Protein AF-0000000072087626 (afdb_homodimer)

Radius of gyration: 49.06 Å; Cα contacts (8 Å, |Δi|>4): 464; chains: 2; bounding box: 95×173×106 Å

Structure (mmCIF, N/CA/C/O backbone):
data_AF-0000000072087626-model_v1
#
loop_
_entity.id
_entity.type
_entity.pdbx_description
1 polymer 'Uncharacterized protein'
#
loop_
_atom_site.group_PDB
_atom_site.id
_atom_site.type_symbol
_atom_site.label_atom_id
_atom_site.label_alt_id
_atom_site.label_comp_id
_atom_site.label_asym_id
_atom_site.label_entity_id
_atom_site.label_seq_id
_atom_site.pdbx_PDB_ins_code
_atom_site.Cartn_x
_atom_site.Cartn_y
_atom_site.Cartn_z
_atom_site.occupancy
_atom_site.B_iso_or_equiv
_atom_site.auth_seq_id
_atom_site.auth_comp_id
_atom_site.auth_asym_id
_atom_site.auth_atom_id
_atom_site.pdbx_PDB_model_num
ATOM 1 N N . MET A 1 1 ? -48.281 -9.539 -10.656 1 22.45 1 MET A N 1
ATOM 2 C CA . MET A 1 1 ? -47.375 -9.086 -9.617 1 22.45 1 MET A CA 1
ATOM 3 C C . MET A 1 1 ? -45.938 -9.359 -10.023 1 22.45 1 MET A C 1
ATOM 5 O O . MET A 1 1 ? -45.281 -10.227 -9.453 1 22.45 1 MET A O 1
ATOM 9 N N . SER A 1 2 ? -45.375 -9.32 -11.203 1 20.84 2 SER A N 1
ATOM 10 C CA . SER A 1 2 ? -44.5 -9.852 -12.242 1 20.84 2 SER A CA 1
ATOM 11 C C . SER A 1 2 ? -43.125 -9.242 -12.164 1 20.84 2 SER A C 1
ATOM 13 O O . SER A 1 2 ? -42.25 -9.508 -13.016 1 20.84 2 SER A O 1
ATOM 15 N N . ARG A 1 3 ? -42.875 -8.086 -11.484 1 21.75 3 ARG A N 1
ATOM 16 C CA . ARG A 1 3 ? -41.969 -7.148 -12.148 1 21.75 3 ARG A CA 1
ATOM 17 C C . ARG A 1 3 ? -40.562 -7.711 -12.219 1 21.75 3 ARG A C 1
ATOM 19 O O . ARG A 1 3 ? -40.25 -8.711 -11.562 1 21.75 3 ARG A O 1
ATOM 26 N N . PHE A 1 4 ? -39.406 -6.734 -11.938 1 23.17 4 PHE A N 1
ATOM 27 C CA . PHE A 1 4 ? -38.156 -6.316 -12.57 1 23.17 4 PHE A CA 1
ATOM 28 C C . PHE A 1 4 ? -37 -7.152 -12.07 1 23.17 4 PHE A C 1
ATOM 30 O O . PHE A 1 4 ? -36.75 -7.246 -10.859 1 23.17 4 PHE A O 1
ATOM 37 N N . GLN A 1 5 ? -36.531 -8.195 -12.789 1 23.72 5 GLN A N 1
ATOM 38 C CA . GLN A 1 5 ? -35.438 -9.148 -12.867 1 23.72 5 GLN A CA 1
ATOM 39 C C . GLN A 1 5 ? -34.062 -8.438 -12.797 1 23.72 5 GLN A C 1
ATOM 41 O O . GLN A 1 5 ? -33.75 -7.645 -13.68 1 23.72 5 GLN A O 1
ATOM 46 N N . GLU A 1 6 ? -33.625 -8.07 -11.602 1 22.78 6 GLU A N 1
ATOM 47 C CA . GLU A 1 6 ? -32.469 -7.25 -11.211 1 22.78 6 GLU A CA 1
ATOM 48 C C . GLU A 1 6 ? -31.188 -7.766 -11.844 1 22.78 6 GLU A C 1
ATOM 50 O O . GLU A 1 6 ? -30.812 -8.93 -11.656 1 22.78 6 GLU A O 1
ATOM 55 N N . LYS A 1 7 ? -30.719 -7.25 -13.008 1 24.23 7 LYS A N 1
ATOM 56 C CA . LYS A 1 7 ? -29.625 -7.422 -13.961 1 24.23 7 LYS A CA 1
ATOM 57 C C . LYS A 1 7 ? -28.281 -7.383 -13.258 1 24.23 7 LYS A C 1
ATOM 59 O O . LYS A 1 7 ? -27.906 -6.371 -12.656 1 24.23 7 LYS A O 1
ATOM 64 N N . TYR A 1 8 ? -27.828 -8.391 -12.617 1 20.39 8 TYR A N 1
ATOM 65 C CA . TYR A 1 8 ? -26.562 -8.578 -11.938 1 20.39 8 TYR A CA 1
ATOM 66 C C . TYR A 1 8 ? -25.391 -8.219 -12.859 1 20.39 8 TYR A C 1
ATOM 68 O O . TYR A 1 8 ? -25.094 -8.961 -13.797 1 20.39 8 TYR A O 1
ATOM 76 N N . LYS A 1 9 ? -25.297 -6.973 -13.359 1 22.92 9 LYS A N 1
ATOM 77 C CA . LYS A 1 9 ? -24.25 -6.551 -14.297 1 22.92 9 LYS A CA 1
ATOM 78 C C . LYS A 1 9 ? -22.859 -6.938 -13.789 1 22.92 9 LYS A C 1
ATOM 80 O O . LYS A 1 9 ? -22.469 -6.562 -12.68 1 22.92 9 LYS A O 1
ATOM 85 N N . ARG A 1 10 ? -22.266 -8.016 -14.305 1 22.2 10 ARG A N 1
ATOM 86 C CA . ARG A 1 10 ? -20.984 -8.688 -14.266 1 22.2 10 ARG A CA 1
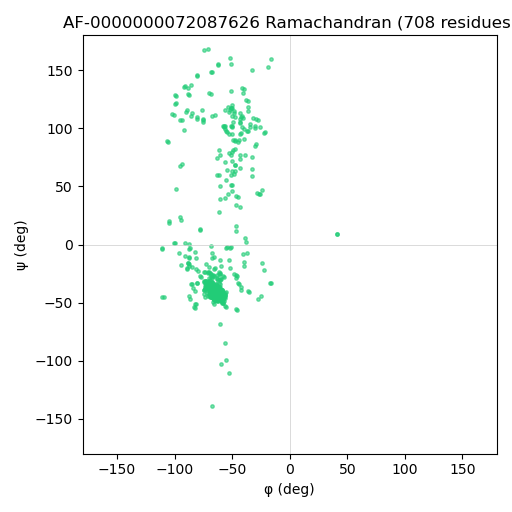ATOM 87 C C . ARG A 1 10 ? -19.844 -7.707 -14.531 1 22.2 10 ARG A C 1
ATOM 89 O O . ARG A 1 10 ? -19.75 -7.141 -15.617 1 22.2 10 ARG A O 1
ATOM 96 N N . TRP A 1 11 ? -19.641 -6.715 -13.688 1 20.94 11 TRP A N 1
ATOM 97 C CA . TRP A 1 11 ? -18.562 -5.754 -13.875 1 20.94 11 TRP A CA 1
ATOM 98 C C . TRP A 1 11 ? -17.25 -6.469 -14.188 1 20.94 11 TRP A C 1
ATOM 100 O O . TRP A 1 11 ? -16.797 -7.328 -13.422 1 20.94 11 TRP A O 1
ATOM 110 N N . SER A 1 12 ? -16.953 -6.719 -15.508 1 22.77 12 SER A N 1
ATOM 111 C CA . SER A 1 12 ? -15.766 -7.121 -16.266 1 22.77 12 SER A CA 1
ATOM 112 C C . SER A 1 12 ? -14.555 -6.27 -15.898 1 22.77 12 SER A C 1
ATOM 114 O O . SER A 1 12 ? -14.516 -5.074 -16.203 1 22.77 12 SER A O 1
ATOM 116 N N . ASP A 1 13 ? -14.133 -6.281 -14.688 1 21.23 13 ASP A N 1
ATOM 117 C CA . ASP A 1 13 ? -13 -5.477 -14.234 1 21.23 13 ASP A CA 1
ATOM 118 C C . ASP A 1 13 ? -11.789 -5.66 -15.148 1 21.23 13 ASP A C 1
ATOM 120 O O . ASP A 1 13 ? -11.273 -6.77 -15.289 1 21.23 13 ASP A O 1
ATOM 124 N N . PRO A 1 14 ? -11.539 -4.82 -16.156 1 22.69 14 PRO A N 1
ATOM 125 C CA . PRO A 1 14 ? -10.648 -4.895 -17.328 1 22.69 14 PRO A CA 1
ATOM 126 C C . PRO A 1 14 ? -9.18 -5.039 -16.938 1 22.69 14 PRO A C 1
ATOM 128 O O . PRO A 1 14 ? -8.453 -5.848 -17.516 1 22.69 14 PRO A O 1
ATOM 131 N N . ASN A 1 15 ? -8.555 -3.979 -16.328 1 23.84 15 ASN A N 1
ATOM 132 C CA . ASN A 1 15 ? -7.305 -3.438 -16.859 1 23.84 15 ASN A CA 1
ATOM 133 C C . ASN A 1 15 ? -6.098 -4.219 -16.344 1 23.84 15 ASN A C 1
ATOM 135 O O . ASN A 1 15 ? -4.957 -3.779 -16.5 1 23.84 15 ASN A O 1
ATOM 139 N N . LEU A 1 16 ? -6.152 -4.941 -15.312 1 21.38 16 LEU A N 1
ATOM 140 C CA . LEU A 1 16 ? -4.848 -5.203 -14.719 1 21.38 16 LEU A CA 1
ATOM 141 C C . LEU A 1 16 ? -3.941 -5.941 -15.695 1 21.38 16 LEU A C 1
ATOM 143 O O . LEU A 1 16 ? -3.996 -7.168 -15.805 1 21.38 16 LEU A O 1
ATOM 147 N N . TYR A 1 17 ? -3.828 -5.43 -16.906 1 20.66 17 TYR A N 1
ATOM 148 C CA . TYR A 1 17 ? -2.953 -6.062 -17.891 1 20.66 17 TYR A CA 1
ATOM 149 C C . TYR A 1 17 ? -1.505 -6.059 -17.422 1 20.66 17 TYR A C 1
ATOM 151 O O . TYR A 1 17 ? -0.873 -5 -17.344 1 20.66 17 TYR A O 1
ATOM 159 N N . ASN A 1 18 ? -1.227 -6.648 -16.328 1 19.36 18 ASN A N 1
ATOM 160 C CA . ASN A 1 18 ? 0.195 -6.707 -16.016 1 19.36 18 ASN A CA 1
ATOM 161 C C . ASN A 1 18 ? 1.035 -7.059 -17.234 1 19.36 18 ASN A C 1
ATOM 163 O O . ASN A 1 18 ? 0.721 -8.008 -17.953 1 19.36 18 ASN A O 1
ATOM 167 N N . SER A 1 19 ? 1.682 -6.062 -17.766 1 21.05 19 SER A N 1
ATOM 168 C CA . SER A 1 19 ? 2.613 -6.105 -18.891 1 21.05 19 SER A CA 1
ATOM 169 C C . SER A 1 19 ? 3.668 -7.191 -18.688 1 21.05 19 SER A C 1
ATOM 171 O O . SER A 1 19 ? 4.418 -7.164 -17.703 1 21.05 19 SER A O 1
ATOM 173 N N . CYS A 1 20 ? 3.381 -8.43 -18.781 1 19.83 20 CYS A N 1
ATOM 174 C CA . CYS A 1 20 ? 4.344 -9.516 -18.938 1 19.83 20 CYS A CA 1
ATOM 175 C C . CYS A 1 20 ? 5.551 -9.062 -19.75 1 19.83 20 CYS A C 1
ATOM 177 O O . CYS A 1 20 ? 5.457 -8.117 -20.531 1 19.83 20 CYS A O 1
ATOM 179 N N . PHE A 1 21 ? 6.785 -9.672 -19.469 1 20.27 21 PHE A N 1
ATOM 180 C CA . PHE A 1 21 ? 8.188 -9.617 -19.859 1 20.27 21 PHE A CA 1
ATOM 181 C C . PHE A 1 21 ? 8.32 -9.602 -21.375 1 20.27 21 PHE A C 1
ATOM 183 O O . PHE A 1 21 ? 8.07 -10.609 -22.031 1 20.27 21 PHE A O 1
ATOM 190 N N . TYR A 1 22 ? 7.934 -8.578 -22 1 19.42 22 TYR A N 1
ATOM 191 C CA . TYR A 1 22 ? 8.023 -8.453 -23.453 1 19.42 22 TYR A CA 1
ATOM 192 C C . TYR A 1 22 ? 9.461 -8.641 -23.938 1 19.42 22 TYR A C 1
ATOM 194 O O . TYR A 1 22 ? 10.391 -8.094 -23.344 1 19.42 22 TYR A O 1
ATOM 202 N N . CYS A 1 23 ? 9.75 -9.883 -24.469 1 20.36 23 CYS A N 1
ATOM 203 C CA . CYS A 1 23 ? 10.945 -10.211 -25.234 1 20.36 23 CYS A CA 1
ATOM 204 C C . CYS A 1 23 ? 11.32 -9.07 -26.172 1 20.36 23 CYS A C 1
ATOM 206 O O . CYS A 1 23 ? 10.477 -8.594 -26.938 1 20.36 23 CYS A O 1
ATOM 208 N N . THR A 1 24 ? 12.07 -8.273 -25.703 1 21.67 24 THR A N 1
ATOM 209 C CA . THR A 1 24 ? 12.648 -7.207 -26.516 1 21.67 24 THR A CA 1
ATOM 210 C C . THR A 1 24 ? 13.039 -7.73 -27.891 1 21.67 24 THR A C 1
ATOM 212 O O . THR A 1 24 ? 13.672 -8.781 -28.016 1 21.67 24 THR A O 1
ATOM 215 N N . PRO A 1 25 ? 12.289 -7.312 -28.875 1 21.75 25 PRO A N 1
ATOM 216 C CA . PRO A 1 25 ? 12.555 -7.688 -30.266 1 21.75 25 PRO A CA 1
ATOM 217 C C . PRO A 1 25 ? 14 -7.441 -30.688 1 21.75 25 PRO A C 1
ATOM 219 O O . PRO A 1 25 ? 14.594 -6.43 -30.297 1 21.75 25 PRO A O 1
ATOM 222 N N . ILE A 1 26 ? 14.812 -8.539 -30.734 1 21.86 26 ILE A N 1
ATOM 223 C CA . ILE A 1 26 ? 16.156 -8.531 -31.297 1 21.86 26 ILE A CA 1
ATOM 224 C C . ILE A 1 26 ? 16.172 -7.742 -32.594 1 21.86 26 ILE A C 1
ATOM 226 O O . ILE A 1 26 ? 15.344 -7.969 -33.469 1 21.86 26 ILE A O 1
ATOM 230 N N . SER A 1 27 ? 16.516 -6.598 -32.5 1 21.2 27 SER A N 1
ATOM 231 C CA . SER A 1 27 ? 16.75 -5.805 -33.688 1 21.2 27 SER A CA 1
ATOM 232 C C . SER A 1 27 ? 17.469 -6.625 -34.75 1 21.2 27 SER A C 1
ATOM 234 O O . SER A 1 27 ? 18.266 -7.508 -34.438 1 21.2 27 SER A O 1
ATOM 236 N N . GLU A 1 28 ? 17 -6.668 -36.031 1 21.77 28 GLU A N 1
ATOM 237 C CA . GLU A 1 28 ? 17.266 -7.316 -37.312 1 21.77 28 GLU A CA 1
ATOM 238 C C . GLU A 1 28 ? 18.719 -7.102 -37.75 1 21.77 28 GLU A C 1
ATOM 240 O O . GLU A 1 28 ? 19.094 -7.465 -38.844 1 21.77 28 GLU A O 1
ATOM 245 N N . GLU A 1 29 ? 19.469 -6.379 -37 1 22.31 29 GLU A N 1
ATOM 246 C CA . GLU A 1 29 ? 20.375 -5.918 -38.031 1 22.31 29 GLU A CA 1
ATOM 247 C C . GLU A 1 29 ? 20.953 -7.094 -38.812 1 22.31 29 GLU A C 1
ATOM 249 O O . GLU A 1 29 ? 20.906 -7.105 -40.062 1 22.31 29 GLU A O 1
ATOM 254 N N . GLU A 1 30 ? 22.266 -7.305 -38.594 1 23.23 30 GLU A N 1
ATOM 255 C CA . GLU A 1 30 ? 23.328 -7.555 -39.562 1 23.23 30 GLU A CA 1
ATOM 256 C C . GLU A 1 30 ? 23.281 -8.992 -40.094 1 23.23 30 GLU A C 1
ATOM 258 O O . GLU A 1 30 ? 23.125 -9.93 -39.312 1 23.23 30 GLU A O 1
ATOM 263 N N . ILE A 1 31 ? 23.031 -9.188 -41.375 1 23.55 31 ILE A N 1
ATOM 264 C CA . ILE A 1 31 ? 23 -10.219 -42.406 1 23.55 31 ILE A CA 1
ATOM 265 C C . ILE A 1 31 ? 24.219 -11.125 -42.281 1 23.55 31 ILE A C 1
ATOM 267 O O . ILE A 1 31 ? 25.219 -10.93 -42.969 1 23.55 31 ILE A O 1
ATOM 271 N N . VAL A 1 32 ? 24.734 -11.359 -41.094 1 22.08 32 VAL A N 1
ATOM 272 C CA . VAL A 1 32 ? 25.984 -12.008 -41.469 1 22.08 32 VAL A CA 1
ATOM 273 C C . VAL A 1 32 ? 25.672 -13.219 -42.344 1 22.08 32 VAL A C 1
ATOM 275 O O . VAL A 1 32 ? 24.781 -14.008 -42.062 1 22.08 32 VAL A O 1
ATOM 278 N N . PRO A 1 33 ? 26.125 -13.211 -43.656 1 23.84 33 PRO A N 1
ATOM 279 C CA . PRO A 1 33 ? 26 -14.203 -44.719 1 23.84 33 PRO A CA 1
ATOM 280 C C . PRO A 1 33 ? 26.344 -15.617 -44.25 1 23.84 33 PRO A C 1
ATOM 282 O O . PRO A 1 33 ? 26.453 -16.531 -45.062 1 23.84 33 PRO A O 1
ATOM 285 N N . SER A 1 34 ? 26.016 -15.898 -42.969 1 19.22 34 SER A N 1
ATOM 286 C CA . SER A 1 34 ? 26.75 -17.141 -42.719 1 19.22 34 SER A CA 1
ATOM 287 C C . SER A 1 34 ? 26.484 -18.172 -43.812 1 19.22 34 SER A C 1
ATOM 289 O O . SER A 1 34 ? 25.344 -18.281 -44.281 1 19.22 34 SER A O 1
ATOM 291 N N . LEU A 1 35 ? 27.5 -18.844 -44.406 1 20.16 35 LEU A N 1
ATOM 292 C CA . LEU A 1 35 ? 27.875 -19.75 -45.469 1 20.16 35 LEU A CA 1
ATOM 293 C C . LEU A 1 35 ? 27.125 -21.078 -45.344 1 20.16 35 LEU A C 1
ATOM 295 O O . LEU A 1 35 ? 27.328 -21.984 -46.156 1 20.16 35 LEU A O 1
ATOM 299 N N . TYR A 1 36 ? 26.547 -21.438 -44.156 1 18.78 36 TYR A N 1
ATOM 300 C CA . TYR A 1 36 ? 26.5 -22.891 -44.188 1 18.78 36 TYR A CA 1
ATOM 301 C C . TYR A 1 36 ? 25.531 -23.391 -45.25 1 18.78 36 TYR A C 1
ATOM 303 O O . TYR A 1 36 ? 24.422 -22.859 -45.344 1 18.78 36 TYR A O 1
ATOM 311 N N . PRO A 1 37 ? 25.969 -24.016 -46.375 1 22.3 37 PRO A N 1
ATOM 312 C CA . PRO A 1 37 ? 25.203 -24.562 -47.469 1 22.3 37 PRO A CA 1
ATOM 313 C C . PRO A 1 37 ? 24.094 -25.5 -47.031 1 22.3 37 PRO A C 1
ATOM 315 O O . PRO A 1 37 ? 24.375 -26.562 -46.469 1 22.3 37 PRO A O 1
ATOM 318 N N . SER A 1 38 ? 23.25 -25.125 -46.125 1 20.72 38 SER A N 1
ATOM 319 C CA . SER A 1 38 ? 22.312 -26.172 -45.75 1 20.72 38 SER A CA 1
ATOM 320 C C . SER A 1 38 ? 21.547 -26.703 -46.969 1 20.72 38 SER A C 1
ATOM 322 O O . SER A 1 38 ? 20.438 -26.266 -47.25 1 20.72 38 SE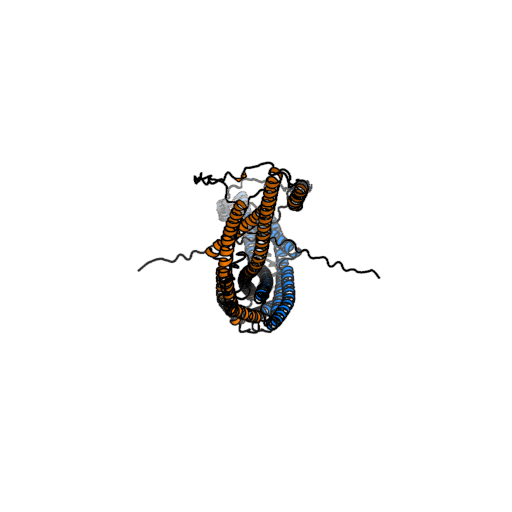R A O 1
ATOM 324 N N . GLU A 1 39 ? 22.203 -26.891 -48.156 1 21.69 39 GLU A N 1
ATOM 325 C CA . GLU A 1 39 ? 21.547 -27.328 -49.375 1 21.69 39 GLU A CA 1
ATOM 326 C C . GLU A 1 39 ? 20.797 -28.641 -49.188 1 21.69 39 GLU A C 1
ATOM 328 O O . GLU A 1 39 ? 20.328 -29.25 -50.156 1 21.69 39 GLU A O 1
ATOM 333 N N . LEU A 1 40 ? 20.766 -29.344 -48.125 1 20.66 40 LEU A N 1
ATOM 334 C CA . LEU A 1 40 ? 20.234 -30.672 -48.375 1 20.66 40 LEU A CA 1
ATOM 335 C C . LEU A 1 40 ? 18.812 -30.594 -48.906 1 20.66 40 LEU A C 1
ATOM 337 O O . LEU A 1 40 ? 17.859 -30.469 -48.125 1 20.66 40 LEU A O 1
ATOM 341 N N . SER A 1 41 ? 18.484 -29.578 -49.812 1 22.88 41 SER A N 1
ATOM 342 C CA . SER A 1 41 ? 17.203 -29.5 -50.5 1 22.88 41 SER A CA 1
ATOM 343 C C . SER A 1 41 ? 16.844 -30.844 -51.156 1 22.88 41 SER A C 1
ATOM 345 O O . SER A 1 41 ? 17.406 -31.203 -52.188 1 22.88 41 SER A O 1
ATOM 347 N N . SER A 1 42 ? 16.875 -31.953 -50.469 1 22.09 42 SER A N 1
ATOM 348 C CA . SER A 1 42 ? 16.531 -33.156 -51.219 1 22.09 42 SER A CA 1
ATOM 349 C C . SER A 1 42 ? 15.266 -32.969 -52.031 1 22.09 42 SER A C 1
ATOM 351 O O . SER A 1 42 ? 14.305 -32.375 -51.562 1 22.09 42 SER A O 1
ATOM 353 N N . GLN A 1 43 ? 15.398 -32.906 -53.375 1 24.66 43 GLN A N 1
ATOM 354 C CA . GLN A 1 43 ? 14.609 -32.906 -54.594 1 24.66 43 GLN A CA 1
ATOM 355 C C . GLN A 1 43 ? 13.445 -33.875 -54.531 1 24.66 43 GLN A C 1
ATOM 357 O O . GLN A 1 43 ? 12.68 -34.031 -55.469 1 24.66 43 GLN A O 1
ATOM 362 N N . LEU A 1 44 ? 13.43 -34.781 -53.594 1 24.5 44 LEU A N 1
ATOM 363 C CA . LEU A 1 44 ? 12.578 -35.938 -53.906 1 24.5 44 LEU A CA 1
ATOM 364 C C . LEU A 1 44 ? 11.125 -35.5 -54.031 1 24.5 44 LEU A C 1
ATOM 366 O O . LEU A 1 44 ? 10.297 -36.25 -54.562 1 24.5 44 LEU A O 1
ATOM 370 N N . PHE A 1 45 ? 10.727 -34.375 -53.344 1 24.67 45 PHE A N 1
ATOM 371 C CA . PHE A 1 45 ? 9.281 -34.375 -53.188 1 24.67 45 PHE A CA 1
ATOM 372 C C . PHE A 1 45 ? 8.594 -33.844 -54.438 1 24.67 45 PHE A C 1
ATOM 374 O O . PHE A 1 45 ? 7.387 -33.594 -54.438 1 24.67 45 PHE A O 1
ATOM 381 N N . SER A 1 46 ? 9.414 -33.344 -55.406 1 24.22 46 SER A N 1
ATOM 382 C CA . SER A 1 46 ? 8.555 -32.625 -56.344 1 24.22 46 SER A CA 1
ATOM 383 C C . SER A 1 46 ? 7.66 -33.562 -57.125 1 24.22 46 SER A C 1
ATOM 385 O O . SER A 1 46 ? 7.27 -33.281 -58.25 1 24.22 46 SER A O 1
ATOM 387 N N . THR A 1 47 ? 7.789 -34.812 -56.875 1 23.89 47 THR A N 1
ATOM 388 C CA . THR A 1 47 ? 7.004 -35.469 -57.906 1 23.89 47 THR A CA 1
ATOM 389 C C . THR A 1 47 ? 5.531 -35.062 -57.812 1 23.89 47 THR A C 1
ATOM 391 O O . THR A 1 47 ? 4.871 -35.375 -56.812 1 23.89 47 THR A O 1
ATOM 394 N N . THR A 1 48 ? 5.207 -33.938 -58.344 1 25.48 48 THR A N 1
ATOM 395 C CA . THR A 1 48 ? 3.852 -33.5 -58.625 1 25.48 48 THR A CA 1
ATOM 396 C C . THR A 1 48 ? 3.029 -34.562 -59.312 1 25.48 48 THR A C 1
ATOM 398 O O . THR A 1 48 ? 2.527 -34.375 -60.406 1 25.48 48 THR A O 1
ATOM 401 N N . GLN A 1 49 ? 3.555 -35.781 -59.344 1 24.44 49 GLN A N 1
ATOM 402 C CA . GLN A 1 49 ? 2.58 -36.531 -60.156 1 24.44 49 GLN A CA 1
ATOM 403 C C . GLN A 1 49 ? 1.176 -36.375 -59.562 1 24.44 49 GLN A C 1
ATOM 405 O O . GLN A 1 49 ? 0.997 -36.406 -58.344 1 24.44 49 GLN A O 1
ATOM 410 N N . LYS A 1 50 ? 0.312 -35.812 -60.344 1 26.17 50 LYS A N 1
ATOM 411 C CA . LYS A 1 50 ? -1.131 -35.625 -60.219 1 26.17 50 LYS A CA 1
ATOM 412 C C . LYS A 1 50 ? -1.771 -36.875 -59.594 1 26.17 50 LYS A C 1
ATOM 414 O O . LYS A 1 50 ? -1.738 -37.938 -60.219 1 26.17 50 LYS A O 1
ATOM 419 N N . CYS A 1 51 ? -1.595 -36.969 -58.281 1 26.22 51 CYS A N 1
ATOM 420 C CA . CYS A 1 51 ? -2.42 -37.969 -57.625 1 26.22 51 CYS A CA 1
ATOM 421 C C . CYS A 1 51 ? -3.873 -37.875 -58.062 1 26.22 51 CYS A C 1
ATOM 423 O O . CYS A 1 51 ? -4.508 -36.844 -57.875 1 26.22 51 CYS A O 1
ATOM 425 N N . VAL A 1 52 ? -4.227 -38.438 -59.156 1 27.98 52 VAL A N 1
ATOM 426 C CA . VAL A 1 52 ? -5.641 -38.688 -59.406 1 27.98 52 VAL A CA 1
ATOM 427 C C . VAL A 1 52 ? -6.332 -39.062 -58.125 1 27.98 52 VAL A C 1
ATOM 429 O O . VAL A 1 52 ? -5.73 -39.719 -57.25 1 27.98 52 VAL A O 1
ATOM 432 N N . SER A 1 53 ? -7.273 -38.219 -57.781 1 27.02 53 SER A N 1
ATOM 433 C CA . SER A 1 53 ? -8.148 -38.438 -56.656 1 27.02 53 SER A CA 1
ATOM 434 C C . SER A 1 53 ? -8.43 -39.906 -56.438 1 27.02 53 SER A C 1
ATOM 436 O O . SER A 1 53 ? -9.102 -40.562 -57.25 1 27.02 53 SER A O 1
ATOM 438 N N . TYR A 1 54 ? -7.395 -40.625 -56.094 1 28.45 54 TYR A N 1
ATOM 439 C CA . TYR A 1 54 ? -7.773 -41.938 -55.594 1 28.45 54 TYR A CA 1
ATOM 440 C C . TYR A 1 54 ? -8.859 -41.812 -54.531 1 28.45 54 TYR A C 1
ATOM 442 O O . TYR A 1 54 ? -8.703 -41.062 -53.531 1 28.45 54 TYR A O 1
ATOM 450 N N . LYS A 1 55 ? -10.102 -41.844 -54.938 1 32.41 55 LYS A N 1
ATOM 451 C CA . LYS A 1 55 ? -11.203 -42.062 -54 1 32.41 55 LYS A CA 1
ATOM 452 C C . LYS A 1 55 ? -10.789 -42.969 -52.844 1 32.41 55 LYS A C 1
ATOM 454 O O . LYS A 1 55 ? -10.172 -44 -53.062 1 32.41 55 LYS A O 1
ATOM 459 N N . LYS A 1 56 ? -10.672 -42.406 -51.719 1 34.72 56 LYS A N 1
ATOM 460 C CA . LYS A 1 56 ? -10.477 -42.938 -50.375 1 34.72 56 LYS A CA 1
ATOM 461 C C . LYS A 1 56 ? -11.289 -44.219 -50.156 1 34.72 56 LYS A C 1
ATOM 463 O O . LYS A 1 56 ? -11.75 -44.469 -49.031 1 34.72 56 LYS A O 1
ATOM 468 N N . THR A 1 57 ? -11.992 -44.781 -51.25 1 31.44 57 THR A N 1
ATOM 469 C CA . THR A 1 57 ? -12.789 -45.844 -50.656 1 31.44 57 THR A CA 1
ATOM 470 C C . THR A 1 57 ? -11.898 -46.844 -49.875 1 31.44 57 THR A C 1
ATOM 472 O O . THR A 1 57 ? -10.891 -47.312 -50.406 1 31.44 57 THR A O 1
ATOM 475 N N . SER A 1 58 ? -11.812 -46.75 -48.656 1 35.03 58 SER A N 1
ATOM 476 C CA . SER A 1 58 ? -11.492 -47.938 -47.844 1 35.03 58 SER A CA 1
ATOM 477 C C . SER A 1 58 ? -11.703 -49.219 -48.625 1 35.03 58 SER A C 1
ATOM 479 O O . SER A 1 58 ? -11.188 -50.281 -48.25 1 35.03 58 SER A O 1
ATOM 481 N N . SER A 1 59 ? -12.766 -49.25 -49.594 1 35.25 59 SER A N 1
ATOM 482 C CA . SER A 1 59 ? -13.266 -50.281 -50.5 1 35.25 59 SER A CA 1
ATOM 483 C C . SER A 1 59 ? -12.297 -50.5 -51.656 1 35.25 59 SER A C 1
ATOM 485 O O . SER A 1 59 ? -12.602 -51.281 -52.562 1 35.25 59 SER A O 1
ATOM 487 N N . ASN A 1 60 ? -11.461 -49.688 -51.906 1 37.62 60 ASN A N 1
ATOM 488 C CA . ASN A 1 60 ? -10.617 -49.938 -53.062 1 37.62 60 ASN A CA 1
ATOM 489 C C . ASN A 1 60 ? -9.711 -51.156 -52.844 1 37.62 60 ASN A C 1
ATOM 491 O O . ASN A 1 60 ? -9.297 -51.781 -53.812 1 37.62 60 ASN A O 1
ATOM 495 N N . TYR A 1 61 ? -9.305 -51.219 -51.625 1 39.97 61 TYR A N 1
ATOM 496 C CA . TYR A 1 61 ? -8.57 -52.438 -51.312 1 39.97 61 TYR A CA 1
ATOM 497 C C . TYR A 1 61 ? -9.438 -53.688 -51.531 1 39.97 61 TYR A C 1
ATOM 499 O O . TYR A 1 61 ? -8.961 -54.688 -52.062 1 39.97 61 TYR A O 1
ATOM 507 N N . CYS A 1 62 ? -10.664 -53.5 -51.094 1 41.94 62 CYS A N 1
ATOM 508 C CA . CYS A 1 62 ? -11.641 -54.531 -51.344 1 41.94 62 CYS A CA 1
ATOM 509 C C . CYS A 1 62 ? -11.961 -54.625 -52.844 1 41.94 62 CYS A C 1
ATOM 511 O O . CYS A 1 62 ? -12.328 -55.688 -53.344 1 41.94 62 CYS A O 1
ATOM 513 N N . LEU A 1 63 ? -11.82 -53.562 -53.531 1 45.75 63 LEU A N 1
ATOM 514 C CA . LEU A 1 63 ? -12.086 -53.656 -54.969 1 45.75 63 LEU A CA 1
ATOM 515 C C . LEU A 1 63 ? -10.984 -54.406 -55.688 1 45.75 63 LEU A C 1
ATOM 517 O O . LEU A 1 63 ? -11.25 -55.156 -56.625 1 45.75 63 LEU A O 1
ATOM 521 N N . CYS A 1 64 ? -9.797 -54.219 -55.188 1 48.03 64 CYS A N 1
ATOM 522 C CA . CYS A 1 64 ? -8.758 -55.031 -55.812 1 48.03 64 CYS A CA 1
ATOM 523 C C . CYS A 1 64 ? -8.992 -56.5 -55.562 1 48.03 64 CYS A C 1
ATOM 525 O O . CYS A 1 64 ? -8.867 -57.312 -56.469 1 48.03 64 CYS A O 1
ATOM 527 N N . ARG A 1 65 ? -9.484 -56.812 -54.344 1 47.62 65 ARG A N 1
ATOM 528 C CA . ARG A 1 65 ? -9.852 -58.188 -54.094 1 47.62 65 ARG A CA 1
ATOM 529 C C . ARG A 1 65 ? -11.055 -58.625 -54.938 1 47.62 65 ARG A C 1
ATOM 531 O O . ARG A 1 65 ? -11.062 -59.688 -55.531 1 47.62 65 ARG A O 1
ATOM 538 N N . LYS A 1 66 ? -12 -57.719 -54.906 1 51.88 66 LYS A N 1
ATOM 539 C CA . LYS A 1 66 ? -13.164 -58.062 -55.719 1 51.88 66 LYS A CA 1
ATOM 540 C C . LYS A 1 66 ? -12.797 -58.094 -57.219 1 51.88 66 LYS A C 1
ATOM 542 O O . LYS A 1 66 ? -13.211 -59 -57.938 1 51.88 66 LYS A O 1
ATOM 547 N N . HIS A 1 67 ? -12.031 -57.125 -57.562 1 51.5 67 HIS A N 1
ATOM 548 C CA . HIS A 1 67 ? -11.609 -57.125 -58.938 1 51.5 67 HIS A CA 1
ATOM 549 C C . HIS A 1 67 ? -10.672 -58.281 -59.25 1 51.5 67 HIS A C 1
ATOM 551 O O . HIS A 1 67 ? -10.789 -58.906 -60.312 1 51.5 67 HIS A O 1
ATOM 557 N N . CYS A 1 68 ? -9.82 -58.562 -58.375 1 50.78 68 CYS A N 1
ATOM 558 C CA . CYS A 1 68 ? -8.969 -59.719 -58.562 1 50.78 68 CYS A CA 1
ATOM 559 C C . CYS A 1 68 ? -9.781 -61.031 -58.5 1 50.78 68 CYS A C 1
ATOM 561 O O . CYS A 1 68 ? -9.586 -61.906 -59.344 1 50.78 68 CYS A O 1
ATOM 563 N N . ASN A 1 69 ? -10.727 -61.094 -57.656 1 53.62 69 ASN A N 1
ATOM 564 C CA . ASN A 1 69 ? -11.586 -62.25 -57.625 1 53.62 69 ASN A CA 1
ATOM 565 C C . ASN A 1 69 ? -12.469 -62.344 -58.875 1 53.62 69 ASN A C 1
ATOM 567 O O . ASN A 1 69 ? -12.664 -63.438 -59.406 1 53.62 69 ASN A O 1
ATOM 571 N N . GLU A 1 70 ? -13 -61.281 -59.312 1 56.47 70 GLU A N 1
ATOM 572 C CA . GLU A 1 70 ? -13.82 -61.312 -60.5 1 56.47 70 GLU A CA 1
ATOM 573 C C . GLU A 1 70 ? -12.992 -61.656 -61.75 1 56.47 70 GLU A C 1
ATOM 575 O O . GLU A 1 70 ? -13.414 -62.438 -62.594 1 56.47 70 GLU A O 1
ATOM 580 N N . LYS A 1 71 ? -11.828 -61.156 -61.844 1 55 71 LYS A N 1
ATOM 581 C CA . LYS A 1 71 ? -10.969 -61.531 -62.969 1 55 71 LYS A CA 1
ATOM 582 C C . LYS A 1 71 ? -10.492 -62.969 -62.844 1 55 71 LYS A C 1
ATOM 584 O O . LYS A 1 71 ? -10.32 -63.625 -63.875 1 55 71 LYS A O 1
ATOM 589 N N . MET A 1 72 ? -10.367 -63.438 -61.719 1 55.38 72 MET A N 1
ATOM 590 C CA . MET A 1 72 ? -10.023 -64.812 -61.469 1 55.38 72 MET A CA 1
ATOM 591 C C . MET A 1 72 ? -11.141 -65.75 -61.969 1 55.38 72 MET A C 1
ATOM 593 O O . MET A 1 72 ? -10.875 -66.812 -62.531 1 55.38 72 MET A O 1
ATOM 597 N N . LYS A 1 73 ? -12.32 -65.375 -61.719 1 56.78 73 LYS A N 1
ATOM 598 C CA . LYS A 1 73 ? -13.438 -66.188 -62.156 1 56.78 73 LYS A CA 1
ATOM 599 C C . LYS A 1 73 ? -13.555 -66.188 -63.688 1 56.78 73 LYS A C 1
ATOM 601 O O . LYS A 1 73 ? -14.031 -67.188 -64.312 1 56.78 73 LYS A O 1
ATOM 606 N N . SER A 1 74 ? -13.086 -65.188 -64.25 1 55.09 74 SER A N 1
ATOM 607 C CA . SER A 1 74 ? -13.32 -65.125 -65.688 1 55.09 74 SER A CA 1
ATOM 608 C C . SER A 1 74 ? -12.234 -65.812 -66.5 1 55.09 74 SER A C 1
ATOM 610 O O . SER A 1 74 ? -12.367 -66.062 -67.688 1 55.09 74 SER A O 1
ATOM 612 N N . TYR A 1 75 ? -11.102 -66.062 -65.812 1 54.12 75 TYR A N 1
ATOM 613 C CA . TYR A 1 75 ? -10.078 -66.688 -66.688 1 54.12 75 TYR A CA 1
ATOM 614 C C . TYR A 1 75 ? -10.203 -68.188 -66.688 1 54.12 75 TYR A C 1
ATOM 616 O O . TYR A 1 75 ? -10.391 -68.812 -65.625 1 54.12 75 TYR A O 1
ATOM 624 N N . ASP A 1 76 ? -10.508 -68.688 -67.75 1 56.41 76 ASP A N 1
ATOM 625 C CA . ASP A 1 76 ? -10.477 -70.125 -68.062 1 56.41 76 ASP A CA 1
ATOM 626 C C . ASP A 1 76 ? -9.094 -70.75 -67.812 1 56.41 76 ASP A C 1
ATOM 628 O O . ASP A 1 76 ? -8.109 -70.375 -68.438 1 56.41 76 ASP A O 1
ATOM 632 N N . LEU A 1 77 ? -8.82 -71.375 -66.75 1 57.62 77 LEU A N 1
ATOM 633 C CA . LEU A 1 77 ? -7.617 -72 -66.188 1 57.62 77 LEU A CA 1
ATOM 634 C C . LEU A 1 77 ? -6.992 -72.938 -67.188 1 57.62 77 LEU A C 1
ATOM 636 O O . LEU A 1 77 ? -5.996 -73.625 -66.938 1 57.62 77 LEU A O 1
ATOM 640 N N . GLN A 1 78 ? -7.551 -73.125 -68.312 1 61.22 78 GLN A N 1
ATOM 641 C CA . GLN A 1 78 ? -6.941 -74.062 -69.25 1 61.22 78 GLN A CA 1
ATOM 642 C C . GLN A 1 78 ? -5.773 -73.438 -70 1 61.22 78 GLN A C 1
ATOM 644 O O . GLN A 1 78 ? -4.934 -74.125 -70.562 1 61.22 78 GLN A O 1
ATOM 649 N N . ASN A 1 79 ? -5.68 -72.062 -70.125 1 63.66 79 ASN A N 1
ATOM 650 C CA . ASN A 1 79 ? -4.617 -71.438 -70.875 1 63.66 79 ASN A CA 1
ATOM 651 C C . ASN A 1 79 ? -3.506 -70.938 -70 1 63.66 79 ASN A C 1
ATOM 653 O O . ASN A 1 79 ? -3.773 -70.375 -68.875 1 63.66 79 ASN A O 1
ATOM 657 N N . VAL A 1 80 ? -2.16 -71.312 -70.062 1 67.94 80 VAL A N 1
ATOM 658 C CA . VAL A 1 80 ? -0.937 -71.062 -69.375 1 67.94 80 VAL A CA 1
ATOM 659 C C . VAL A 1 80 ? -0.872 -69.562 -69.062 1 67.94 80 VAL A C 1
ATOM 661 O O . VAL A 1 80 ? -0.467 -69.125 -67.938 1 67.94 80 VAL A O 1
ATOM 664 N N . LYS A 1 81 ? -1.328 -68.75 -70 1 69.69 81 LYS A N 1
ATOM 665 C CA . LYS A 1 81 ? -1.327 -67.312 -69.812 1 69.69 81 LYS A CA 1
ATOM 666 C C . LYS A 1 81 ? -2.314 -66.875 -68.75 1 69.69 81 LYS A C 1
ATOM 668 O O . LYS A 1 81 ? -2.02 -66 -67.938 1 69.69 81 LYS A O 1
ATOM 673 N N . ALA A 1 82 ? -3.357 -67.562 -68.75 1 64.5 82 ALA A N 1
ATOM 674 C CA . ALA A 1 82 ? -4.383 -67.312 -67.75 1 64.5 82 ALA A CA 1
ATOM 675 C C . ALA A 1 82 ? -3.889 -67.688 -66.312 1 64.5 82 ALA A C 1
ATOM 677 O O . ALA A 1 82 ? -4.148 -66.938 -65.375 1 64.5 82 ALA A O 1
ATOM 678 N N . ILE A 1 83 ? -3.096 -68.625 -66.25 1 69.12 83 ILE A N 1
ATOM 679 C CA . ILE A 1 83 ? -2.521 -69.062 -65 1 69.12 83 ILE A CA 1
ATOM 680 C C . ILE A 1 83 ? -1.506 -68.062 -64.5 1 69.12 83 ILE A C 1
ATOM 682 O O . ILE A 1 83 ? -1.479 -67.75 -63.312 1 69.12 83 ILE A O 1
ATOM 686 N N . PHE A 1 84 ? -0.726 -67.562 -65.375 1 74.25 84 PHE A N 1
ATOM 687 C CA . PHE A 1 84 ? 0.267 -66.562 -65.062 1 74.25 84 PHE A CA 1
ATOM 688 C C . PHE A 1 84 ? -0.405 -65.312 -64.5 1 74.25 84 PHE A C 1
ATOM 690 O O . PHE A 1 84 ? 0.036 -64.688 -63.531 1 74.25 84 PHE A O 1
ATOM 697 N N . TYR A 1 85 ? -1.48 -64.938 -65.125 1 70.62 85 TYR A N 1
ATOM 698 C CA . TYR A 1 85 ? -2.217 -63.719 -64.75 1 70.62 85 TYR A CA 1
ATOM 699 C C . TYR A 1 85 ? -2.869 -63.938 -63.375 1 70.62 85 TYR A C 1
ATOM 701 O O . TYR A 1 85 ? -2.867 -63.031 -62.531 1 70.62 85 TYR A O 1
ATOM 709 N N . TYR A 1 86 ? -3.234 -65.125 -63.188 1 64.44 86 TYR A N 1
ATOM 710 C CA . TYR A 1 86 ? -3.84 -65.5 -61.906 1 64.44 86 TYR A CA 1
ATOM 711 C C . TYR A 1 86 ? -2.82 -65.375 -60.781 1 64.44 86 TYR A C 1
ATOM 713 O O . TYR A 1 86 ? -3.094 -64.812 -59.719 1 64.44 86 TYR A O 1
ATOM 721 N N . ILE A 1 87 ? -1.696 -65.938 -60.938 1 68.44 87 ILE A N 1
ATOM 722 C CA . ILE A 1 87 ? -0.632 -65.875 -59.938 1 68.44 87 ILE A CA 1
ATOM 723 C C . ILE A 1 87 ? -0.19 -64.438 -59.688 1 68.44 87 ILE A C 1
ATOM 725 O O . ILE A 1 87 ? 0.011 -64.062 -58.562 1 68.44 87 ILE A O 1
ATOM 729 N N . TYR A 1 88 ? -0.198 -63.719 -60.75 1 67.81 88 TYR A N 1
ATOM 730 C CA . TYR A 1 88 ? 0.213 -62.312 -60.656 1 67.81 88 TYR A CA 1
ATOM 731 C C . TYR A 1 88 ? -0.77 -61.531 -59.812 1 67.81 88 TYR A C 1
ATOM 733 O O . TYR A 1 88 ? -0.366 -60.781 -58.906 1 67.81 88 TYR A O 1
ATOM 741 N N . TYR A 1 89 ? -2.012 -61.719 -60.094 1 67.62 89 TYR A N 1
ATOM 742 C CA . TYR A 1 89 ? -3.025 -60.969 -59.375 1 67.62 89 TYR A CA 1
ATOM 743 C C . TYR A 1 89 ? -3.15 -61.438 -57.938 1 67.62 89 TYR A C 1
ATOM 745 O O . TYR A 1 89 ? -3.371 -60.625 -57 1 67.62 89 TYR A O 1
ATOM 753 N N . LYS A 1 90 ? -2.924 -62.719 -57.75 1 67.25 90 LYS A N 1
ATOM 754 C CA . LYS A 1 90 ? -2.943 -63.25 -56.375 1 67.25 90 LYS A CA 1
ATOM 755 C C . LYS A 1 90 ? -1.784 -62.688 -55.562 1 67.25 90 LYS A C 1
ATOM 757 O O . LYS A 1 90 ? -1.959 -62.344 -54.375 1 67.25 90 LYS A O 1
ATOM 762 N N . LEU A 1 91 ? -0.636 -62.625 -56.156 1 68.81 91 LEU A N 1
ATOM 763 C CA . LEU A 1 91 ? 0.541 -62.094 -55.469 1 68.81 91 LEU A CA 1
ATOM 764 C C . LEU A 1 91 ? 0.36 -60.594 -55.188 1 68.81 91 LEU A C 1
ATOM 766 O O . LEU A 1 91 ? 0.739 -60.125 -54.125 1 68.81 91 LEU A O 1
ATOM 770 N N . LYS A 1 92 ? -0.288 -59.906 -56.125 1 68.06 92 LYS A N 1
ATOM 771 C CA . LYS A 1 92 ? -0.562 -58.5 -55.938 1 68.06 92 LYS A CA 1
ATOM 772 C C . LYS A 1 92 ? -1.552 -58.281 -54.812 1 68.06 92 LYS A C 1
ATOM 774 O O . LYS A 1 92 ? -1.391 -57.344 -54 1 68.06 92 LYS A O 1
ATOM 779 N N . CYS A 1 93 ? -2.477 -59.156 -54.781 1 69.75 93 CYS A N 1
ATOM 780 C CA . CYS A 1 93 ? -3.482 -59.062 -53.75 1 69.75 93 CYS A CA 1
ATOM 781 C C . CYS A 1 93 ? -2.873 -59.344 -52.375 1 69.75 93 CYS A C 1
ATOM 783 O O . CYS A 1 93 ? -3.193 -58.688 -51.406 1 69.75 93 CYS A O 1
ATOM 785 N N . LEU A 1 94 ? -1.951 -60.312 -52.281 1 70.06 94 LEU A N 1
ATOM 786 C CA . LEU A 1 94 ? -1.287 -60.656 -51.031 1 70.06 94 LEU A CA 1
ATOM 787 C C . LEU A 1 94 ? -0.404 -59.5 -50.531 1 70.06 94 LEU A C 1
ATOM 789 O O . LEU A 1 94 ? -0.379 -59.219 -49.344 1 70.06 94 LEU A O 1
ATOM 793 N N . LYS A 1 95 ? 0.197 -58.844 -51.5 1 71.56 95 LYS A N 1
ATOM 794 C CA . LYS A 1 95 ? 1.054 -57.719 -51.188 1 71.56 95 LYS A CA 1
ATOM 795 C C . LYS A 1 95 ? 0.23 -56.531 -50.688 1 71.56 95 LYS A C 1
ATOM 797 O O . LYS A 1 95 ? 0.642 -55.844 -49.75 1 71.56 95 LYS A O 1
ATOM 802 N N . CYS A 1 96 ? -0.877 -56.438 -51.312 1 73.38 96 CYS A N 1
ATOM 803 C CA . CYS A 1 96 ? -1.785 -55.375 -50.906 1 73.38 96 CYS A CA 1
ATOM 804 C C . CYS A 1 96 ? -2.316 -55.625 -49.5 1 73.38 96 CYS A C 1
ATOM 806 O O . CYS A 1 96 ? -2.404 -54.688 -48.688 1 73.38 96 CYS A O 1
ATOM 808 N N . GLN A 1 97 ? -2.58 -56.812 -49.188 1 76.06 97 GLN A N 1
ATOM 809 C CA . GLN A 1 97 ? -3.078 -57.188 -47.875 1 76.06 97 GLN A CA 1
ATOM 810 C C . GLN A 1 97 ? -1.998 -57 -46.812 1 76.06 97 GLN A C 1
ATOM 812 O O . GLN A 1 97 ? -2.277 -56.5 -45.719 1 76.06 97 GLN A O 1
ATOM 817 N N . GLU A 1 98 ? -0.778 -57.406 -47.219 1 77.56 98 GLU A N 1
ATOM 818 C CA . GLU A 1 98 ? 0.343 -57.25 -46.281 1 77.56 98 GLU A CA 1
ATOM 819 C C . GLU A 1 98 ? 0.598 -55.75 -46 1 77.56 98 GLU A C 1
ATOM 821 O O . GLU A 1 98 ? 0.834 -55.375 -44.844 1 77.56 98 GLU A O 1
ATOM 826 N N . SER A 1 99 ? 0.449 -54.969 -47.062 1 78.81 99 SER A N 1
ATOM 827 C CA . SER A 1 99 ? 0.647 -53.531 -46.938 1 78.81 99 SER A CA 1
ATOM 828 C C . SER A 1 99 ? -0.442 -52.906 -46.062 1 78.81 99 SER A C 1
ATOM 830 O O . SER A 1 99 ? -0.163 -52.031 -45.219 1 78.81 99 SER A O 1
ATOM 832 N N . GLU A 1 100 ? -1.585 -53.438 -46.156 1 81.38 100 GLU A N 1
ATOM 833 C CA . GLU A 1 100 ? -2.705 -52.938 -45.375 1 81.38 100 GLU A CA 1
ATOM 834 C C . GLU A 1 100 ? -2.549 -53.312 -43.906 1 81.38 100 GLU A C 1
ATOM 836 O O . GLU A 1 100 ? -2.848 -52.5 -43 1 81.38 100 GLU A O 1
ATOM 841 N N . LYS A 1 101 ? -2.092 -54.469 -43.688 1 85.06 101 LYS A N 1
ATOM 842 C CA . LYS A 1 101 ? -1.869 -54.906 -42.312 1 85.06 101 LYS A CA 1
ATOM 843 C C . LYS A 1 101 ? -0.79 -54.062 -41.625 1 85.06 101 LYS A C 1
ATOM 845 O O . LYS A 1 101 ? -0.925 -53.719 -40.469 1 85.06 101 LYS A O 1
ATOM 850 N N . ILE A 1 102 ? 0.263 -53.781 -42.406 1 86.56 102 ILE A N 1
ATOM 851 C CA . ILE A 1 102 ? 1.349 -52.969 -41.875 1 86.56 102 ILE A CA 1
ATOM 852 C C . ILE A 1 102 ? 0.827 -51.562 -41.562 1 86.56 102 ILE A C 1
ATOM 854 O O . ILE A 1 102 ? 1.134 -51.031 -40.469 1 86.56 102 ILE A O 1
ATOM 858 N N . ARG A 1 103 ? -0.073 -51.031 -42.344 1 87.06 103 ARG A N 1
ATOM 859 C CA . ARG A 1 103 ? -0.636 -49.719 -42.156 1 87.06 103 ARG A CA 1
ATOM 860 C C . ARG A 1 103 ? -1.545 -49.688 -40.906 1 87.06 103 ARG A C 1
ATOM 862 O O . ARG A 1 103 ? -1.495 -48.75 -40.125 1 87.06 103 ARG A O 1
ATOM 869 N N . GLU A 1 104 ? -2.33 -50.719 -40.812 1 88.12 104 GLU A N 1
ATOM 870 C CA . GLU A 1 104 ? -3.215 -50.812 -39.656 1 88.12 104 GLU A CA 1
ATOM 871 C C . GLU A 1 104 ? -2.416 -50.906 -38.375 1 88.12 104 GLU A C 1
ATOM 873 O O . GLU A 1 104 ? -2.768 -50.25 -37.375 1 88.12 104 GLU A O 1
ATOM 878 N N . ASN A 1 105 ? -1.366 -51.688 -38.438 1 89.94 105 ASN A N 1
ATOM 879 C CA . ASN A 1 105 ? -0.513 -51.812 -37.25 1 89.94 105 ASN A CA 1
ATOM 880 C C . ASN A 1 105 ? 0.155 -50.5 -36.875 1 89.94 105 ASN A C 1
ATOM 882 O O . ASN A 1 105 ? 0.268 -50.156 -35.719 1 89.94 105 ASN A O 1
ATOM 886 N N . LEU A 1 106 ? 0.56 -49.75 -37.906 1 91.94 106 LEU A N 1
ATOM 887 C CA . LEU A 1 106 ? 1.203 -48.469 -37.688 1 91.94 106 LEU A CA 1
ATOM 888 C C . LEU A 1 106 ? 0.203 -47.438 -37.156 1 91.94 106 LEU A C 1
ATOM 890 O O . LEU A 1 106 ? 0.545 -46.625 -36.312 1 91.94 106 LEU A O 1
ATOM 894 N N . GLU A 1 107 ? -1.07 -47.531 -37.562 1 91.81 107 GLU A N 1
ATOM 895 C CA . GLU A 1 107 ? -2.125 -46.656 -37.062 1 91.81 107 GLU A CA 1
ATOM 896 C C . GLU A 1 107 ? -2.418 -46.938 -35.594 1 91.81 107 GLU A C 1
ATOM 898 O O . GLU A 1 107 ? -2.605 -46 -34.781 1 91.81 107 GLU A O 1
ATOM 903 N N . LEU A 1 108 ? -2.395 -48.188 -35.281 1 92.5 108 LEU A N 1
ATOM 904 C CA . LEU A 1 108 ? -2.605 -48.594 -33.875 1 92.5 108 LEU A CA 1
ATOM 905 C C . LEU A 1 108 ? -1.459 -48.094 -33 1 92.5 108 LEU A C 1
ATOM 907 O O . LEU A 1 108 ? -1.689 -47.594 -31.906 1 92.5 108 LEU A O 1
ATOM 911 N N . HIS A 1 109 ? -0.275 -48.281 -33.562 1 92.19 109 HIS A N 1
ATOM 912 C CA . HIS A 1 109 ? 0.902 -47.812 -32.844 1 92.19 109 HIS A CA 1
ATOM 913 C C . HIS A 1 109 ? 0.839 -46.281 -32.625 1 92.19 109 HIS A C 1
ATOM 915 O O . HIS A 1 109 ? 1.12 -45.812 -31.547 1 92.19 109 HIS A O 1
ATOM 921 N N . LEU A 1 110 ? 0.456 -45.594 -33.656 1 94.19 110 LEU A N 1
ATOM 922 C CA . LEU A 1 110 ? 0.349 -44.125 -33.594 1 94.19 110 LEU A CA 1
ATOM 923 C C . LEU A 1 110 ? -0.692 -43.719 -32.562 1 94.19 110 LEU A C 1
ATOM 925 O O . LEU A 1 110 ? -0.437 -42.844 -31.734 1 94.19 110 LEU A O 1
ATOM 929 N N . THR A 1 111 ? -1.862 -44.281 -32.531 1 93.06 111 THR A N 1
ATOM 930 C CA . THR A 1 111 ? -2.918 -43.969 -31.562 1 93.06 111 THR A CA 1
ATOM 931 C C . THR A 1 111 ? -2.471 -44.281 -30.141 1 93.06 111 THR A C 1
ATOM 933 O O . THR A 1 111 ? -2.703 -43.5 -29.219 1 93.06 111 THR A O 1
ATOM 936 N N . GLY A 1 112 ? -1.84 -45.5 -30.016 1 91.81 112 GLY A N 1
ATOM 937 C CA . GLY A 1 112 ? -1.305 -45.875 -28.719 1 91.81 112 GLY A CA 1
ATOM 938 C C . GLY A 1 112 ? -0.31 -44.844 -28.172 1 91.81 112 GLY A C 1
ATOM 939 O O . GLY A 1 112 ? -0.377 -44.5 -27 1 91.81 112 GLY A O 1
ATOM 940 N N . THR A 1 113 ? 0.585 -44.406 -29.016 1 93.12 113 THR A N 1
ATOM 941 C CA . THR A 1 113 ? 1.576 -43.406 -28.641 1 93.12 113 THR A CA 1
ATOM 942 C C . THR A 1 113 ? 0.899 -42.094 -28.25 1 93.12 113 THR A C 1
ATOM 944 O O . THR A 1 113 ? 1.278 -41.469 -27.266 1 93.12 113 THR A O 1
ATOM 947 N N . GLN A 1 114 ? -0.14 -41.688 -28.969 1 93.88 114 GLN A N 1
ATOM 948 C CA . GLN A 1 114 ? -0.85 -40.438 -28.688 1 93.88 114 GLN A CA 1
ATOM 949 C C . GLN A 1 114 ? -1.546 -40.469 -27.344 1 93.88 114 GLN A C 1
ATOM 951 O O . GLN A 1 114 ? -1.536 -39.5 -26.594 1 93.88 114 GLN A O 1
ATOM 956 N N . ILE A 1 115 ? -2.098 -41.562 -27.031 1 93.62 115 ILE A N 1
ATOM 957 C CA . ILE A 1 115 ? -2.795 -41.719 -25.75 1 93.62 115 ILE A CA 1
ATOM 958 C C . ILE A 1 115 ? -1.787 -41.688 -24.609 1 93.62 115 ILE A C 1
ATOM 960 O O . ILE A 1 115 ? -1.987 -40.969 -23.625 1 93.62 115 ILE A O 1
ATOM 964 N N . GLU A 1 116 ? -0.692 -42.406 -24.781 1 92.56 116 GLU A N 1
ATOM 965 C CA . GLU A 1 116 ? 0.351 -42.438 -23.766 1 92.56 116 GLU A CA 1
ATOM 966 C C . GLU A 1 116 ? 0.925 -41.031 -23.531 1 92.56 116 GLU A C 1
ATOM 968 O O . GLU A 1 116 ? 1.082 -40.625 -22.391 1 92.56 116 GLU A O 1
ATOM 973 N N . GLU A 1 117 ? 1.144 -40.406 -24.641 1 94.5 117 GLU A N 1
ATOM 974 C CA . GLU A 1 117 ? 1.743 -39.062 -24.516 1 94.5 117 GLU A CA 1
ATOM 975 C C . GLU A 1 117 ? 0.734 -38.062 -23.984 1 94.5 117 GLU A C 1
ATOM 977 O O . GLU A 1 117 ? 1.103 -37.125 -23.266 1 94.5 117 GLU A O 1
ATOM 982 N N . SER A 1 118 ? -0.567 -38.188 -24.266 1 93.81 118 SER A N 1
ATOM 983 C CA . SER A 1 118 ? -1.597 -37.312 -23.703 1 93.81 118 SER A CA 1
ATOM 984 C C . SER A 1 118 ? -1.674 -37.469 -22.188 1 93.81 118 SER A C 1
ATOM 986 O O . SER A 1 118 ? -1.794 -36.469 -21.469 1 93.81 118 SER A O 1
ATOM 988 N N . LEU A 1 119 ? -1.568 -38.625 -21.672 1 93.5 119 LEU A N 1
ATOM 989 C CA . LEU A 1 119 ? -1.592 -38.875 -20.234 1 93.5 119 LEU A CA 1
ATOM 990 C C . LEU A 1 119 ? -0.365 -38.281 -19.562 1 93.5 119 LEU A C 1
ATOM 992 O O . LEU A 1 119 ? -0.476 -37.656 -18.484 1 93.5 119 LEU A O 1
ATOM 996 N N . ALA A 1 120 ? 0.788 -38.5 -20.188 1 93.38 120 ALA A N 1
ATOM 997 C CA . ALA A 1 120 ? 2.02 -37.938 -19.656 1 93.38 120 ALA A CA 1
ATOM 998 C C . ALA A 1 120 ? 1.952 -36.406 -19.641 1 93.38 120 ALA A C 1
ATOM 1000 O O . ALA A 1 120 ? 2.422 -35.75 -18.703 1 93.38 120 ALA A O 1
ATOM 1001 N N . GLU A 1 121 ? 1.329 -35.875 -20.641 1 93.31 121 GLU A N 1
ATOM 1002 C CA . GLU A 1 121 ? 1.173 -34.438 -20.734 1 93.31 121 GLU A CA 1
ATOM 1003 C C . GLU A 1 121 ? 0.28 -33.906 -19.609 1 93.31 121 GLU A C 1
ATOM 1005 O O . GLU A 1 121 ? 0.531 -32.812 -19.078 1 93.31 121 GLU A O 1
ATOM 1010 N N . ASP A 1 122 ? -0.789 -34.562 -19.297 1 92.88 122 ASP A N 1
ATOM 1011 C CA . ASP A 1 122 ? -1.683 -34.188 -18.219 1 92.88 122 ASP A CA 1
ATOM 1012 C C . ASP A 1 122 ? -0.945 -34.156 -16.875 1 92.88 122 ASP A C 1
ATOM 1014 O O . ASP A 1 122 ? -1.101 -33.188 -16.094 1 92.88 122 ASP A O 1
ATOM 1018 N N . ARG A 1 123 ? -0.139 -35.156 -16.656 1 91.12 123 ARG A N 1
ATOM 1019 C CA . ARG A 1 123 ? 0.644 -35.188 -15.43 1 91.12 123 ARG A CA 1
ATOM 1020 C C . ARG A 1 123 ? 1.633 -34.031 -15.359 1 91.12 123 ARG A C 1
ATOM 1022 O O . ARG A 1 123 ? 1.781 -33.406 -14.32 1 91.12 123 ARG A O 1
ATOM 1029 N N . GLN A 1 124 ? 2.273 -33.875 -16.469 1 93.88 124 GLN A N 1
ATOM 1030 C CA . GLN A 1 124 ? 3.248 -32.781 -16.516 1 93.88 124 GLN A CA 1
ATOM 1031 C C . GLN A 1 124 ? 2.568 -31.422 -16.328 1 93.88 124 GLN A C 1
ATOM 1033 O O . GLN A 1 124 ? 3.109 -30.531 -15.672 1 93.88 124 GLN A O 1
ATOM 1038 N N . ALA A 1 125 ? 1.331 -31.281 -16.938 1 93.38 125 ALA A N 1
ATOM 1039 C CA . ALA A 1 125 ? 0.56 -30.047 -16.797 1 93.38 125 ALA A CA 1
ATOM 1040 C C . ALA A 1 125 ? 0.211 -29.781 -15.344 1 93.38 125 ALA A C 1
ATOM 1042 O O . ALA A 1 125 ? 0.224 -28.625 -14.898 1 93.38 125 ALA A O 1
ATOM 1043 N N . ALA A 1 126 ? -0.088 -30.781 -14.625 1 91.75 126 ALA A N 1
ATOM 1044 C CA . ALA A 1 126 ? -0.393 -30.641 -13.203 1 91.75 126 ALA A CA 1
ATOM 1045 C C . ALA A 1 126 ? 0.824 -30.156 -12.422 1 91.75 126 ALA A C 1
ATOM 1047 O O . ALA A 1 126 ? 0.703 -29.281 -11.555 1 91.75 126 ALA A O 1
ATOM 1048 N N . LEU A 1 127 ? 1.987 -30.734 -12.773 1 92.81 127 LEU A N 1
ATOM 1049 C CA . LEU A 1 127 ? 3.225 -30.297 -12.125 1 92.81 127 LEU A CA 1
ATOM 1050 C C . LEU A 1 127 ? 3.541 -28.844 -12.461 1 92.81 127 LEU A C 1
ATOM 1052 O O . LEU A 1 127 ? 3.951 -28.078 -11.594 1 92.81 127 LEU A O 1
ATOM 1056 N N . LEU A 1 128 ? 3.312 -28.531 -13.648 1 94.19 128 LEU A N 1
ATOM 1057 C CA . LEU A 1 128 ? 3.562 -27.156 -14.07 1 94.19 128 LEU A CA 1
ATOM 1058 C C . LEU A 1 128 ? 2.613 -26.188 -13.367 1 94.19 128 LEU A C 1
ATOM 1060 O O . LEU A 1 128 ? 3.006 -25.078 -13.008 1 94.19 128 LEU A O 1
ATOM 1064 N N . GLN A 1 129 ? 1.409 -26.578 -13.25 1 94.19 129 GLN A N 1
ATOM 1065 C CA . GLN A 1 129 ? 0.446 -25.766 -12.516 1 94.19 129 GLN A CA 1
ATOM 1066 C C . GLN A 1 129 ? 0.879 -25.594 -11.062 1 94.19 129 GLN A C 1
ATOM 1068 O O . GLN A 1 129 ? 0.755 -24.5 -10.508 1 94.19 129 GLN A O 1
ATOM 1073 N N . HIS A 1 130 ? 1.381 -26.656 -10.469 1 93.75 130 HIS A N 1
ATOM 1074 C CA . HIS A 1 130 ? 1.865 -26.578 -9.094 1 93.75 130 HIS A CA 1
ATOM 1075 C C . HIS A 1 130 ? 3.059 -25.641 -8.984 1 93.75 130 HIS A C 1
ATOM 1077 O O . HIS A 1 130 ? 3.168 -24.891 -8.008 1 93.75 130 HIS A O 1
ATOM 1083 N N . LEU A 1 131 ? 3.896 -25.734 -9.953 1 95 131 LEU A N 1
ATOM 1084 C CA . LEU A 1 131 ? 5.031 -24.812 -9.992 1 95 131 LEU A CA 1
ATOM 1085 C C . LEU A 1 131 ? 4.555 -23.375 -10.062 1 95 131 LEU A C 1
ATOM 1087 O O . LEU A 1 131 ? 5.023 -22.531 -9.297 1 95 131 LEU A O 1
ATOM 1091 N N . ASN A 1 132 ? 3.617 -23.109 -10.922 1 96.06 132 ASN A N 1
ATOM 1092 C CA . ASN A 1 132 ? 3.082 -21.766 -11.078 1 96.06 132 ASN A CA 1
ATOM 1093 C C . ASN A 1 132 ? 2.412 -21.281 -9.789 1 96.06 132 ASN A C 1
ATOM 1095 O O . ASN A 1 132 ? 2.553 -20.109 -9.414 1 96.06 132 ASN A O 1
ATOM 1099 N N . LEU A 1 133 ? 1.719 -22.141 -9.18 1 96.19 133 LEU A N 1
ATOM 1100 C CA . LEU A 1 133 ? 1.065 -21.797 -7.922 1 96.19 133 LEU A CA 1
ATOM 1101 C C . LEU A 1 133 ? 2.096 -21.453 -6.852 1 96.19 133 LEU A C 1
ATOM 1103 O O . LEU A 1 133 ? 1.905 -20.5 -6.09 1 96.19 133 LEU A O 1
ATOM 1107 N N . SER A 1 134 ? 3.135 -22.234 -6.801 1 96 134 SER A N 1
ATOM 1108 C CA . SER A 1 134 ? 4.164 -21.984 -5.801 1 96 134 SER A CA 1
ATOM 1109 C C . SER A 1 134 ? 4.832 -20.625 -6.031 1 96 134 SER A C 1
ATOM 1111 O O . SER A 1 134 ? 5.098 -19.891 -5.078 1 96 134 SER A O 1
ATOM 1113 N N . ILE A 1 135 ? 5.055 -20.297 -7.23 1 96.88 135 ILE A N 1
ATOM 1114 C CA . ILE A 1 135 ? 5.656 -19.016 -7.574 1 96.88 135 ILE A CA 1
ATOM 1115 C C . ILE A 1 135 ? 4.699 -17.875 -7.215 1 96.88 135 ILE A C 1
ATOM 1117 O O . ILE A 1 135 ? 5.105 -16.891 -6.609 1 96.88 135 ILE A O 1
ATOM 1121 N N . THR A 1 136 ? 3.449 -18.047 -7.547 1 97.44 136 THR A N 1
ATOM 1122 C CA . THR A 1 136 ? 2.432 -17.047 -7.242 1 97.44 136 THR A CA 1
ATOM 1123 C C . THR A 1 136 ? 2.297 -16.859 -5.734 1 97.44 136 THR A C 1
ATOM 1125 O O . THR A 1 136 ? 2.094 -15.742 -5.266 1 97.44 136 THR A O 1
ATOM 1128 N N . ALA A 1 137 ? 2.398 -17.953 -5.023 1 97.44 137 ALA A N 1
ATOM 1129 C CA . ALA A 1 137 ? 2.324 -17.875 -3.566 1 97.44 137 ALA A CA 1
ATOM 1130 C C . ALA A 1 137 ? 3.477 -17.047 -3.002 1 97.44 137 ALA A C 1
ATOM 1132 O O . ALA A 1 137 ? 3.283 -16.234 -2.09 1 97.44 137 ALA A O 1
ATOM 1133 N N . LEU A 1 138 ? 4.625 -17.297 -3.592 1 97.94 138 LEU A N 1
ATOM 1134 C CA . LEU A 1 138 ? 5.793 -16.547 -3.154 1 97.94 138 LEU A CA 1
ATOM 1135 C C . LEU A 1 138 ? 5.641 -15.062 -3.488 1 97.94 138 LEU A C 1
ATOM 1137 O O . LEU A 1 138 ? 6 -14.203 -2.682 1 97.94 138 LEU A O 1
ATOM 1141 N N . GLU A 1 139 ? 5.141 -14.75 -4.641 1 98.19 139 GLU A N 1
ATOM 1142 C CA . GLU A 1 139 ? 4.867 -13.367 -5.02 1 98.19 139 GLU A CA 1
ATOM 1143 C C . GLU A 1 139 ? 3.863 -12.719 -4.066 1 98.19 139 GLU A C 1
ATOM 1145 O O . GLU A 1 139 ? 4.059 -11.586 -3.629 1 98.19 139 GLU A O 1
ATOM 1150 N N . ALA A 1 140 ? 2.82 -13.422 -3.83 1 97.81 140 ALA A N 1
ATOM 1151 C CA . ALA A 1 140 ? 1.8 -12.938 -2.904 1 97.81 140 ALA A CA 1
ATOM 1152 C C . ALA A 1 140 ? 2.391 -12.688 -1.521 1 97.81 140 ALA A C 1
ATOM 1154 O O . ALA A 1 140 ? 2.062 -11.688 -0.871 1 97.81 140 ALA A O 1
ATOM 1155 N N . LEU A 1 141 ? 3.24 -13.586 -1.097 1 98 141 LEU A N 1
ATOM 1156 C CA . LEU A 1 141 ? 3.869 -13.445 0.213 1 98 141 LEU A CA 1
ATOM 1157 C C . LEU A 1 141 ? 4.766 -12.211 0.258 1 98 141 LEU A C 1
ATOM 1159 O O . LEU A 1 141 ? 4.77 -11.477 1.25 1 98 141 LEU A O 1
ATOM 1163 N N . ALA A 1 142 ? 5.512 -12.031 -0.754 1 98.06 142 ALA A N 1
ATOM 1164 C CA . ALA A 1 142 ? 6.34 -10.828 -0.848 1 98.06 142 ALA A CA 1
ATOM 1165 C C . ALA A 1 142 ? 5.484 -9.57 -0.784 1 98.06 142 ALA A C 1
ATOM 1167 O O . ALA A 1 142 ? 5.84 -8.609 -0.1 1 98.06 142 ALA A O 1
ATOM 1168 N N . GLN A 1 143 ? 4.406 -9.562 -1.477 1 97.62 143 GLN A N 1
ATOM 1169 C CA . GLN A 1 143 ? 3.482 -8.43 -1.47 1 97.62 143 GLN A CA 1
ATOM 1170 C C . GLN A 1 143 ? 2.906 -8.203 -0.076 1 97.62 143 GLN A C 1
ATOM 1172 O O . GLN A 1 143 ? 2.73 -7.059 0.348 1 97.62 143 GLN A O 1
ATOM 1177 N N . TYR A 1 144 ? 2.619 -9.266 0.601 1 97.62 144 TYR A N 1
ATOM 1178 C CA . TYR A 1 144 ? 2.152 -9.148 1.979 1 97.62 144 TYR A CA 1
ATOM 1179 C C . TYR A 1 144 ? 3.207 -8.484 2.857 1 97.62 144 TYR A C 1
ATOM 1181 O O . TYR A 1 144 ? 2.896 -7.578 3.631 1 97.62 144 TYR A O 1
ATOM 1189 N N . GLY A 1 145 ? 4.398 -8.977 2.658 1 96.75 145 GLY A N 1
ATOM 1190 C CA . GLY A 1 145 ? 5.484 -8.344 3.387 1 96.75 145 GLY A CA 1
ATOM 1191 C C . GLY A 1 145 ? 5.59 -6.852 3.115 1 96.75 145 GLY A C 1
ATOM 1192 O O . GLY A 1 145 ? 5.762 -6.059 4.043 1 96.75 145 GLY A O 1
ATOM 1193 N N . GLN A 1 146 ? 5.484 -6.434 1.914 1 97.12 146 GLN A N 1
ATOM 1194 C CA . GLN A 1 146 ? 5.535 -5.031 1.521 1 97.12 146 GLN A CA 1
ATOM 1195 C C . GLN A 1 146 ? 4.391 -4.242 2.145 1 97.12 146 GLN A C 1
ATOM 1197 O O . GLN A 1 146 ? 4.578 -3.105 2.584 1 97.12 146 GLN A O 1
ATOM 1202 N N . SER A 1 147 ? 3.217 -4.809 2.076 1 96 147 SER A N 1
ATOM 1203 C CA . SER A 1 147 ? 2.055 -4.145 2.654 1 96 147 SER A CA 1
ATOM 1204 C C . SER A 1 147 ? 2.244 -3.895 4.148 1 96 147 SER A C 1
ATOM 1206 O O . SER A 1 147 ? 1.844 -2.85 4.664 1 96 147 SER A O 1
ATOM 1208 N N . LEU A 1 148 ? 2.846 -4.859 4.828 1 95.31 148 LEU A N 1
ATOM 1209 C CA . LEU A 1 148 ? 3.123 -4.699 6.25 1 95.31 148 LEU A CA 1
ATOM 1210 C C . LEU A 1 148 ? 4.129 -3.578 6.488 1 95.31 148 LEU A C 1
ATOM 1212 O O . LEU A 1 148 ? 4.004 -2.822 7.453 1 95.31 148 LEU A O 1
ATOM 1216 N N . GLN A 1 149 ? 5.125 -3.449 5.602 1 95.38 149 GLN A N 1
ATOM 1217 C CA . GLN A 1 149 ? 6.086 -2.357 5.695 1 95.38 149 GLN A CA 1
ATOM 1218 C C . GLN A 1 149 ? 5.391 -1.002 5.621 1 95.38 149 GLN A C 1
ATOM 1220 O O . GLN A 1 149 ? 5.641 -0.123 6.449 1 95.38 149 GLN A O 1
ATOM 1225 N N . VAL A 1 150 ? 4.543 -0.87 4.664 1 95.31 150 VAL A N 1
ATOM 1226 C CA . VAL A 1 150 ? 3.832 0.386 4.445 1 95.31 150 VAL A CA 1
ATOM 1227 C C . VAL A 1 150 ? 2.947 0.696 5.648 1 95.31 150 VAL A C 1
ATOM 1229 O O . VAL A 1 150 ? 2.875 1.844 6.098 1 95.31 150 VAL A O 1
ATOM 1232 N N . SER A 1 151 ? 2.287 -0.311 6.168 1 94.12 151 SER A N 1
ATOM 1233 C CA . SER A 1 151 ? 1.408 -0.121 7.316 1 94.12 151 SER A CA 1
ATOM 1234 C C . SER A 1 151 ? 2.189 0.346 8.539 1 94.12 151 SER A C 1
ATOM 1236 O O . SER A 1 151 ? 1.727 1.21 9.289 1 94.12 151 SER A O 1
ATOM 1238 N N . GLN A 1 152 ? 3.357 -0.248 8.734 1 92.69 152 GLN A N 1
ATOM 1239 C CA . GLN A 1 152 ? 4.203 0.156 9.852 1 92.69 152 GLN A CA 1
ATOM 1240 C C . GLN A 1 152 ? 4.629 1.616 9.727 1 92.69 152 GLN A C 1
ATOM 1242 O O . GLN A 1 152 ? 4.562 2.377 10.688 1 92.69 152 GLN A O 1
ATOM 1247 N N . LEU A 1 153 ? 5.035 1.999 8.586 1 93.75 153 LEU A N 1
ATOM 1248 C CA . LEU A 1 153 ? 5.465 3.371 8.336 1 93.75 153 LEU A CA 1
ATOM 1249 C C . LEU A 1 153 ? 4.297 4.34 8.492 1 93.75 153 LEU A C 1
ATOM 1251 O O . LEU A 1 153 ? 4.453 5.414 9.078 1 93.75 153 LEU A O 1
ATOM 1255 N N . ALA A 1 154 ? 3.182 3.951 7.977 1 94.75 154 ALA A N 1
ATOM 1256 C CA . ALA A 1 154 ? 1.992 4.793 8.055 1 94.75 154 ALA A CA 1
ATOM 1257 C C . ALA A 1 154 ? 1.552 4.992 9.5 1 94.75 154 ALA A C 1
ATOM 1259 O O . ALA A 1 154 ? 1.182 6.102 9.898 1 94.75 154 ALA A O 1
ATOM 1260 N N . ALA A 1 155 ? 1.561 3.877 10.273 1 93.38 155 ALA A N 1
ATOM 1261 C CA . ALA A 1 155 ? 1.189 3.977 11.68 1 93.38 155 ALA A CA 1
ATOM 1262 C C . ALA A 1 155 ? 2.09 4.965 12.414 1 93.38 155 ALA A C 1
ATOM 1264 O O . ALA A 1 155 ? 1.604 5.82 13.156 1 93.38 155 ALA A O 1
ATOM 1265 N N . CYS A 1 156 ? 3.357 4.887 12.203 1 91.81 156 CYS A N 1
ATOM 1266 C CA . CYS A 1 156 ? 4.312 5.77 12.867 1 91.81 156 CYS A CA 1
ATOM 1267 C C . CYS A 1 156 ? 4.113 7.215 12.438 1 91.81 156 CYS A C 1
ATOM 1269 O O . CYS A 1 156 ? 4.215 8.133 13.258 1 91.81 156 CYS A O 1
ATOM 1271 N N . ARG A 1 157 ? 3.854 7.402 11.188 1 94.56 157 ARG A N 1
ATOM 1272 C CA . ARG A 1 157 ? 3.607 8.75 10.68 1 94.56 157 ARG A CA 1
ATOM 1273 C C . ARG A 1 157 ? 2.414 9.391 11.383 1 94.56 157 ARG A C 1
ATOM 1275 O O . ARG A 1 157 ? 2.488 10.539 11.82 1 94.56 157 ARG A O 1
ATOM 1282 N N . VAL A 1 158 ? 1.326 8.641 11.508 1 95.62 158 VAL A N 1
ATOM 1283 C CA . VAL A 1 158 ? 0.125 9.141 12.164 1 95.62 158 VAL A CA 1
ATOM 1284 C C . VAL A 1 158 ? 0.446 9.516 13.609 1 95.62 158 VAL A C 1
ATOM 1286 O O . VAL A 1 158 ? 0.08 10.602 14.07 1 95.62 158 VAL A O 1
ATOM 1289 N N . LEU A 1 159 ? 1.143 8.625 14.289 1 93.81 159 LEU A N 1
ATOM 1290 C CA . LEU A 1 159 ? 1.443 8.828 15.695 1 93.81 159 LEU A CA 1
ATOM 1291 C C . LEU A 1 159 ? 2.354 10.039 15.891 1 93.81 159 LEU A C 1
ATOM 1293 O O . LEU A 1 159 ? 2.129 10.852 16.797 1 93.81 159 LEU A O 1
ATOM 1297 N N . ASN A 1 160 ? 3.34 10.211 15.016 1 92.75 160 ASN A N 1
ATOM 1298 C CA . ASN A 1 160 ? 4.273 11.328 15.125 1 92.75 160 ASN A CA 1
ATOM 1299 C C . ASN A 1 160 ? 3.576 12.664 14.891 1 92.75 160 ASN A C 1
ATOM 1301 O O . ASN A 1 160 ? 3.746 13.602 15.664 1 92.75 160 ASN A O 1
ATOM 1305 N N . ILE A 1 161 ? 2.791 12.688 13.867 1 94.31 161 ILE A N 1
ATOM 1306 C CA . ILE A 1 161 ? 2.096 13.93 13.539 1 94.31 161 ILE A CA 1
ATOM 1307 C C . ILE A 1 161 ? 1.08 14.258 14.633 1 94.31 161 ILE A C 1
ATOM 1309 O O . ILE A 1 161 ? 0.961 15.406 15.055 1 94.31 161 ILE A O 1
ATOM 1313 N N . SER A 1 162 ? 0.352 13.289 15.117 1 93 162 SER A N 1
ATOM 1314 C CA . SER A 1 162 ? -0.659 13.492 16.156 1 93 162 SER A CA 1
ATOM 1315 C C . SER A 1 162 ? -0.021 13.891 17.484 1 93 162 SER A C 1
ATOM 1317 O O . SER A 1 162 ? -0.602 14.648 18.25 1 93 162 SER A O 1
ATOM 1319 N N . HIS A 1 163 ? 1.159 13.289 17.688 1 90.88 163 HIS A N 1
ATOM 1320 C CA . HIS A 1 163 ? 1.896 13.672 18.891 1 90.88 163 HIS A CA 1
ATOM 1321 C C . HIS A 1 163 ? 2.252 15.156 18.859 1 90.88 163 HIS A C 1
ATOM 1323 O O . HIS A 1 163 ? 2.15 15.844 19.891 1 90.88 163 HIS A O 1
ATOM 1329 N N . LEU A 1 164 ? 2.658 15.656 17.719 1 89.25 164 LEU A N 1
ATOM 1330 C CA . LEU A 1 164 ? 2.971 17.078 17.578 1 89.25 164 LEU A CA 1
ATOM 1331 C C . LEU A 1 164 ? 1.756 17.938 17.891 1 89.25 164 LEU A C 1
ATOM 1333 O O . LEU A 1 164 ? 1.894 19.031 18.438 1 89.25 164 LEU A O 1
ATOM 1337 N N . LEU A 1 165 ? 0.615 17.406 17.641 1 90.38 165 LEU A N 1
ATOM 1338 C CA . LEU A 1 165 ? -0.628 18.141 17.859 1 90.38 165 LEU A CA 1
ATOM 1339 C C . LEU A 1 165 ? -0.937 18.234 19.344 1 90.38 165 LEU A C 1
ATOM 1341 O O . LEU A 1 165 ? -1.683 19.125 19.781 1 90.38 165 LEU A O 1
ATOM 1345 N N . THR A 1 166 ? -0.441 17.359 20.109 1 86.31 166 THR A N 1
ATOM 1346 C CA . THR A 1 166 ? -0.727 17.344 21.531 1 86.31 166 THR A CA 1
ATOM 1347 C C . THR A 1 166 ? 0.26 18.219 22.297 1 86.31 166 THR A C 1
ATOM 1349 O O . THR A 1 166 ? 0.056 18.516 23.469 1 86.31 166 THR A O 1
ATOM 1352 N N . LEU A 1 167 ? 1.354 18.578 21.688 1 79.06 167 LEU A N 1
ATOM 1353 C CA . LEU A 1 167 ? 2.346 19.406 22.359 1 79.06 167 LEU A CA 1
ATOM 1354 C C . LEU A 1 167 ? 1.817 20.828 22.562 1 79.06 167 LEU A C 1
ATOM 1356 O O . LEU A 1 167 ? 1.072 21.344 21.719 1 79.06 167 LEU A O 1
ATOM 1360 N N . PRO A 1 168 ? 2.062 21.141 24 1 64.5 168 PRO A N 1
ATOM 1361 C CA . PRO A 1 168 ? 1.53 22.469 24.312 1 64.5 168 PRO A CA 1
ATOM 1362 C C . PRO A 1 168 ? 2.016 23.547 23.344 1 64.5 168 PRO A C 1
ATOM 1364 O O . PRO A 1 168 ? 3.154 23.484 22.875 1 64.5 168 PRO A O 1
ATOM 1367 N N . GLN A 1 169 ? 1.191 24.094 22.703 1 56.53 169 GLN A N 1
ATOM 1368 C CA . GLN A 1 169 ? 1.658 25.312 22.031 1 56.53 169 GLN A CA 1
ATOM 1369 C C . GLN A 1 169 ? 2.334 26.25 23 1 56.53 169 GLN A C 1
ATOM 1371 O O . GLN A 1 169 ? 2.18 26.125 24.219 1 56.53 169 GLN A O 1
ATOM 1376 N N . SER A 1 170 ? 3.164 27.266 22.953 1 49.34 170 SER A N 1
ATOM 1377 C CA . SER A 1 170 ? 3.98 28.094 23.828 1 49.34 170 SER A CA 1
ATOM 1378 C C . SER A 1 170 ? 3.4 28.156 25.234 1 49.34 170 SER A C 1
ATOM 1380 O O . SER A 1 170 ? 4.113 28.453 26.203 1 49.34 170 SER A O 1
ATOM 1382 N N . TYR A 1 171 ? 2.139 28.375 25.547 1 39.75 171 TYR A N 1
ATOM 1383 C CA . TYR A 1 171 ? 1.868 29.031 26.812 1 39.75 171 TYR A CA 1
ATOM 1384 C C . TYR A 1 171 ? 1.781 28.031 27.953 1 39.75 171 TYR A C 1
ATOM 1386 O O . TYR A 1 171 ? 1.778 28.406 29.125 1 39.75 171 TYR A O 1
ATOM 1394 N N . SER A 1 172 ? 1.078 26.891 27.922 1 45.5 172 SER A N 1
ATOM 1395 C CA . SER A 1 172 ? 0.735 26.312 29.219 1 45.5 172 SER A CA 1
ATOM 1396 C C . SER A 1 172 ? 1.764 25.281 29.656 1 45.5 172 SER A C 1
ATOM 1398 O O . SER A 1 172 ? 2.082 24.359 28.891 1 45.5 172 SER A O 1
ATOM 1400 N N . VAL A 1 173 ? 2.67 25.469 30.641 1 43.91 173 VAL A N 1
ATOM 1401 C CA . VAL A 1 173 ? 3.783 24.891 31.391 1 43.91 173 VAL A CA 1
ATOM 1402 C C . VAL A 1 173 ? 3.445 23.453 31.797 1 43.91 173 VAL A C 1
ATOM 1404 O O . VAL A 1 173 ? 4.312 22.578 31.781 1 43.91 173 VAL A O 1
ATOM 1407 N N . ASN A 1 174 ? 2.404 23.203 32.469 1 47.75 174 ASN A N 1
ATOM 1408 C CA . ASN A 1 174 ? 2.215 22.047 33.344 1 47.75 174 ASN A CA 1
ATOM 1409 C C . ASN A 1 174 ? 2.203 20.75 32.562 1 47.75 174 ASN A C 1
ATOM 1411 O O . ASN A 1 174 ? 2.26 19.656 33.125 1 47.75 174 ASN A O 1
ATOM 1415 N N . SER A 1 175 ? 1.954 20.672 31.281 1 53.62 175 SER A N 1
ATOM 1416 C CA . SER A 1 175 ? 1.551 19.469 30.562 1 53.62 175 SER A CA 1
ATOM 1417 C C . SER A 1 175 ? 2.756 18.75 29.953 1 53.62 175 SER A C 1
ATOM 1419 O O . SER A 1 175 ? 2.6 17.828 29.172 1 53.62 175 SER A O 1
ATOM 1421 N N . LYS A 1 176 ? 3.912 19.141 30.625 1 57.12 176 LYS A N 1
ATOM 1422 C CA . LYS A 1 176 ? 5.207 18.703 30.109 1 57.12 176 LYS A CA 1
ATOM 1423 C C . LYS A 1 176 ? 5.441 17.219 30.406 1 57.12 176 LYS A C 1
ATOM 1425 O O . LYS A 1 176 ? 5.98 16.484 29.562 1 57.12 176 LYS A O 1
ATOM 1430 N N . SER A 1 177 ? 5.086 16.797 31.656 1 60.41 177 SER A N 1
ATOM 1431 C CA . SER A 1 177 ? 5.461 15.43 32.031 1 60.41 177 SER A CA 1
ATOM 1432 C C . SER A 1 177 ? 4.77 14.406 31.141 1 60.41 177 SER A C 1
ATOM 1434 O O . SER A 1 177 ? 5.398 13.445 30.688 1 60.41 177 SER A O 1
ATOM 1436 N N . ASP A 1 178 ? 3.463 14.57 30.969 1 64.5 178 ASP A N 1
ATOM 1437 C CA . ASP A 1 178 ? 2.705 13.633 30.156 1 64.5 178 ASP A CA 1
ATOM 1438 C C . ASP A 1 178 ? 3.215 13.617 28.719 1 64.5 178 ASP A C 1
ATOM 1440 O O . ASP A 1 178 ? 3.268 12.562 28.078 1 64.5 178 ASP A O 1
ATOM 1444 N N . SER A 1 179 ? 3.799 14.711 28.391 1 70.5 179 SER A N 1
ATOM 1445 C CA . SER A 1 179 ? 4.332 14.812 27.047 1 70.5 179 SER A CA 1
ATOM 1446 C C . SER A 1 179 ? 5.641 14.047 26.906 1 70.5 179 SER A C 1
ATOM 1448 O O . SER A 1 179 ? 5.887 13.406 25.875 1 70.5 179 SER A O 1
ATOM 1450 N N . LEU A 1 180 ? 6.355 13.938 28.062 1 74.69 180 LEU A N 1
ATOM 1451 C CA . LEU A 1 180 ? 7.633 13.234 28.031 1 74.69 180 LEU A CA 1
ATOM 1452 C C . LEU A 1 180 ? 7.414 11.727 27.938 1 74.69 180 LEU A C 1
ATOM 1454 O O . LEU A 1 180 ? 8.133 11.031 27.219 1 74.69 180 LEU A O 1
ATOM 1458 N N . HIS A 1 181 ? 6.391 11.211 28.656 1 80.94 181 HIS A N 1
ATOM 1459 C CA . HIS A 1 181 ? 6.082 9.781 28.641 1 80.94 181 HIS A CA 1
ATOM 1460 C C . HIS A 1 181 ? 5.629 9.336 27.25 1 80.94 181 HIS A C 1
ATOM 1462 O O . HIS A 1 181 ? 6.055 8.289 26.766 1 80.94 181 HIS A O 1
ATOM 1468 N N . LEU A 1 182 ? 4.863 10.188 26.688 1 84.06 182 LEU A N 1
ATOM 1469 C CA . LEU A 1 182 ? 4.375 9.852 25.359 1 84.06 182 LEU A CA 1
ATOM 1470 C C . LEU A 1 182 ? 5.512 9.867 24.344 1 84.06 182 LEU A C 1
ATOM 1472 O O . LEU A 1 182 ? 5.582 9.008 23.469 1 84.06 182 LEU A O 1
ATOM 1476 N N . THR A 1 183 ? 6.438 10.766 24.531 1 84.44 183 THR A N 1
ATOM 1477 C CA . THR A 1 183 ? 7.586 10.867 23.641 1 84.44 183 THR A CA 1
ATOM 1478 C C . THR A 1 183 ? 8.484 9.633 23.766 1 84.44 183 THR A C 1
ATOM 1480 O O . THR A 1 183 ? 8.984 9.117 22.766 1 84.44 183 THR A O 1
ATOM 1483 N N . MET A 1 184 ? 8.586 9.141 24.984 1 85.94 184 MET A N 1
ATOM 1484 C CA . MET A 1 184 ? 9.406 7.957 25.219 1 85.94 184 MET A CA 1
ATOM 1485 C C . MET A 1 184 ? 8.781 6.727 24.578 1 85.94 184 MET A C 1
ATOM 1487 O O . MET A 1 184 ? 9.484 5.918 23.969 1 85.94 184 MET A O 1
ATOM 1491 N N . HIS A 1 185 ? 7.48 6.586 24.688 1 86.44 185 HIS A N 1
ATOM 1492 C CA . HIS A 1 185 ? 6.781 5.461 24.078 1 86.44 185 HIS A CA 1
ATOM 1493 C C . HIS A 1 185 ? 6.871 5.516 22.562 1 86.44 185 HIS A C 1
ATOM 1495 O O . HIS A 1 185 ? 6.984 4.48 21.891 1 86.44 185 HIS A O 1
ATOM 1501 N N . LEU A 1 186 ? 6.855 6.715 22.062 1 88.56 186 LEU A N 1
ATOM 1502 C CA . LEU A 1 186 ? 6.969 6.875 20.609 1 88.56 186 LEU A CA 1
ATOM 1503 C C . LEU A 1 186 ? 8.359 6.492 20.125 1 88.56 186 LEU A C 1
ATOM 1505 O O . LEU A 1 186 ? 8.508 5.887 19.062 1 88.56 186 LEU A O 1
ATOM 1509 N N . GLN A 1 187 ? 9.336 6.816 20.953 1 87.38 187 GLN A N 1
ATOM 1510 C CA . GLN A 1 187 ? 10.711 6.449 20.609 1 87.38 187 GLN A CA 1
ATOM 1511 C C . GLN A 1 187 ? 10.891 4.934 20.641 1 87.38 187 GLN A C 1
ATOM 1513 O O . GLN A 1 187 ? 11.578 4.367 19.781 1 87.38 187 GLN A O 1
ATOM 1518 N N . GLN A 1 188 ? 10.266 4.273 21.594 1 85.44 188 GLN A N 1
ATOM 1519 C CA . GLN A 1 188 ? 10.32 2.818 21.672 1 85.44 188 GLN A CA 1
ATOM 1520 C C . GLN A 1 188 ? 9.641 2.174 20.469 1 85.44 188 GLN A C 1
ATOM 1522 O O . GLN A 1 188 ? 10.125 1.18 19.938 1 85.44 188 GLN A O 1
ATOM 1527 N N . LEU A 1 189 ? 8.531 2.744 20.125 1 84.75 189 LEU A N 1
ATOM 1528 C CA . LEU A 1 189 ? 7.809 2.236 18.969 1 84.75 189 LEU A CA 1
ATOM 1529 C C . LEU A 1 189 ? 8.648 2.377 17.703 1 84.75 189 LEU A C 1
ATOM 1531 O O . LEU A 1 189 ? 8.633 1.495 16.844 1 84.75 189 LEU A O 1
ATOM 1535 N N . GLU A 1 190 ? 9.414 3.484 17.625 1 86.94 190 GLU A N 1
ATOM 1536 C CA . GLU A 1 190 ? 10.266 3.713 16.469 1 86.94 190 GLU A CA 1
ATOM 1537 C C . GLU A 1 190 ? 11.383 2.674 16.391 1 86.94 190 GLU A C 1
ATOM 1539 O O . GLU A 1 190 ? 11.719 2.195 15.305 1 86.94 190 GLU A O 1
ATOM 1544 N N . ALA A 1 191 ? 11.898 2.309 17.484 1 86.19 191 ALA A N 1
ATOM 1545 C CA . ALA A 1 191 ? 12.938 1.286 17.531 1 86.19 191 ALA A CA 1
ATOM 1546 C C . ALA A 1 191 ? 12.383 -0.078 17.125 1 86.19 191 ALA A C 1
ATOM 1548 O O . ALA A 1 191 ? 13.023 -0.821 16.375 1 86.19 191 ALA A O 1
ATOM 1549 N N . GLN A 1 192 ? 11.25 -0.428 17.641 1 85.56 192 GLN A N 1
ATOM 1550 C CA . GLN A 1 192 ? 10.594 -1.684 17.281 1 85.56 192 GLN A CA 1
ATOM 1551 C C . GLN A 1 192 ? 10.25 -1.72 15.797 1 85.56 192 GLN A C 1
ATOM 1553 O O . GLN A 1 192 ? 10.375 -2.762 15.148 1 85.56 192 GLN A O 1
ATOM 1558 N N . LYS A 1 193 ? 9.797 -0.62 15.344 1 86.25 193 LYS A N 1
ATOM 1559 C CA . LYS A 1 193 ? 9.492 -0.494 13.922 1 86.25 193 LYS A CA 1
ATOM 1560 C C . LYS A 1 193 ? 10.711 -0.825 13.062 1 86.25 193 LYS A C 1
ATOM 1562 O O . LYS A 1 193 ? 10.594 -1.519 12.055 1 86.25 193 LYS A O 1
ATOM 1567 N N . GLU A 1 194 ? 11.891 -0.331 13.445 1 90.25 194 GLU A N 1
ATOM 1568 C CA . GLU A 1 194 ? 13.102 -0.574 12.664 1 90.25 194 GLU A CA 1
ATOM 1569 C C . GLU A 1 194 ? 13.422 -2.062 12.602 1 90.25 194 GLU A C 1
ATOM 1571 O O . GLU A 1 194 ? 13.766 -2.584 11.539 1 90.25 194 GLU A O 1
ATOM 1576 N N . ASN A 1 195 ? 13.297 -2.734 13.68 1 90.88 195 ASN A N 1
ATOM 1577 C CA . ASN A 1 195 ? 13.531 -4.172 13.711 1 90.88 195 ASN A CA 1
ATOM 1578 C C . ASN A 1 195 ? 12.523 -4.926 12.844 1 90.88 195 ASN A C 1
ATOM 1580 O O . ASN A 1 195 ? 12.898 -5.84 12.109 1 90.88 195 ASN A O 1
ATOM 1584 N N . LYS A 1 196 ? 11.281 -4.559 12.992 1 91.75 196 LYS A N 1
ATOM 1585 C CA . LYS A 1 196 ? 10.234 -5.184 12.188 1 91.75 196 LYS A CA 1
ATOM 1586 C C . LYS A 1 196 ? 10.469 -4.953 10.703 1 91.75 196 LYS A C 1
ATOM 1588 O O . LYS A 1 196 ? 10.258 -5.852 9.883 1 91.75 196 LYS A O 1
ATOM 1593 N N . LEU A 1 197 ? 10.922 -3.791 10.375 1 94.62 197 LEU A N 1
ATOM 1594 C CA . LEU A 1 197 ? 11.188 -3.465 8.977 1 94.62 197 LEU A CA 1
ATOM 1595 C C . LEU A 1 197 ? 12.336 -4.305 8.422 1 94.62 197 LEU A C 1
ATOM 1597 O O . LEU A 1 197 ? 12.312 -4.699 7.258 1 94.62 197 LEU A O 1
ATOM 1601 N N . ILE A 1 198 ? 13.289 -4.59 9.227 1 95.88 198 ILE A N 1
ATOM 1602 C CA . ILE A 1 198 ? 14.414 -5.422 8.82 1 95.88 198 ILE A CA 1
ATOM 1603 C C . ILE A 1 198 ? 13.93 -6.836 8.516 1 95.88 198 ILE A C 1
ATOM 1605 O O . ILE A 1 198 ? 14.328 -7.434 7.512 1 95.88 198 ILE A O 1
ATOM 1609 N N . ILE A 1 199 ? 13.109 -7.383 9.367 1 95.44 199 ILE A N 1
ATOM 1610 C CA . ILE A 1 199 ? 12.562 -8.719 9.18 1 95.44 199 ILE A CA 1
ATOM 1611 C C . ILE A 1 199 ? 11.766 -8.773 7.875 1 95.44 199 ILE A C 1
ATOM 1613 O O . ILE A 1 199 ? 11.891 -9.727 7.102 1 95.44 199 ILE A O 1
ATOM 1617 N N . LEU A 1 200 ? 10.953 -7.754 7.672 1 96.81 200 LEU A N 1
ATOM 1618 C CA . LEU A 1 200 ? 10.117 -7.715 6.477 1 96.81 200 LEU A CA 1
ATOM 1619 C C . LEU A 1 200 ? 10.969 -7.566 5.223 1 96.81 200 LEU A C 1
ATOM 1621 O O . LEU A 1 200 ? 10.664 -8.164 4.188 1 96.81 200 LEU A O 1
ATOM 1625 N N . GLN A 1 201 ? 12.023 -6.793 5.344 1 97 201 GLN A N 1
ATOM 1626 C CA . GLN A 1 201 ? 12.938 -6.668 4.215 1 97 201 GLN A CA 1
ATOM 1627 C C . GLN A 1 201 ? 13.594 -8.008 3.891 1 97 201 GLN A C 1
ATOM 1629 O O . GLN A 1 201 ? 13.727 -8.367 2.721 1 97 201 GLN A O 1
ATOM 1634 N N . ASP A 1 202 ? 13.969 -8.688 4.875 1 97.56 202 ASP A N 1
ATOM 1635 C CA . ASP A 1 202 ? 14.539 -10.016 4.703 1 97.56 202 ASP A CA 1
ATOM 1636 C C . ASP A 1 202 ? 13.531 -10.961 4.047 1 97.56 202 ASP A C 1
ATOM 1638 O O . ASP A 1 202 ? 13.898 -11.742 3.162 1 97.56 202 ASP A O 1
ATOM 1642 N N . LEU A 1 203 ? 12.312 -10.922 4.473 1 97.88 203 LEU A N 1
ATOM 1643 C CA . LEU A 1 203 ? 11.25 -11.734 3.9 1 97.88 203 LEU A CA 1
ATOM 1644 C C . LEU A 1 203 ? 11.086 -11.453 2.408 1 97.88 203 LEU A C 1
ATOM 1646 O O . LEU A 1 203 ? 11.047 -12.383 1.6 1 97.88 203 LEU A O 1
ATOM 1650 N N . ILE A 1 204 ? 10.984 -10.227 2.041 1 97.62 204 ILE A N 1
ATOM 1651 C CA . ILE A 1 204 ? 10.75 -9.812 0.66 1 97.62 204 ILE A CA 1
ATOM 1652 C C . ILE A 1 204 ? 11.914 -10.266 -0.216 1 97.62 204 ILE A C 1
ATOM 1654 O O . ILE A 1 204 ? 11.711 -10.797 -1.308 1 97.62 204 ILE A O 1
ATOM 1658 N N . GLU A 1 205 ? 13.141 -10.07 0.256 1 97.44 205 GLU A N 1
ATOM 1659 C CA . GLU A 1 205 ? 14.328 -10.492 -0.479 1 97.44 205 GLU A CA 1
ATOM 1660 C C . GLU A 1 205 ? 14.375 -12.008 -0.638 1 97.44 205 GLU A C 1
ATOM 1662 O O . GLU A 1 205 ? 14.703 -12.516 -1.712 1 97.44 205 GLU A O 1
ATOM 1667 N N . HIS A 1 206 ? 14.062 -12.68 0.426 1 97.38 206 HIS A N 1
ATOM 1668 C CA . HIS A 1 206 ? 14 -14.141 0.398 1 97.38 206 HIS A CA 1
ATOM 1669 C C . HIS A 1 206 ? 13.039 -14.633 -0.673 1 97.38 206 HIS A C 1
ATOM 1671 O O . HIS A 1 206 ? 13.391 -15.477 -1.497 1 97.38 206 HIS A O 1
ATOM 1677 N N . CYS A 1 207 ? 11.812 -14.141 -0.653 1 97.75 207 CYS A N 1
ATOM 1678 C CA . CYS A 1 207 ? 10.805 -14.555 -1.626 1 97.75 207 CYS A CA 1
ATOM 1679 C C . CYS A 1 207 ? 11.25 -14.227 -3.045 1 97.75 207 CYS A C 1
ATOM 1681 O O . CYS A 1 207 ? 11.102 -15.047 -3.955 1 97.75 207 CYS A O 1
ATOM 1683 N N . SER A 1 208 ? 11.867 -13.047 -3.246 1 96.38 208 SER A N 1
ATOM 1684 C CA . SER A 1 208 ? 12.258 -12.57 -4.566 1 96.38 208 SER A CA 1
ATOM 1685 C C . SER A 1 208 ? 13.289 -13.5 -5.203 1 96.38 208 SER A C 1
ATOM 1687 O O . SER A 1 208 ? 13.312 -13.672 -6.426 1 96.38 208 SER A O 1
ATOM 1689 N N . LYS A 1 209 ? 14.078 -14.141 -4.418 1 95.62 209 LYS A N 1
ATOM 1690 C CA . LYS A 1 209 ? 15.109 -15.047 -4.906 1 95.62 209 LYS A CA 1
ATOM 1691 C C . LYS A 1 209 ? 14.492 -16.266 -5.578 1 95.62 209 LYS A C 1
ATOM 1693 O O . LYS A 1 209 ? 15.078 -16.844 -6.504 1 95.62 209 LYS A O 1
ATOM 1698 N N . PHE A 1 210 ? 13.297 -16.641 -5.199 1 96.44 210 PHE A N 1
ATOM 1699 C CA . PHE A 1 210 ? 12.742 -17.922 -5.633 1 96.44 210 PHE A CA 1
ATOM 1700 C C . PHE A 1 210 ? 11.586 -17.719 -6.602 1 96.44 210 PHE A C 1
ATOM 1702 O O . PHE A 1 210 ? 10.984 -18.672 -7.082 1 96.44 210 PHE A O 1
ATOM 1709 N N . ILE A 1 211 ? 11.195 -16.484 -6.859 1 96.56 211 ILE A N 1
ATOM 1710 C CA . ILE A 1 211 ? 10.141 -16.156 -7.82 1 96.56 211 ILE A CA 1
ATOM 1711 C C . ILE A 1 211 ? 10.664 -16.375 -9.242 1 96.56 211 ILE A C 1
ATOM 1713 O O . ILE A 1 211 ? 9.953 -16.891 -10.102 1 96.56 211 ILE A O 1
ATOM 1717 N N . THR A 1 212 ? 11.906 -16.125 -9.422 1 93.5 212 THR A N 1
ATOM 1718 C CA . THR A 1 212 ? 12.5 -16.281 -10.742 1 93.5 212 THR A CA 1
ATOM 1719 C C . THR A 1 212 ? 13.055 -17.688 -10.914 1 93.5 212 THR A C 1
ATOM 1721 O O . THR A 1 212 ? 13.688 -18.234 -10 1 93.5 212 THR A O 1
ATOM 1724 N N . LEU A 1 213 ? 12.797 -18.266 -12.055 1 94.44 213 LEU A N 1
ATOM 1725 C CA . LEU A 1 213 ? 13.312 -19.594 -12.352 1 94.44 213 LEU A CA 1
ATOM 1726 C C . LEU A 1 213 ? 14.766 -19.516 -12.812 1 94.44 213 LEU A C 1
ATOM 1728 O O . LEU A 1 213 ? 15.164 -18.562 -13.477 1 94.44 213 LEU A O 1
ATOM 1732 N N . PRO A 1 214 ? 15.578 -20.516 -12.469 1 92.31 214 PRO A N 1
ATOM 1733 C CA . PRO A 1 214 ? 16.969 -20.547 -12.93 1 92.31 214 PRO A CA 1
ATOM 1734 C C . PRO A 1 214 ? 17.078 -20.625 -14.453 1 92.31 214 PRO A C 1
ATOM 1736 O O . PRO A 1 214 ? 16.188 -21.172 -15.109 1 92.31 214 PRO A O 1
ATOM 1739 N N . LYS A 1 215 ? 18.188 -20.156 -14.961 1 93 215 LYS A N 1
ATOM 1740 C CA . LYS A 1 215 ? 18.406 -20.109 -16.406 1 93 215 LYS A CA 1
ATOM 1741 C C . LYS A 1 215 ? 18.391 -21.516 -17 1 93 215 LYS A C 1
ATOM 1743 O O . LYS A 1 215 ? 17.797 -21.734 -18.062 1 93 215 LYS A O 1
ATOM 1748 N N . HIS A 1 216 ? 19.047 -22.453 -16.328 1 94.19 216 HIS A N 1
ATOM 1749 C CA . HIS A 1 216 ? 19.109 -23.828 -16.828 1 94.19 216 HIS A CA 1
ATOM 1750 C C . HIS A 1 216 ? 17.719 -24.438 -16.969 1 94.19 216 HIS A C 1
ATOM 1752 O O . HIS A 1 216 ? 17.438 -25.156 -17.922 1 94.19 216 HIS A O 1
ATOM 1758 N N . PHE A 1 217 ? 16.859 -24.156 -16.047 1 95.38 217 PHE A N 1
ATOM 1759 C CA . PHE A 1 217 ? 15.5 -24.688 -16.078 1 95.38 217 PHE A CA 1
ATOM 1760 C C . PHE A 1 217 ? 14.703 -24.078 -17.234 1 95.38 217 PHE A C 1
ATOM 1762 O O . PHE A 1 217 ? 13.938 -24.766 -17.906 1 95.38 217 PHE A O 1
ATOM 1769 N N . ASN A 1 218 ? 14.914 -22.859 -17.5 1 94.19 218 ASN A N 1
ATOM 1770 C CA . ASN A 1 218 ? 14.273 -22.188 -18.641 1 94.19 218 ASN A CA 1
ATOM 1771 C C . ASN A 1 218 ? 14.703 -22.812 -19.969 1 94.19 218 ASN A C 1
ATOM 1773 O O . ASN A 1 218 ? 13.883 -22.969 -20.875 1 94.19 218 ASN A O 1
ATOM 1777 N N . GLU A 1 219 ? 15.93 -23.109 -19.984 1 94.94 219 GLU A N 1
ATOM 1778 C CA . GLU A 1 219 ? 16.438 -23.766 -21.188 1 94.94 219 GLU A CA 1
ATOM 1779 C C . GLU A 1 219 ? 15.789 -25.141 -21.391 1 94.94 219 GLU A C 1
ATOM 1781 O O . GLU A 1 219 ? 15.43 -25.5 -22.5 1 94.94 219 GLU A O 1
ATOM 1786 N N . LEU A 1 220 ? 15.688 -25.828 -20.281 1 95.75 220 LEU A N 1
ATOM 1787 C CA . LEU A 1 220 ? 15.047 -27.141 -20.328 1 95.75 220 LEU A CA 1
ATOM 1788 C C . LEU A 1 220 ? 13.602 -27.031 -20.812 1 95.75 220 LEU A C 1
ATOM 1790 O O . LEU A 1 220 ? 13.164 -27.797 -21.672 1 95.75 220 LEU A O 1
ATOM 1794 N N . MET A 1 221 ? 12.883 -26.094 -20.297 1 95.62 221 MET A N 1
ATOM 1795 C CA . MET A 1 221 ? 11.492 -25.859 -20.656 1 95.62 221 MET A CA 1
ATOM 1796 C C . MET A 1 221 ? 11.375 -25.484 -22.141 1 95.62 221 MET A C 1
ATOM 1798 O O . MET A 1 221 ? 10.508 -26 -22.844 1 95.62 221 MET A O 1
ATOM 1802 N N . ASN A 1 222 ? 12.273 -24.641 -22.562 1 95.5 222 ASN A N 1
ATOM 1803 C CA . ASN A 1 222 ? 12.273 -24.219 -23.953 1 95.5 222 ASN A CA 1
ATOM 1804 C C . ASN A 1 222 ? 12.57 -25.375 -24.906 1 95.5 222 ASN A C 1
ATOM 1806 O O . ASN A 1 222 ? 11.914 -25.531 -25.938 1 95.5 222 ASN A O 1
ATOM 1810 N N . ASN A 1 223 ? 13.578 -26.172 -24.547 1 96.25 223 ASN A N 1
ATOM 1811 C CA . ASN A 1 223 ? 13.906 -27.359 -25.328 1 96.25 223 ASN A CA 1
ATOM 1812 C C . ASN A 1 223 ? 12.719 -28.312 -25.438 1 96.25 223 ASN A C 1
ATOM 1814 O O . ASN A 1 223 ? 12.414 -28.812 -26.516 1 96.25 223 ASN A O 1
ATOM 1818 N N . HIS A 1 224 ? 12.102 -28.516 -24.328 1 97.31 224 HIS A N 1
ATOM 1819 C CA . HIS A 1 224 ? 10.922 -29.375 -24.297 1 97.31 224 HIS A CA 1
ATOM 1820 C C . HIS A 1 224 ? 9.82 -28.828 -25.203 1 97.31 224 HIS A C 1
ATOM 1822 O O . HIS A 1 224 ? 9.172 -29.578 -25.938 1 97.31 224 HIS A O 1
ATOM 1828 N N . TYR A 1 225 ? 9.617 -27.594 -25.188 1 96.38 225 TYR A N 1
ATOM 1829 C CA . TYR A 1 225 ? 8.602 -26.938 -26.016 1 96.38 225 TYR A CA 1
ATOM 1830 C C . TYR A 1 225 ? 8.875 -27.156 -27.5 1 96.38 225 TYR A C 1
ATOM 1832 O O . TYR A 1 225 ? 7.961 -27.5 -28.25 1 96.38 225 TYR A O 1
ATOM 1840 N N . ILE A 1 226 ? 10.133 -26.984 -27.859 1 97.19 226 ILE A N 1
ATOM 1841 C CA . ILE A 1 226 ? 10.539 -27.141 -29.25 1 97.19 226 ILE A CA 1
ATOM 1842 C C . ILE A 1 226 ? 10.312 -28.594 -29.688 1 97.19 226 ILE A C 1
ATOM 1844 O O . ILE A 1 226 ? 9.742 -28.844 -30.75 1 97.19 226 ILE A O 1
ATOM 1848 N N . LYS A 1 227 ? 10.75 -29.516 -28.844 1 97.75 227 LYS A N 1
ATOM 1849 C CA . LYS A 1 227 ? 10.602 -30.922 -29.172 1 97.75 227 LYS A CA 1
ATOM 1850 C C . LYS A 1 227 ? 9.125 -31.328 -29.219 1 97.75 227 LYS A C 1
ATOM 1852 O O . LYS A 1 227 ? 8.734 -32.188 -30.016 1 97.75 227 LYS A O 1
ATOM 1857 N N . LYS A 1 228 ? 8.32 -30.766 -28.375 1 96.88 228 LYS A N 1
ATOM 1858 C CA . LYS A 1 228 ? 6.879 -31 -28.375 1 96.88 228 LYS A CA 1
ATOM 1859 C C . LYS A 1 228 ? 6.25 -30.547 -29.688 1 96.88 228 LYS A C 1
ATOM 1861 O O . LYS A 1 228 ? 5.434 -31.266 -30.281 1 96.88 228 LYS A O 1
ATOM 1866 N N . LYS A 1 229 ? 6.645 -29.422 -30.156 1 97 229 LYS A N 1
ATOM 1867 C CA . LYS A 1 229 ? 6.145 -28.906 -31.422 1 97 229 LYS A CA 1
ATOM 1868 C C . LYS A 1 229 ? 6.527 -29.828 -32.594 1 97 229 LYS A C 1
ATOM 1870 O O . LYS A 1 229 ? 5.703 -30.125 -33.438 1 97 229 LYS A O 1
ATOM 1875 N N . ASP A 1 230 ? 7.793 -30.281 -32.562 1 97.06 230 ASP A N 1
ATOM 1876 C CA . ASP A 1 230 ? 8.258 -31.219 -33.594 1 97.06 230 ASP A CA 1
ATOM 1877 C C . ASP A 1 230 ? 7.445 -32.5 -33.562 1 97.06 230 ASP A C 1
ATOM 1879 O O . ASP A 1 230 ? 7.066 -33.031 -34.625 1 97.06 230 ASP A O 1
ATOM 1883 N N . PHE A 1 231 ? 7.199 -32.969 -32.375 1 97.56 231 PHE A N 1
ATOM 1884 C CA . PHE A 1 231 ? 6.441 -34.188 -32.188 1 97.56 231 PHE A CA 1
ATOM 1885 C C . PHE A 1 231 ? 5.039 -34.062 -32.781 1 97.56 231 PHE A C 1
ATOM 1887 O O . PHE A 1 231 ? 4.578 -34.938 -33.531 1 97.56 231 PHE A O 1
ATOM 1894 N N . TYR A 1 232 ? 4.344 -32.969 -32.531 1 96.25 232 TYR A N 1
ATOM 1895 C CA . TYR A 1 232 ? 2.982 -32.781 -33.031 1 96.25 232 TYR A CA 1
ATOM 1896 C C . TYR A 1 232 ? 2.957 -32.625 -34.531 1 96.25 232 TYR A C 1
ATOM 1898 O O . TYR A 1 232 ? 2.082 -33.188 -35.219 1 96.25 232 TYR A O 1
ATOM 1906 N N . ARG A 1 233 ? 3.943 -31.969 -35.031 1 96.31 233 ARG A N 1
ATOM 1907 C CA . ARG A 1 233 ? 4.055 -31.844 -36.5 1 96.31 233 ARG A CA 1
ATOM 1908 C C . ARG A 1 233 ? 4.301 -33.219 -37.125 1 96.31 233 ARG A C 1
ATOM 1910 O O . ARG A 1 233 ? 3.662 -33.562 -38.125 1 96.31 233 ARG A O 1
ATOM 1917 N N . ALA A 1 234 ? 5.25 -34 -36.531 1 96.88 234 ALA A N 1
ATOM 1918 C CA . ALA A 1 234 ? 5.574 -35.344 -37.062 1 96.88 234 ALA A CA 1
ATOM 1919 C C . ALA A 1 234 ? 4.359 -36.25 -37 1 96.88 234 ALA A C 1
ATOM 1921 O O . ALA A 1 234 ? 4.133 -37.062 -37.906 1 96.88 234 ALA A O 1
ATOM 1922 N N . THR A 1 235 ? 3.602 -36.125 -35.938 1 95.69 235 THR A N 1
ATOM 1923 C CA . THR A 1 235 ? 2.414 -36.938 -35.75 1 95.69 235 THR A CA 1
ATOM 1924 C C . THR A 1 235 ? 1.373 -36.625 -36.812 1 95.69 235 THR A C 1
ATOM 1926 O O . THR A 1 235 ? 0.81 -37.531 -37.438 1 95.69 235 THR A O 1
ATOM 1929 N N . LYS A 1 236 ? 1.151 -35.406 -37.031 1 94.5 236 LYS A N 1
ATOM 1930 C CA . LYS A 1 236 ? 0.2 -35 -38.062 1 94.5 236 LYS A CA 1
ATOM 1931 C C . LYS A 1 236 ? 0.641 -35.469 -39.438 1 94.5 236 LYS A C 1
ATOM 1933 O O . LYS A 1 236 ? -0.161 -36.031 -40.188 1 94.5 236 LYS A O 1
ATOM 1938 N N . ASN A 1 237 ? 1.946 -35.312 -39.781 1 93.62 237 ASN A N 1
ATOM 1939 C CA . ASN A 1 237 ? 2.488 -35.75 -41.062 1 93.62 237 ASN A CA 1
ATOM 1940 C C . ASN A 1 237 ? 2.418 -37.25 -41.25 1 93.62 237 ASN A C 1
ATOM 1942 O O . ASN A 1 237 ? 2.031 -37.719 -42.312 1 93.62 237 ASN A O 1
ATOM 1946 N N . PHE A 1 238 ? 2.795 -37.938 -40.188 1 95.25 238 PHE A N 1
ATOM 1947 C CA . PHE A 1 238 ? 2.803 -39.406 -40.25 1 95.25 238 PHE A CA 1
ATOM 1948 C C . PHE A 1 238 ? 1.394 -39.938 -40.469 1 95.25 238 PHE A C 1
ATOM 1950 O O . PHE A 1 238 ? 1.192 -40.875 -41.25 1 95.25 238 PHE A O 1
ATOM 1957 N N . LYS A 1 239 ? 0.407 -39.312 -39.844 1 92.06 239 LYS A N 1
ATOM 1958 C CA . LYS A 1 239 ? -0.991 -39.656 -40.031 1 92.06 239 LYS A CA 1
ATOM 1959 C C . LYS A 1 239 ? -1.418 -39.438 -41.469 1 92.06 239 LYS A C 1
ATOM 1961 O O . LYS A 1 239 ? -2.09 -40.312 -42.062 1 92.06 239 LYS A O 1
ATOM 1966 N N . ASN A 1 240 ? -0.95 -38.406 -42.031 1 90.94 240 ASN A N 1
ATOM 1967 C CA . ASN A 1 240 ? -1.258 -38.094 -43.438 1 90.94 240 ASN A CA 1
ATOM 1968 C C . ASN A 1 240 ? -0.624 -39.094 -44.375 1 90.94 240 ASN A C 1
ATOM 1970 O O . ASN A 1 240 ? -1.252 -39.531 -45.344 1 90.94 240 ASN A O 1
ATOM 1974 N N . PHE A 1 241 ? 0.596 -39.531 -44.031 1 90.44 241 PHE A N 1
ATOM 1975 C CA . PHE A 1 241 ? 1.307 -40.469 -44.875 1 90.44 241 PHE A CA 1
ATOM 1976 C C . PHE A 1 241 ? 0.647 -41.844 -44.844 1 90.44 241 PHE A C 1
ATOM 1978 O O . PHE A 1 241 ? 0.63 -42.594 -45.812 1 90.44 241 PHE A O 1
ATOM 1985 N N . LEU A 1 242 ? 0.062 -42.156 -43.719 1 89.12 242 LEU A N 1
ATOM 1986 C CA . LEU A 1 242 ? -0.58 -43.469 -43.562 1 89.12 242 LEU A CA 1
ATOM 1987 C C . LEU A 1 242 ? -1.854 -43.562 -44.406 1 89.12 242 LEU A C 1
ATOM 1989 O O . LEU A 1 242 ? -2.27 -44.656 -44.812 1 89.12 242 LEU A O 1
ATOM 1993 N N . THR A 1 243 ? -2.391 -42.375 -44.688 1 82.06 243 THR A N 1
ATOM 1994 C CA . THR A 1 243 ? -3.602 -42.344 -45.5 1 82.06 243 THR A CA 1
ATOM 1995 C C . THR A 1 243 ? -3.252 -42.312 -47 1 82.06 243 THR A C 1
ATOM 1997 O O . THR A 1 243 ? -4.121 -42.5 -47.844 1 82.06 243 THR A O 1
ATOM 2000 N N . ASN A 1 244 ? -1.938 -42.062 -47.219 1 76 244 ASN A N 1
ATOM 2001 C CA . ASN A 1 244 ? -1.469 -42.062 -48.625 1 76 244 ASN A CA 1
ATOM 2002 C C . ASN A 1 244 ? -1.136 -43.469 -49.094 1 76 244 ASN A C 1
ATOM 2004 O O . ASN A 1 244 ? -0.095 -44 -48.75 1 76 244 ASN A O 1
ATOM 2008 N N . PHE A 1 245 ? -1.861 -44.125 -50.062 1 72.88 245 PHE A N 1
ATOM 2009 C CA . PHE A 1 245 ? -1.768 -45.531 -50.438 1 72.88 245 PHE A CA 1
ATOM 2010 C C . PHE A 1 245 ? -0.742 -45.719 -51.562 1 72.88 245 PHE A C 1
ATOM 2012 O O . PHE A 1 245 ? -0.448 -46.844 -51.969 1 72.88 245 PHE A O 1
ATOM 2019 N N . THR A 1 246 ? -0.098 -44.594 -51.969 1 76.5 246 THR A N 1
ATOM 2020 C CA . THR A 1 246 ? 0.89 -44.719 -53.031 1 76.5 246 THR A CA 1
ATOM 2021 C C . THR A 1 246 ? 2.264 -45.062 -52.469 1 76.5 246 THR A C 1
ATOM 2023 O O . THR A 1 246 ? 3.174 -45.406 -53.219 1 76.5 246 THR A O 1
ATOM 2026 N N . LEU A 1 247 ? 2.416 -45.125 -51.219 1 83.88 247 LEU A N 1
ATOM 2027 C CA . LEU A 1 247 ? 3.719 -45.344 -50.594 1 83.88 247 LEU A CA 1
ATOM 2028 C C . LEU A 1 247 ? 4.023 -46.844 -50.5 1 83.88 247 LEU A C 1
ATOM 2030 O O . LEU A 1 247 ? 3.137 -47.656 -50.188 1 83.88 247 LEU A O 1
ATOM 2034 N N . SER A 1 248 ? 5.242 -47.156 -50.812 1 82.44 248 SER A N 1
ATOM 2035 C CA . SER A 1 248 ? 5.688 -48.531 -50.688 1 82.44 248 SER A CA 1
ATOM 2036 C C . SER A 1 248 ? 5.902 -48.906 -49.219 1 82.44 248 SER A C 1
ATOM 2038 O O . SER A 1 248 ? 5.945 -48.031 -48.344 1 82.44 248 SER A O 1
ATOM 2040 N N . THR A 1 249 ? 6.059 -50.188 -48.906 1 82.38 249 THR A N 1
ATOM 2041 C CA . THR A 1 249 ? 6.301 -50.688 -47.562 1 82.38 249 THR A CA 1
ATOM 2042 C C . THR A 1 249 ? 7.645 -50.188 -47.031 1 82.38 249 THR A C 1
ATOM 2044 O O . THR A 1 249 ? 7.773 -49.844 -45.844 1 82.38 249 THR A O 1
ATOM 2047 N N . SER A 1 250 ? 8.594 -50.188 -48 1 86.62 250 SER A N 1
ATOM 2048 C CA . SER A 1 250 ? 9.922 -49.719 -47.594 1 86.62 250 SER A CA 1
ATOM 2049 C C . SER A 1 250 ? 9.906 -48.25 -47.25 1 86.62 250 SER A C 1
ATOM 2051 O O . SER A 1 250 ? 10.57 -47.844 -46.281 1 86.62 250 SER A O 1
ATOM 2053 N N . GLU A 1 251 ? 9.086 -47.438 -47.969 1 88.06 251 GLU A N 1
ATOM 2054 C CA . GLU A 1 251 ? 8.953 -46 -47.688 1 88.06 251 GLU A CA 1
ATOM 2055 C C . GLU A 1 251 ? 8.234 -45.781 -46.375 1 88.06 251 GLU A C 1
ATOM 2057 O O . GLU A 1 251 ? 8.625 -44.906 -45.594 1 88.06 251 GLU A O 1
ATOM 2062 N N . LEU A 1 252 ? 7.25 -46.531 -46.094 1 87.88 252 LEU A N 1
ATOM 2063 C CA . LEU A 1 252 ? 6.492 -46.438 -44.844 1 87.88 252 LEU A CA 1
ATOM 2064 C C . LEU A 1 252 ? 7.379 -46.781 -43.656 1 87.88 252 LEU A C 1
ATOM 2066 O O . LEU A 1 252 ? 7.27 -46.125 -42.594 1 87.88 252 LEU A O 1
ATOM 2070 N N . GLU A 1 253 ? 8.297 -47.75 -43.812 1 88.88 253 GLU A N 1
ATOM 2071 C CA . GLU A 1 253 ? 9.219 -48.156 -42.75 1 88.88 253 GLU A CA 1
ATOM 2072 C C . GLU A 1 253 ? 10.203 -47.031 -42.438 1 88.88 253 GLU A C 1
ATOM 2074 O O . GLU A 1 253 ? 10.516 -46.75 -41.281 1 88.88 253 GLU A O 1
ATOM 2079 N N . LYS A 1 254 ? 10.641 -46.375 -43.469 1 91.75 254 LYS A N 1
ATOM 2080 C CA . LYS A 1 254 ? 11.562 -45.25 -43.312 1 91.75 254 LYS A CA 1
ATOM 2081 C C . LYS A 1 254 ? 10.883 -44.094 -42.562 1 91.75 254 LYS A C 1
ATOM 2083 O O . LYS A 1 254 ? 11.477 -43.5 -41.688 1 91.75 254 LYS A O 1
ATOM 2088 N N . LEU A 1 255 ? 9.648 -43.781 -42.938 1 92.44 255 LEU A N 1
ATOM 2089 C CA . LEU A 1 255 ? 8.883 -42.75 -42.281 1 92.44 255 LEU A CA 1
ATOM 2090 C C . LEU A 1 255 ? 8.617 -43.062 -40.844 1 92.44 255 LEU A C 1
ATOM 2092 O O . LEU A 1 255 ? 8.664 -42.188 -39.969 1 92.44 255 LEU A O 1
ATOM 2096 N N . HIS A 1 256 ? 8.375 -44.312 -40.594 1 94.25 256 HIS A N 1
ATOM 2097 C CA . HIS A 1 256 ? 8.148 -44.781 -39.219 1 94.25 256 HIS A CA 1
ATOM 2098 C C . HIS A 1 256 ? 9.398 -44.594 -38.344 1 94.25 256 HIS A C 1
ATOM 2100 O O . HIS A 1 256 ? 9.305 -44.156 -37.219 1 94.25 256 HIS A O 1
ATOM 2106 N N . GLN A 1 257 ? 10.531 -44.938 -38.969 1 94.81 257 GLN A N 1
ATOM 2107 C CA . GLN A 1 257 ? 11.789 -44.781 -38.25 1 94.81 257 GLN A CA 1
ATOM 2108 C C . GLN A 1 257 ? 12.031 -43.312 -37.906 1 94.81 257 GLN A C 1
ATOM 2110 O O . GLN A 1 257 ? 12.461 -42.969 -36.812 1 94.81 257 GLN A O 1
ATOM 2115 N N . GLN A 1 258 ? 11.711 -42.406 -38.844 1 95.31 258 GLN A N 1
ATOM 2116 C CA . GLN A 1 258 ? 11.859 -41 -38.594 1 95.31 258 GLN A CA 1
ATOM 2117 C C . GLN A 1 258 ? 10.922 -40.5 -37.5 1 95.31 258 GLN A C 1
ATOM 2119 O O . GLN A 1 258 ? 11.328 -39.719 -36.625 1 95.31 258 GLN A O 1
ATOM 2124 N N . TYR A 1 259 ? 9.719 -40.938 -37.562 1 96.31 259 TYR A N 1
ATOM 2125 C CA . TYR A 1 259 ? 8.75 -40.594 -36.531 1 96.31 259 TYR A CA 1
ATOM 2126 C C . TYR A 1 259 ? 9.227 -41.062 -35.156 1 96.31 259 TYR A C 1
ATOM 2128 O O . TYR A 1 259 ? 9.156 -40.312 -34.156 1 96.31 259 TYR A O 1
ATOM 2136 N N . ASP A 1 260 ? 9.75 -42.312 -35.094 1 95.56 260 ASP A N 1
ATOM 2137 C CA . ASP A 1 260 ? 10.227 -42.875 -33.812 1 95.56 260 ASP A CA 1
ATOM 2138 C C . ASP A 1 260 ? 11.383 -42.062 -33.25 1 95.56 260 ASP A C 1
ATOM 2140 O O . ASP A 1 260 ? 11.492 -41.875 -32.031 1 95.56 260 ASP A O 1
ATOM 2144 N N . ASP A 1 261 ? 12.188 -41.594 -34.125 1 96.56 261 ASP A N 1
ATOM 2145 C CA . ASP A 1 261 ? 13.305 -40.75 -33.688 1 96.56 261 ASP A CA 1
ATOM 2146 C C . ASP A 1 261 ? 12.805 -39.469 -33.031 1 96.56 261 ASP A C 1
ATOM 2148 O O . ASP A 1 261 ? 13.305 -39.062 -31.984 1 96.56 261 ASP A O 1
ATOM 2152 N N . ILE A 1 262 ? 11.875 -38.781 -33.625 1 97.62 262 ILE A N 1
ATOM 2153 C CA . ILE A 1 262 ? 11.305 -37.531 -33.094 1 97.62 262 ILE A CA 1
ATOM 2154 C C . ILE A 1 262 ? 10.594 -37.812 -31.766 1 97.62 262 ILE A C 1
ATOM 2156 O O . ILE A 1 262 ? 10.727 -37.062 -30.812 1 97.62 262 ILE A O 1
ATOM 2160 N N . LEU A 1 263 ? 9.836 -38.875 -31.766 1 97.12 263 LEU A N 1
ATOM 2161 C CA . LEU A 1 263 ? 9.133 -39.281 -30.547 1 97.12 263 LEU A CA 1
ATOM 2162 C C . LEU A 1 263 ? 10.109 -39.531 -29.406 1 97.12 263 LEU A C 1
ATOM 2164 O O . LEU A 1 263 ? 9.891 -39.031 -28.297 1 97.12 263 LEU A O 1
ATOM 2168 N N . ASN A 1 264 ? 11.188 -40.312 -29.703 1 96.75 264 ASN A N 1
ATOM 2169 C CA . ASN A 1 264 ? 12.188 -40.594 -28.688 1 96.75 264 ASN A CA 1
ATOM 2170 C C . ASN A 1 264 ? 12.805 -39.312 -28.141 1 96.75 264 ASN A C 1
ATOM 2172 O O . ASN A 1 264 ? 13 -39.188 -26.922 1 96.75 264 ASN A O 1
ATOM 2176 N N . ASN A 1 265 ? 13.117 -38.344 -29.016 1 96.88 265 ASN A N 1
ATOM 2177 C CA . ASN A 1 265 ? 13.664 -37.062 -28.578 1 96.88 265 ASN A CA 1
ATOM 2178 C C . ASN A 1 265 ? 12.688 -36.312 -27.688 1 96.88 265 ASN A C 1
ATOM 2180 O O . ASN A 1 265 ? 13.086 -35.719 -26.672 1 96.88 265 ASN A O 1
ATOM 2184 N N . TYR A 1 266 ? 11.422 -36.219 -28.047 1 97.81 266 TYR A N 1
ATOM 2185 C CA . TYR A 1 266 ? 10.375 -35.594 -27.266 1 97.81 266 TYR A CA 1
ATOM 2186 C C . TYR A 1 266 ? 10.227 -36.25 -25.906 1 97.81 266 TYR A C 1
ATOM 2188 O O . TYR A 1 266 ? 10.211 -35.562 -24.875 1 97.81 266 TYR A O 1
ATOM 2196 N N . GLN A 1 267 ? 10.188 -37.625 -25.891 1 96.75 267 GLN A N 1
ATOM 2197 C CA . GLN A 1 267 ? 10 -38.375 -24.656 1 96.75 267 GLN A CA 1
ATOM 2198 C C . GLN A 1 267 ? 11.188 -38.188 -23.703 1 96.75 267 GLN A C 1
ATOM 2200 O O . GLN A 1 267 ? 11.016 -38.094 -22.484 1 96.75 267 GLN A O 1
ATOM 2205 N N . GLN A 1 268 ? 12.375 -38.125 -24.312 1 96.62 268 GLN A N 1
ATOM 2206 C CA . GLN A 1 268 ? 13.562 -37.875 -23.5 1 96.62 268 GLN A CA 1
ATOM 2207 C C . GLN A 1 268 ? 13.484 -36.5 -22.844 1 96.62 268 GLN A C 1
ATOM 2209 O O . GLN A 1 268 ? 13.773 -36.344 -21.656 1 96.62 268 GLN A O 1
ATOM 2214 N N . SER A 1 269 ? 13.109 -35.469 -23.625 1 96.25 269 SER A N 1
ATOM 2215 C CA . SER A 1 269 ? 12.984 -34.125 -23.062 1 96.25 269 SER A CA 1
ATOM 2216 C C . SER A 1 269 ? 11.922 -34.062 -21.969 1 96.25 269 SER A C 1
ATOM 2218 O O . SER A 1 269 ? 12.102 -33.406 -20.953 1 96.25 269 SER A O 1
ATOM 2220 N N . ARG A 1 270 ? 10.789 -34.719 -22.203 1 95.88 270 ARG A N 1
ATOM 2221 C CA . ARG A 1 270 ? 9.719 -34.781 -21.203 1 95.88 270 ARG A CA 1
ATOM 2222 C C . ARG A 1 270 ? 10.203 -35.438 -19.922 1 95.88 270 ARG A C 1
ATOM 2224 O O . ARG A 1 270 ? 9.938 -34.938 -18.828 1 95.88 270 ARG A O 1
ATOM 2231 N N . SER A 1 271 ? 10.922 -36.594 -20.078 1 95 271 SER A N 1
ATOM 2232 C CA . SER A 1 271 ? 11.406 -37.344 -18.922 1 95 271 SER A CA 1
ATOM 2233 C C . SER A 1 271 ? 12.352 -36.5 -18.078 1 95 271 SER A C 1
ATOM 2235 O O . SER A 1 271 ? 12.297 -36.531 -16.844 1 95 271 SER A O 1
ATOM 2237 N N . ILE A 1 272 ? 13.203 -35.719 -18.734 1 95.69 272 ILE A N 1
ATOM 2238 C CA . ILE A 1 272 ? 14.141 -34.844 -18.016 1 95.69 272 ILE A CA 1
ATOM 2239 C C . ILE A 1 272 ? 13.367 -33.781 -17.234 1 95.69 272 ILE A C 1
ATOM 2241 O O . ILE A 1 272 ? 13.664 -33.531 -16.078 1 95.69 272 ILE A O 1
ATOM 2245 N N . LEU A 1 273 ? 12.391 -33.188 -17.922 1 95.38 273 LEU A N 1
ATOM 2246 C CA . LEU A 1 273 ? 11.586 -32.156 -17.266 1 95.38 273 LEU A CA 1
ATOM 2247 C C . LEU A 1 273 ? 10.797 -32.75 -16.094 1 95.38 273 LEU A C 1
ATOM 2249 O O . LEU A 1 273 ? 10.703 -32.125 -15.039 1 95.38 273 LEU A O 1
ATOM 2253 N N . ASP A 1 274 ? 10.258 -33.938 -16.25 1 93.56 274 ASP A N 1
ATOM 2254 C CA . ASP A 1 274 ? 9.477 -34.594 -15.227 1 93.56 274 ASP A CA 1
ATOM 2255 C C . ASP A 1 274 ? 10.32 -34.875 -13.984 1 93.56 274 ASP A C 1
ATOM 2257 O O . ASP A 1 274 ? 9.805 -34.938 -12.867 1 93.56 274 ASP A O 1
ATOM 2261 N N . LEU A 1 275 ? 11.617 -35.062 -14.203 1 93.5 275 LEU A N 1
ATOM 2262 C CA . LEU A 1 275 ? 12.523 -35.344 -13.094 1 93.5 275 LEU A CA 1
ATOM 2263 C C . LEU A 1 275 ? 12.898 -34.031 -12.375 1 93.5 275 LEU A C 1
ATOM 2265 O O . LEU A 1 275 ? 13.062 -34.031 -11.156 1 93.5 275 LEU A O 1
ATOM 2269 N N . GLU A 1 276 ? 12.977 -32.969 -13.086 1 95.5 276 GLU A N 1
ATOM 2270 C CA . GLU A 1 276 ? 13.453 -31.688 -12.547 1 95.5 276 GLU A CA 1
ATOM 2271 C C . GLU A 1 276 ? 12.32 -30.922 -11.883 1 95.5 276 GLU A C 1
ATOM 2273 O O . GLU A 1 276 ? 12.531 -30.203 -10.898 1 95.5 276 GLU A O 1
ATOM 2278 N N . LEU A 1 277 ? 11.102 -31.016 -12.383 1 94.88 277 LEU A N 1
ATOM 2279 C CA . LEU A 1 277 ? 9.953 -30.219 -11.953 1 94.88 277 LEU A CA 1
ATOM 2280 C C . LEU A 1 277 ? 9.68 -30.422 -10.469 1 94.88 277 LEU A C 1
ATOM 2282 O O . LEU A 1 277 ? 9.586 -29.453 -9.719 1 94.88 277 LEU A O 1
ATOM 2286 N N . PRO A 1 278 ? 9.594 -31.672 -9.961 1 92.88 278 PRO A N 1
ATOM 2287 C CA . PRO A 1 278 ? 9.328 -31.844 -8.531 1 92.88 278 PRO A CA 1
ATOM 2288 C C . PRO A 1 278 ? 10.406 -31.234 -7.648 1 92.88 278 PRO A C 1
ATOM 2290 O O . PRO A 1 278 ? 10.102 -30.703 -6.574 1 92.88 278 PRO A O 1
ATOM 2293 N N . LYS A 1 279 ? 11.672 -31.25 -8.094 1 92.38 279 LYS A N 1
ATOM 2294 C CA . LYS A 1 279 ? 12.758 -30.641 -7.328 1 92.38 279 LYS A CA 1
ATOM 2295 C C . LYS A 1 279 ? 12.594 -29.141 -7.215 1 92.38 279 LYS A C 1
ATOM 2297 O O . LYS A 1 279 ? 12.734 -28.562 -6.129 1 92.38 279 LYS A O 1
ATOM 2302 N N . VAL A 1 280 ? 12.312 -28.531 -8.367 1 95 280 VAL A N 1
ATOM 2303 C CA . VAL A 1 280 ? 12.156 -27.078 -8.422 1 95 280 VAL A CA 1
ATOM 2304 C C . VAL A 1 280 ? 10.945 -26.672 -7.59 1 95 280 VAL A C 1
ATOM 2306 O O . VAL A 1 280 ? 10.984 -25.656 -6.895 1 95 280 VAL A O 1
ATOM 2309 N N . ILE A 1 281 ? 9.867 -27.438 -7.668 1 93.75 281 ILE A N 1
ATOM 2310 C CA . ILE A 1 281 ? 8.656 -27.156 -6.898 1 93.75 281 ILE A CA 1
ATOM 2311 C C . ILE A 1 281 ? 8.961 -27.266 -5.406 1 93.75 281 ILE A C 1
ATOM 2313 O O . ILE A 1 281 ? 8.594 -26.375 -4.633 1 93.75 281 ILE A O 1
ATOM 2317 N N . ASN A 1 282 ? 9.695 -28.297 -5.039 1 93.25 282 ASN A N 1
ATOM 2318 C CA . ASN A 1 282 ? 10.016 -28.516 -3.633 1 93.25 282 ASN A CA 1
ATOM 2319 C C . ASN A 1 282 ? 10.867 -27.391 -3.066 1 93.25 282 ASN A C 1
ATOM 2321 O O . ASN A 1 282 ? 10.672 -26.969 -1.923 1 93.25 282 ASN A O 1
ATOM 2325 N N . ILE A 1 283 ? 11.797 -26.938 -3.822 1 94.69 283 ILE A N 1
ATOM 2326 C CA . ILE A 1 283 ? 12.633 -25.812 -3.393 1 94.69 283 ILE A CA 1
ATOM 2327 C C . ILE A 1 283 ? 11.758 -24.609 -3.088 1 94.69 283 ILE A C 1
ATOM 2329 O O . ILE A 1 283 ? 11.984 -23.906 -2.096 1 94.69 283 ILE A O 1
ATOM 2333 N N . ARG A 1 284 ? 10.789 -24.344 -3.906 1 94.94 284 ARG A N 1
ATOM 2334 C CA . ARG A 1 284 ? 9.914 -23.188 -3.723 1 94.94 284 ARG A CA 1
ATOM 2335 C C . ARG A 1 284 ? 8.961 -23.406 -2.549 1 94.94 284 ARG A C 1
ATOM 2337 O O . ARG A 1 284 ? 8.633 -22.469 -1.824 1 94.94 284 ARG A O 1
ATOM 2344 N N . LEU A 1 285 ? 8.5 -24.609 -2.375 1 94.38 285 LEU A N 1
ATOM 2345 C CA . LEU A 1 285 ? 7.66 -24.906 -1.22 1 94.38 285 LEU A CA 1
ATOM 2346 C C . LEU A 1 285 ? 8.43 -24.703 0.08 1 94.38 285 LEU A C 1
ATOM 2348 O O . LEU A 1 285 ? 7.887 -24.141 1.042 1 94.38 285 LEU A O 1
ATOM 2352 N N . MET A 1 286 ? 9.688 -25.062 0.071 1 94.25 286 MET A N 1
ATOM 2353 C CA . MET A 1 286 ? 10.531 -24.844 1.237 1 94.25 286 MET A CA 1
ATOM 2354 C C . MET A 1 286 ? 10.75 -23.344 1.474 1 94.25 286 MET A C 1
ATOM 2356 O O . MET A 1 286 ? 10.75 -22.891 2.617 1 94.25 286 MET A O 1
ATOM 2360 N N . ALA A 1 287 ? 10.969 -22.703 0.372 1 96.19 287 ALA A N 1
ATOM 2361 C CA . ALA A 1 287 ? 11.117 -21.266 0.473 1 96.19 287 ALA A CA 1
ATOM 2362 C C . ALA A 1 287 ? 9.867 -20.609 1.06 1 96.19 287 ALA A C 1
ATOM 2364 O O . ALA A 1 287 ? 9.961 -19.672 1.851 1 96.19 287 ALA A O 1
ATOM 2365 N N . LEU A 1 288 ? 8.727 -21.062 0.624 1 96.69 288 LEU A N 1
ATOM 2366 C CA . LEU A 1 288 ? 7.457 -20.562 1.147 1 96.69 288 LEU A CA 1
ATOM 2367 C C . LEU A 1 288 ? 7.352 -20.828 2.646 1 96.69 288 LEU A C 1
ATOM 2369 O O . LEU A 1 288 ? 6.961 -19.938 3.406 1 96.69 288 LEU A O 1
ATOM 2373 N N . TYR A 1 289 ? 7.73 -22.016 3.062 1 94.62 289 TYR A N 1
ATOM 2374 C CA . TYR A 1 289 ? 7.754 -22.359 4.48 1 94.62 289 TYR A CA 1
ATOM 2375 C C . TYR A 1 289 ? 8.664 -21.406 5.258 1 94.62 289 TYR A C 1
ATOM 2377 O O . TYR A 1 289 ? 8.273 -20.891 6.305 1 94.62 289 TYR A O 1
ATOM 2385 N N . ASP A 1 290 ? 9.828 -21.188 4.738 1 95.81 290 ASP A N 1
ATOM 2386 C CA . ASP A 1 290 ? 10.773 -20.281 5.379 1 95.81 290 ASP A CA 1
ATOM 2387 C C . ASP A 1 290 ? 10.188 -18.875 5.477 1 95.81 290 ASP A C 1
ATOM 2389 O O . ASP A 1 290 ? 10.43 -18.156 6.449 1 95.81 290 ASP A O 1
ATOM 2393 N N . GLY A 1 291 ? 9.516 -18.469 4.336 1 96.62 291 GLY A N 1
ATOM 2394 C CA . GLY A 1 291 ? 8.828 -17.188 4.363 1 96.62 291 GLY A CA 1
ATOM 2395 C C . GLY A 1 291 ? 7.816 -17.078 5.484 1 96.62 291 GLY A C 1
ATOM 2396 O O . GLY A 1 291 ? 7.738 -16.047 6.16 1 96.62 291 GLY A O 1
ATOM 2397 N N . PHE A 1 292 ? 7.051 -18.094 5.758 1 94.88 292 PHE A N 1
ATOM 2398 C CA . PHE A 1 292 ? 6.059 -18.125 6.828 1 94.88 292 PHE A CA 1
ATOM 2399 C C . PHE A 1 292 ? 6.73 -18 8.195 1 94.88 292 PHE A C 1
ATOM 2401 O O . PHE A 1 292 ? 6.199 -17.359 9.094 1 94.88 292 PHE A O 1
ATOM 2408 N N . GLU A 1 293 ? 7.875 -18.625 8.305 1 93.38 293 GLU A N 1
ATOM 2409 C CA . GLU A 1 293 ? 8.625 -18.516 9.555 1 93.38 293 GLU A CA 1
ATOM 2410 C C . GLU A 1 293 ? 9.039 -17.078 9.836 1 93.38 293 GLU A C 1
ATOM 2412 O O . GLU A 1 293 ? 9.047 -16.641 10.984 1 93.38 293 GLU A O 1
ATOM 2417 N N . ARG A 1 294 ? 9.406 -16.375 8.828 1 94 294 ARG A N 1
ATOM 2418 C CA . ARG A 1 294 ? 9.766 -14.969 8.984 1 94 294 ARG A CA 1
ATOM 2419 C C . ARG A 1 294 ? 8.555 -14.133 9.375 1 94 294 ARG A C 1
ATOM 2421 O O . ARG A 1 294 ? 8.672 -13.188 10.156 1 94 294 ARG A O 1
ATOM 2428 N N . ILE A 1 295 ? 7.363 -14.484 8.797 1 93.19 295 ILE A N 1
ATOM 2429 C CA . ILE A 1 295 ? 6.133 -13.805 9.188 1 93.19 295 ILE A CA 1
ATOM 2430 C C . ILE A 1 295 ? 5.852 -14.047 10.664 1 93.19 295 ILE A C 1
ATOM 2432 O O . ILE A 1 295 ? 5.449 -13.133 11.391 1 93.19 295 ILE A O 1
ATOM 2436 N N . LYS A 1 296 ? 6.078 -15.266 11.094 1 90.12 296 LYS A N 1
ATOM 2437 C CA . LYS A 1 296 ? 5.906 -15.594 12.5 1 90.12 296 LYS A CA 1
ATOM 2438 C C . LYS A 1 296 ? 6.824 -14.75 13.383 1 90.12 296 LYS A C 1
ATOM 2440 O O . LYS A 1 296 ? 6.402 -14.234 14.422 1 90.12 296 LYS A O 1
ATOM 2445 N N . LYS A 1 297 ? 8.055 -14.648 12.945 1 90.44 297 LYS A N 1
ATOM 2446 C CA . LYS A 1 297 ? 9.016 -13.828 13.68 1 90.44 297 LYS A CA 1
ATOM 2447 C C . LYS A 1 297 ? 8.555 -12.375 13.758 1 90.44 297 LYS A C 1
ATOM 2449 O O . LYS A 1 297 ? 8.734 -11.711 14.773 1 90.44 297 LYS A O 1
ATOM 2454 N N . TYR A 1 298 ? 7.984 -11.867 12.711 1 91.88 298 TYR A N 1
ATOM 2455 C CA . TYR A 1 298 ? 7.457 -10.508 12.641 1 91.88 298 TYR A CA 1
ATOM 2456 C C . TYR A 1 298 ? 6.383 -10.281 13.695 1 91.88 298 TYR A C 1
ATOM 2458 O O . TYR A 1 298 ? 6.355 -9.242 14.352 1 91.88 298 TYR A O 1
ATOM 2466 N N . TYR A 1 299 ? 5.465 -11.312 13.82 1 86.06 299 TYR A N 1
ATOM 2467 C CA . TYR A 1 299 ? 4.371 -11.164 14.773 1 86.06 299 TYR A CA 1
ATOM 2468 C C . TYR A 1 299 ? 4.82 -11.516 16.188 1 86.06 299 TYR A C 1
ATOM 2470 O O . TYR A 1 299 ? 4.172 -11.133 17.172 1 86.06 299 TYR A O 1
ATOM 2478 N N . ASN A 1 300 ? 5.52 -12.82 16.391 1 70.5 300 ASN A N 1
ATOM 2479 C CA . ASN A 1 300 ? 5.984 -13.273 17.688 1 70.5 300 ASN A CA 1
ATOM 2480 C C . ASN A 1 300 ? 6.707 -12.164 18.438 1 70.5 300 ASN A C 1
ATOM 2482 O O . ASN A 1 300 ? 6.816 -12.211 19.672 1 70.5 300 ASN A O 1
ATOM 2486 N N . ASN A 1 301 ? 7.285 -11.242 17.703 1 54.03 301 ASN A N 1
ATOM 2487 C CA . ASN A 1 301 ? 7.793 -10.219 18.609 1 54.03 301 ASN A CA 1
ATOM 2488 C C . ASN A 1 301 ? 6.66 -9.453 19.297 1 54.03 301 ASN A C 1
ATOM 2490 O O . ASN A 1 301 ? 6.906 -8.625 20.172 1 54.03 301 ASN A O 1
ATOM 2494 N N . THR A 1 302 ? 5.496 -9.688 18.781 1 47.19 302 THR A N 1
ATOM 2495 C CA . THR A 1 302 ? 4.414 -9.125 19.594 1 47.19 302 THR A CA 1
ATOM 2496 C C . THR A 1 302 ? 3.764 -10.211 20.438 1 47.19 302 THR A C 1
ATOM 2498 O O . THR A 1 302 ? 3.631 -11.352 20.016 1 47.19 302 THR A O 1
ATOM 2501 N N . ASP A 1 303 ? 3.854 -10.266 21.656 1 44.16 303 ASP A N 1
ATOM 2502 C CA . ASP A 1 303 ? 3.336 -11.164 22.688 1 44.16 303 ASP A CA 1
ATOM 2503 C C . ASP A 1 303 ? 2.098 -11.906 22.188 1 44.16 303 ASP A C 1
ATOM 2505 O O . ASP A 1 303 ? 1.54 -12.742 22.906 1 44.16 303 ASP A O 1
ATOM 2509 N N . ASP A 1 304 ? 1.359 -11.43 21.188 1 45 304 ASP A N 1
ATOM 2510 C CA . ASP A 1 304 ? -0.022 -11.844 20.984 1 45 304 ASP A CA 1
ATOM 2511 C C . ASP A 1 304 ? -0.094 -13.023 20 1 45 304 ASP A C 1
ATOM 2513 O O . ASP A 1 304 ? -0.126 -12.82 18.781 1 45 304 ASP A O 1
ATOM 2517 N N . ASN A 1 305 ? 0.397 -14.242 20.406 1 47.72 305 ASN A N 1
ATOM 2518 C CA . ASN A 1 305 ? 0.288 -15.609 19.906 1 47.72 305 ASN A CA 1
ATOM 2519 C C . ASN A 1 305 ? -1.1 -15.891 19.344 1 47.72 305 ASN A C 1
ATOM 2521 O O . ASN A 1 305 ? -1.391 -17.016 18.922 1 47.72 305 ASN A O 1
ATOM 2525 N N . ASP A 1 306 ? -2.055 -15.078 19.453 1 56.31 306 ASP A N 1
ATOM 2526 C CA . ASP A 1 306 ? -3.418 -15.5 19.141 1 56.31 306 ASP A CA 1
ATOM 2527 C C . ASP A 1 306 ? -3.883 -14.953 17.797 1 56.31 306 ASP A C 1
ATOM 2529 O O . ASP A 1 306 ? -5.078 -14.961 17.5 1 56.31 306 ASP A O 1
ATOM 2533 N N . ASP A 1 307 ? -2.875 -14.547 16.922 1 71.5 307 ASP A N 1
ATOM 2534 C CA . ASP A 1 307 ? -3.336 -14.016 15.641 1 71.5 307 ASP A CA 1
ATOM 2535 C C . ASP A 1 307 ? -3.688 -15.141 14.664 1 71.5 307 ASP A C 1
ATOM 2537 O O . ASP A 1 307 ? -2.85 -15.992 14.367 1 71.5 307 ASP A O 1
ATOM 2541 N N . LYS A 1 308 ? -4.957 -15.281 14.445 1 78.56 308 LYS A N 1
ATOM 2542 C CA . LYS A 1 308 ? -5.512 -16.312 13.57 1 78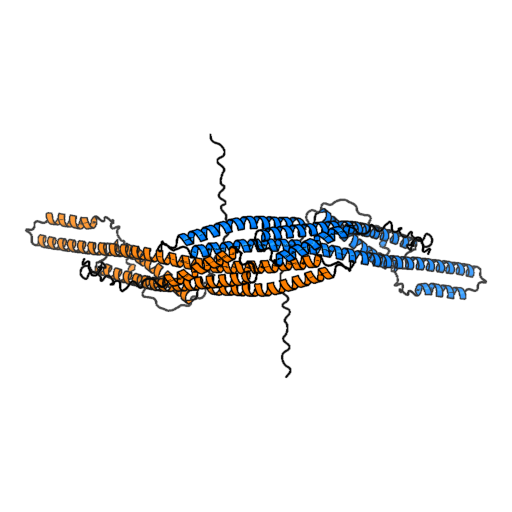.56 308 LYS A CA 1
ATOM 2543 C C . LYS A 1 308 ? -4.703 -16.422 12.273 1 78.56 308 LYS A C 1
ATOM 2545 O O . LYS A 1 308 ? -4.484 -17.531 11.773 1 78.56 308 LYS A O 1
ATOM 2550 N N . ILE A 1 309 ? -4.219 -15.32 11.836 1 82.94 309 ILE A N 1
ATOM 2551 C CA . ILE A 1 309 ? -3.459 -15.312 10.586 1 82.94 309 ILE A CA 1
ATOM 2552 C C . ILE A 1 309 ? -2.135 -16.047 10.781 1 82.94 309 ILE A C 1
ATOM 2554 O O . ILE A 1 309 ? -1.724 -16.844 9.93 1 82.94 309 ILE A O 1
ATOM 2558 N N . VAL A 1 310 ? -1.556 -15.82 11.914 1 85.69 310 VAL A N 1
ATOM 2559 C CA . VAL A 1 310 ? -0.27 -16.453 12.203 1 85.69 310 VAL A CA 1
ATOM 2560 C C . VAL A 1 310 ? -0.46 -17.953 12.383 1 85.69 310 VAL A C 1
ATOM 2562 O O . VAL A 1 310 ? 0.347 -18.75 11.906 1 85.69 310 VAL A O 1
ATOM 2565 N N . ILE A 1 311 ? -1.549 -18.328 13.008 1 86.19 311 ILE A N 1
ATOM 2566 C CA . ILE A 1 311 ? -1.865 -19.734 13.227 1 86.19 311 ILE A CA 1
ATOM 2567 C C . ILE A 1 311 ? -2.062 -20.438 11.883 1 86.19 311 ILE A C 1
ATOM 2569 O O . ILE A 1 311 ? -1.603 -21.562 11.688 1 86.19 311 ILE A O 1
ATOM 2573 N N . LEU A 1 312 ? -2.725 -19.797 11.031 1 88.88 312 LEU A N 1
ATOM 2574 C CA . LEU A 1 312 ? -2.977 -20.375 9.711 1 88.88 312 LEU A CA 1
ATOM 2575 C C . LEU A 1 312 ? -1.681 -20.5 8.922 1 88.88 312 LEU A C 1
ATOM 2577 O O . LEU A 1 312 ? -1.451 -21.516 8.258 1 88.88 312 LEU A O 1
ATOM 2581 N N . PHE A 1 313 ? -0.812 -19.516 9 1 90 313 PHE A N 1
ATOM 2582 C CA . PHE A 1 313 ? 0.483 -19.609 8.336 1 90 313 PHE A CA 1
ATOM 2583 C C . PHE A 1 313 ? 1.287 -20.781 8.859 1 90 313 PHE A C 1
ATOM 2585 O O . PHE A 1 313 ? 1.918 -21.516 8.086 1 90 313 PHE A O 1
ATOM 2592 N N . LYS A 1 314 ? 1.197 -20.922 10.133 1 87.88 314 LYS A N 1
ATOM 2593 C CA . LYS A 1 314 ? 1.911 -22.031 10.75 1 87.88 314 LYS A CA 1
ATOM 2594 C C . LYS A 1 314 ? 1.353 -23.375 10.289 1 87.88 314 LYS A C 1
ATOM 2596 O O . LYS A 1 314 ? 2.109 -24.266 9.906 1 87.88 314 LYS A O 1
ATOM 2601 N N . SER A 1 315 ? 0.047 -23.469 10.312 1 87.75 315 SER A N 1
ATOM 2602 C CA . SER A 1 315 ? -0.612 -24.719 9.938 1 87.75 315 SER A CA 1
ATOM 2603 C C . SER A 1 315 ? -0.343 -25.078 8.477 1 87.75 315 SER A C 1
ATOM 2605 O O . SER A 1 315 ? 0.003 -26.203 8.164 1 87.75 315 SER A O 1
ATOM 2607 N N . ILE A 1 316 ? -0.488 -24.109 7.621 1 89.81 316 ILE A N 1
ATOM 2608 C CA . ILE A 1 316 ? -0.255 -24.328 6.199 1 89.81 316 ILE A CA 1
ATOM 2609 C C . ILE A 1 316 ? 1.223 -24.641 5.957 1 89.81 316 ILE A C 1
ATOM 2611 O O . ILE A 1 316 ? 1.561 -25.516 5.168 1 89.81 316 ILE A O 1
ATOM 2615 N N . GLY A 1 317 ? 2.1 -23.922 6.652 1 89.38 317 GLY A N 1
ATOM 2616 C CA . GLY A 1 317 ? 3.529 -24.156 6.531 1 89.38 317 GLY A CA 1
ATOM 2617 C C . GLY A 1 317 ? 3.934 -25.562 6.902 1 89.38 317 GLY A C 1
ATOM 2618 O O . GLY A 1 317 ? 4.738 -26.188 6.211 1 89.38 317 GLY A O 1
ATOM 2619 N N . GLU A 1 318 ? 3.373 -26.094 7.902 1 85.69 318 GLU A N 1
ATOM 2620 C CA . GLU A 1 318 ? 3.672 -27.453 8.352 1 85.69 318 GLU A CA 1
ATOM 2621 C C . GLU A 1 318 ? 3.205 -28.484 7.336 1 85.69 318 GLU A C 1
ATOM 2623 O O . GLU A 1 318 ? 3.875 -29.5 7.125 1 85.69 318 GLU A O 1
ATOM 2628 N N . LYS A 1 319 ? 2.15 -28.219 6.672 1 84.25 319 LYS A N 1
ATOM 2629 C CA . LYS A 1 319 ? 1.634 -29.125 5.656 1 84.25 319 LYS A CA 1
ATOM 2630 C C . LYS A 1 319 ? 2.494 -29.094 4.395 1 84.25 319 LYS A C 1
ATOM 2632 O O . LYS A 1 319 ? 2.684 -30.109 3.736 1 84.25 319 LYS A O 1
ATOM 2637 N N . LEU A 1 320 ? 2.939 -27.922 4.07 1 84.56 320 LEU A N 1
ATOM 2638 C CA . LEU A 1 320 ? 3.809 -27.797 2.904 1 84.56 320 LEU A CA 1
ATOM 2639 C C . LEU A 1 320 ? 5.109 -28.562 3.104 1 84.56 320 LEU A C 1
ATOM 2641 O O . LEU A 1 320 ? 5.625 -29.172 2.166 1 84.56 320 LEU A O 1
ATOM 2645 N N . HIS A 1 321 ? 5.66 -28.625 4.25 1 75.25 321 HIS A N 1
ATOM 2646 C CA . HIS A 1 321 ? 6.918 -29.281 4.586 1 75.25 321 HIS A CA 1
ATOM 2647 C C . HIS A 1 321 ? 6.766 -30.797 4.562 1 75.25 321 HIS A C 1
ATOM 2649 O O . HIS A 1 321 ? 7.664 -31.516 4.102 1 75.25 321 HIS A O 1
ATOM 2655 N N . LYS A 1 322 ? 5.66 -31.312 4.949 1 65.88 322 LYS A N 1
ATOM 2656 C CA . LYS A 1 322 ? 5.41 -32.75 4.98 1 65.88 322 LYS A CA 1
ATOM 2657 C C . LYS A 1 322 ? 5.285 -33.312 3.572 1 65.88 322 LYS A C 1
ATOM 2659 O O . LYS A 1 322 ? 5.73 -34.438 3.307 1 65.88 322 LYS A O 1
ATOM 2664 N N . ASN A 1 323 ? 4.602 -32.688 2.717 1 58.09 323 ASN A N 1
ATOM 2665 C CA . ASN A 1 323 ? 4.473 -33.156 1.34 1 58.09 323 ASN A CA 1
ATOM 2666 C C . ASN A 1 323 ? 5.836 -33.312 0.675 1 58.09 323 ASN A C 1
ATOM 2668 O O . ASN A 1 323 ? 6.008 -34.188 -0.19 1 58.09 323 ASN A O 1
ATOM 2672 N N . ASP A 1 324 ? 6.879 -32.656 0.974 1 55.03 324 ASP A N 1
ATOM 2673 C CA . ASP A 1 324 ? 8.234 -32.812 0.468 1 55.03 324 ASP A CA 1
ATOM 2674 C C . ASP A 1 324 ? 8.812 -34.156 0.866 1 55.03 324 ASP A C 1
ATOM 2676 O O . ASP A 1 324 ? 9.461 -34.812 0.058 1 55.03 324 ASP A O 1
ATOM 2680 N N . THR A 1 325 ? 8.516 -34.562 2.094 1 48.56 325 THR A N 1
ATOM 2681 C CA . THR A 1 325 ? 9.102 -35.812 2.564 1 48.56 325 THR A CA 1
ATOM 2682 C C . THR A 1 325 ? 8.422 -37 1.902 1 48.56 325 THR A C 1
ATOM 2684 O O . THR A 1 325 ? 9.055 -38.031 1.661 1 48.56 325 THR A O 1
ATOM 2687 N N . ASN A 1 326 ? 7.129 -36.938 1.601 1 46.34 326 ASN A N 1
ATOM 2688 C CA . ASN A 1 326 ? 6.422 -38.062 1.033 1 46.34 326 ASN A CA 1
ATOM 2689 C C . ASN A 1 326 ? 6.625 -38.156 -0.476 1 46.34 326 ASN A C 1
ATOM 2691 O O . ASN A 1 326 ? 6.535 -39.25 -1.054 1 46.34 326 ASN A O 1
ATOM 2695 N N . THR A 1 327 ? 6.637 -37.094 -1.172 1 44.66 327 THR A N 1
ATOM 2696 C CA . THR A 1 327 ? 6.809 -37.188 -2.617 1 44.66 327 THR A CA 1
ATOM 2697 C C . THR A 1 327 ? 8.141 -37.844 -2.959 1 44.66 327 THR A C 1
ATOM 2699 O O . THR A 1 327 ? 8.305 -38.406 -4.047 1 44.66 327 THR A O 1
ATOM 2702 N N . VAL A 1 328 ? 9.086 -37.75 -2.074 1 40.19 328 VAL A N 1
ATOM 2703 C CA . VAL A 1 328 ? 10.312 -38.469 -2.393 1 40.19 328 VAL A CA 1
ATOM 2704 C C . VAL A 1 328 ? 10.07 -39.969 -2.305 1 40.19 328 VAL A C 1
ATOM 2706 O O . VAL A 1 328 ? 10.875 -40.781 -2.803 1 40.19 328 VAL A O 1
ATOM 2709 N N . THR A 1 329 ? 9.078 -40.406 -1.548 1 36.53 329 THR A N 1
ATOM 2710 C CA . THR A 1 329 ? 8.898 -41.844 -1.614 1 36.53 329 THR A CA 1
ATOM 2711 C C . THR A 1 329 ? 8.18 -42.219 -2.902 1 36.53 329 THR A C 1
ATOM 2713 O O . THR A 1 329 ? 7.008 -42.625 -2.875 1 36.53 329 THR A O 1
ATOM 2716 N N . VAL A 1 330 ? 8.031 -41.406 -3.887 1 35.91 330 VAL A N 1
ATOM 2717 C CA . VAL A 1 330 ? 7.723 -42.094 -5.125 1 35.91 330 VAL A CA 1
ATOM 2718 C C . VAL A 1 330 ? 8.375 -43.5 -5.102 1 35.91 330 VAL A C 1
ATOM 2720 O O . VAL A 1 330 ? 9.586 -43.594 -4.891 1 35.91 330 VAL A O 1
ATOM 2723 N N . SER A 1 331 ? 7.609 -44.5 -4.805 1 32.38 331 SER A N 1
ATOM 2724 C CA . SER A 1 331 ? 8.016 -45.875 -5.027 1 32.38 331 SER A CA 1
ATOM 2725 C C . SER A 1 331 ? 8.961 -46 -6.219 1 32.38 331 SER A C 1
ATOM 2727 O O . SER A 1 331 ? 8.641 -45.531 -7.316 1 32.38 331 SER A O 1
ATOM 2729 N N . HIS A 1 332 ? 10.219 -45.812 -6.062 1 31.3 332 HIS A N 1
ATOM 2730 C CA . HIS A 1 332 ? 11.016 -46.594 -6.98 1 31.3 332 HIS A CA 1
ATOM 2731 C C . HIS A 1 332 ? 10.258 -47.875 -7.40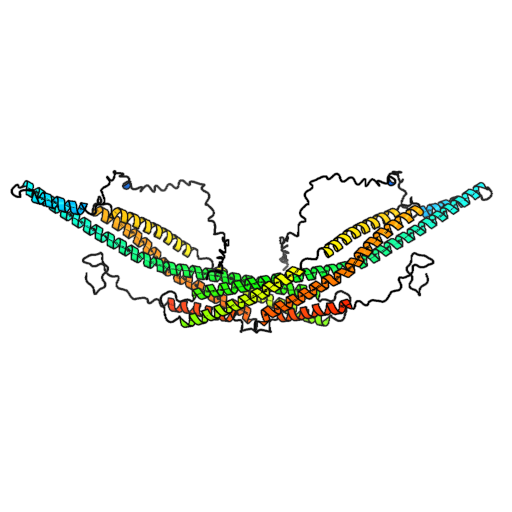6 1 31.3 332 HIS A C 1
ATOM 2733 O O . HIS A 1 332 ? 10.273 -48.875 -6.699 1 31.3 332 HIS A O 1
ATOM 2739 N N . ASP A 1 333 ? 8.984 -47.781 -7.715 1 31.3 333 ASP A N 1
ATOM 2740 C CA . ASP A 1 333 ? 8.578 -49 -8.43 1 31.3 333 ASP A CA 1
ATOM 2741 C C . ASP A 1 333 ? 9.766 -49.625 -9.164 1 31.3 333 ASP A C 1
ATOM 2743 O O . ASP A 1 333 ? 10.539 -48.906 -9.812 1 31.3 333 ASP A O 1
ATOM 2747 N N . GLU A 1 334 ? 10.273 -50.688 -8.703 1 33.38 334 GLU A N 1
ATOM 2748 C CA . GLU A 1 334 ? 11.125 -51.688 -9.32 1 33.38 334 GLU A CA 1
ATOM 2749 C C . GLU A 1 334 ? 11.062 -51.625 -10.844 1 33.38 334 GLU A C 1
ATOM 2751 O O . GLU A 1 334 ? 10.109 -51.062 -11.406 1 33.38 334 GLU A O 1
ATOM 2756 N N . ASP A 1 335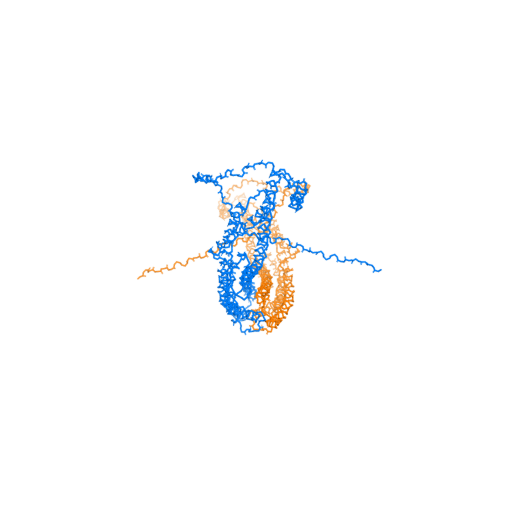 ? 12.078 -52.031 -11.562 1 33.59 335 ASP A N 1
ATOM 2757 C CA . ASP A 1 335 ? 12.258 -52.469 -12.945 1 33.59 335 ASP A CA 1
ATOM 2758 C C . ASP A 1 335 ? 10.945 -53 -13.531 1 33.59 335 ASP A C 1
ATOM 2760 O O . ASP A 1 335 ? 10.57 -54.156 -13.305 1 33.59 335 ASP A O 1
ATOM 2764 N N . LEU A 1 336 ? 9.898 -52.312 -13.359 1 35.84 336 LEU A N 1
ATOM 2765 C CA . LEU A 1 336 ? 8.898 -52.938 -14.195 1 35.84 336 LEU A CA 1
ATOM 2766 C C . LEU A 1 336 ? 9.523 -53.5 -15.469 1 35.84 336 LEU A C 1
ATOM 2768 O O . LEU A 1 336 ? 10.266 -52.812 -16.156 1 35.84 336 LEU A O 1
ATOM 2772 N N . PRO A 1 337 ? 9.688 -54.812 -15.5 1 36.47 337 PRO A N 1
ATOM 2773 C CA . PRO A 1 337 ? 10.25 -55.344 -16.734 1 36.47 337 PRO A CA 1
ATOM 2774 C C . PRO A 1 337 ? 9.758 -54.625 -17.984 1 36.47 337 PRO A C 1
ATOM 2776 O O . PRO A 1 337 ? 8.578 -54.281 -18.078 1 36.47 337 PRO A O 1
ATOM 2779 N N . LYS A 1 338 ? 10.5 -53.688 -18.516 1 43.47 338 LYS A N 1
ATOM 2780 C CA . LYS A 1 338 ? 10.203 -53.188 -19.844 1 43.47 338 LYS A CA 1
ATOM 2781 C C . LYS A 1 338 ? 9.383 -54.188 -20.641 1 43.47 338 LYS A C 1
ATOM 2783 O O . LYS A 1 338 ? 9.789 -55.344 -20.781 1 43.47 338 LYS A O 1
ATOM 2788 N N . PRO A 1 339 ? 8.148 -54 -20.641 1 42.56 339 PRO A N 1
ATOM 2789 C CA . PRO A 1 339 ? 7.484 -55 -21.5 1 42.56 339 PRO A CA 1
ATOM 2790 C C . PRO A 1 339 ? 8.258 -55.25 -22.797 1 42.56 339 PRO A C 1
ATOM 2792 O O . PRO A 1 339 ? 8.789 -54.344 -23.406 1 42.56 339 PRO A O 1
ATOM 2795 N N . LYS A 1 340 ? 9 -56.344 -22.828 1 47.56 340 LYS A N 1
ATOM 2796 C CA . LYS A 1 340 ? 9.711 -56.812 -24.016 1 47.56 340 LYS A CA 1
ATOM 2797 C C . LYS A 1 340 ? 8.766 -56.875 -25.219 1 47.56 340 LYS A C 1
ATOM 2799 O O . LYS A 1 340 ? 7.582 -57.188 -25.062 1 47.56 340 LYS A O 1
ATOM 2804 N N . LEU A 1 341 ? 8.977 -56.188 -26.172 1 45.25 341 LEU A N 1
ATOM 2805 C CA . LEU A 1 341 ? 8.266 -56.406 -27.438 1 45.25 341 LEU A CA 1
ATOM 2806 C C . LEU A 1 341 ? 8.023 -57.906 -27.688 1 45.25 341 LEU A C 1
ATOM 2808 O O . LEU A 1 341 ? 8.898 -58.719 -27.422 1 45.25 341 LEU A O 1
ATOM 2812 N N . CYS A 1 342 ? 6.781 -58.281 -27.875 1 47 342 CYS A N 1
ATOM 2813 C CA . CYS A 1 342 ? 6.512 -59.656 -28.266 1 47 342 CYS A CA 1
ATOM 2814 C C . CYS A 1 342 ? 7.508 -60.125 -29.328 1 47 342 CYS A C 1
ATOM 2816 O O . CYS A 1 342 ? 7.777 -59.406 -30.281 1 47 342 CYS A O 1
ATOM 2818 N N . GLN A 1 343 ? 8.438 -61.031 -29.016 1 50.75 343 GLN A N 1
ATOM 2819 C CA . GLN A 1 343 ? 9.383 -61.562 -30 1 50.75 343 GLN A CA 1
ATOM 2820 C C . GLN A 1 343 ? 8.68 -61.969 -31.281 1 50.75 343 GLN A C 1
ATOM 2822 O O . GLN A 1 343 ? 9.305 -62.094 -32.344 1 50.75 343 GLN A O 1
ATOM 2827 N N . LYS A 1 344 ? 7.27 -62.344 -31.109 1 51.56 344 LYS A N 1
ATOM 2828 C CA . LYS A 1 344 ? 6.543 -62.781 -32.281 1 51.56 344 LYS A CA 1
ATOM 2829 C C . LYS A 1 344 ? 6.023 -61.594 -33.094 1 51.56 344 LYS A C 1
ATOM 2831 O O . LYS A 1 344 ? 6.246 -61.531 -34.312 1 51.56 344 LYS A O 1
ATOM 2836 N N . CYS A 1 345 ? 5.234 -60.656 -32.406 1 53.38 345 CYS A N 1
ATOM 2837 C CA . CYS A 1 345 ? 4.598 -59.625 -33.219 1 53.38 345 CYS A CA 1
ATOM 2838 C C . CYS A 1 345 ? 5.379 -58.312 -33.156 1 53.38 345 CYS A C 1
ATOM 2840 O O . CYS A 1 345 ? 5.117 -57.375 -33.906 1 53.38 345 CYS A O 1
ATOM 2842 N N . LYS A 1 346 ? 6.543 -58.188 -32.438 1 49.34 346 LYS A N 1
ATOM 2843 C CA . LYS A 1 346 ? 7.527 -57.125 -32.25 1 49.34 346 LYS A CA 1
ATOM 2844 C C . LYS A 1 346 ? 6.852 -55.781 -32.094 1 49.34 346 LYS A C 1
ATOM 2846 O O . LYS A 1 346 ? 7.469 -54.75 -32.312 1 49.34 346 LYS A O 1
ATOM 2851 N N . ILE A 1 347 ? 5.555 -55.656 -31.953 1 51.44 347 ILE A N 1
ATOM 2852 C CA . ILE A 1 347 ? 4.797 -54.406 -31.859 1 51.44 347 ILE A CA 1
ATOM 2853 C C . ILE A 1 347 ? 4.238 -54.25 -30.453 1 51.44 347 ILE A C 1
ATOM 2855 O O . ILE A 1 347 ? 4.227 -53.156 -29.906 1 51.44 347 ILE A O 1
ATOM 2859 N N . ASN A 1 348 ? 3.662 -55.25 -29.828 1 48.81 348 ASN A N 1
ATOM 2860 C CA . ASN A 1 348 ? 2.947 -55.156 -28.562 1 48.81 348 ASN A CA 1
ATOM 2861 C C . ASN A 1 348 ? 3.887 -55.344 -27.375 1 48.81 348 ASN A C 1
ATOM 2863 O O . ASN A 1 348 ? 4.836 -56.125 -27.438 1 48.81 348 ASN A O 1
ATOM 2867 N N . TYR A 1 349 ? 3.93 -54.562 -26.406 1 51 349 TYR A N 1
ATOM 2868 C CA . TYR A 1 349 ? 4.688 -54.75 -25.172 1 51 349 TYR A CA 1
ATOM 2869 C C . TYR A 1 349 ? 4.012 -55.781 -24.266 1 51 349 TYR A C 1
ATOM 2871 O O . TYR A 1 349 ? 2.797 -55.719 -24.062 1 51 349 TYR A O 1
ATOM 2879 N N . VAL A 1 350 ? 4.578 -56.969 -24.125 1 49.59 350 VAL A N 1
ATOM 2880 C CA . VAL A 1 350 ? 4.043 -58.062 -23.328 1 49.59 350 VAL A CA 1
ATOM 2881 C C . VAL A 1 350 ? 4.758 -58.125 -21.969 1 49.59 350 VAL A C 1
ATOM 2883 O O . VAL A 1 350 ? 5.934 -57.75 -21.875 1 49.59 350 VAL A O 1
ATOM 2886 N N . THR A 1 351 ? 4.047 -58.156 -20.891 1 47.44 351 THR A N 1
ATOM 2887 C CA . THR A 1 351 ? 4.598 -58.5 -19.594 1 47.44 351 THR A CA 1
ATOM 2888 C C . THR A 1 351 ? 5.012 -59.969 -19.562 1 47.44 351 THR A C 1
ATOM 2890 O O . THR A 1 351 ? 4.566 -60.75 -20.391 1 47.44 351 THR A O 1
ATOM 2893 N N . ASP A 1 352 ? 6.02 -60.375 -18.844 1 49.62 352 ASP A N 1
ATOM 2894 C CA . ASP A 1 352 ? 6.594 -61.719 -18.781 1 49.62 352 ASP A CA 1
ATOM 2895 C C . ASP A 1 352 ? 5.508 -62.781 -18.891 1 49.62 352 ASP A C 1
ATOM 2897 O O . ASP A 1 352 ? 5.77 -63.906 -19.359 1 49.62 352 ASP A O 1
ATOM 2901 N N . ASP A 1 353 ? 4.34 -62.625 -18.281 1 49.31 353 ASP A N 1
ATOM 2902 C CA . ASP A 1 353 ? 3.455 -63.781 -18.203 1 49.31 353 ASP A CA 1
ATOM 2903 C C . ASP A 1 353 ? 2.531 -63.844 -19.422 1 49.31 353 ASP A C 1
ATOM 2905 O O . ASP A 1 353 ? 1.796 -64.812 -19.578 1 49.31 353 ASP A O 1
ATOM 2909 N N . GLU A 1 354 ? 2.299 -62.688 -20.188 1 43.69 354 GLU A N 1
ATOM 2910 C CA . GLU A 1 354 ? 1.295 -62.875 -21.219 1 43.69 354 GLU A CA 1
ATOM 2911 C C . GLU A 1 354 ? 1.938 -62.938 -22.609 1 43.69 354 GLU A C 1
ATOM 2913 O O . GLU A 1 354 ? 2.701 -62.031 -22.984 1 43.69 354 GLU A O 1
ATOM 2918 N N . GLN A 1 355 ? 2.295 -64.062 -23.031 1 44.72 355 GLN A N 1
ATOM 2919 C CA . GLN A 1 355 ? 2.67 -64.375 -24.406 1 44.72 355 GLN A CA 1
ATOM 2920 C C . GLN A 1 355 ? 1.642 -63.875 -25.406 1 44.72 355 GLN A C 1
ATOM 2922 O O . GLN A 1 355 ? 0.436 -64.062 -25.203 1 44.72 355 GLN A O 1
ATOM 2927 N N . CYS A 1 356 ? 1.846 -62.938 -26.188 1 40.84 356 CYS A N 1
ATOM 2928 C CA . CYS A 1 356 ? 0.976 -62.719 -27.328 1 40.84 356 CYS A CA 1
ATOM 2929 C C . CYS A 1 356 ? 0.957 -63.969 -28.25 1 40.84 356 CYS A C 1
ATOM 2931 O O . CYS A 1 356 ? 1.989 -64.562 -28.453 1 40.84 356 CYS A O 1
ATOM 2933 N N . MET B 1 1 ? 48.281 11.289 15.383 1 19.8 1 MET B N 1
ATOM 2934 C CA . MET B 1 1 ? 47.562 12.516 15.023 1 19.8 1 MET B CA 1
ATOM 2935 C C . MET B 1 1 ? 46.344 12.195 14.18 1 19.8 1 MET B C 1
ATOM 2937 O O . MET B 1 1 ? 45.219 12.586 14.531 1 19.8 1 MET B O 1
ATOM 2941 N N . SER B 1 2 ? 46.344 12.273 12.789 1 21.14 2 SER B N 1
ATOM 2942 C CA . SER B 1 2 ? 45.5 13.031 11.867 1 21.14 2 SER B CA 1
ATOM 2943 C C . SER B 1 2 ? 44.344 12.18 11.344 1 21.14 2 SER B C 1
ATOM 2945 O O . SER B 1 2 ? 43.688 12.555 10.383 1 21.14 2 SER B O 1
ATOM 2947 N N . ARG B 1 3 ? 44.281 10.883 11.625 1 20.17 3 ARG B N 1
ATOM 2948 C CA . ARG B 1 3 ? 43.781 10.016 10.562 1 20.17 3 ARG B CA 1
ATOM 2949 C C . ARG B 1 3 ? 42.375 10.398 10.148 1 20.17 3 ARG B C 1
ATOM 2951 O O . ARG B 1 3 ? 42.094 10.586 8.961 1 20.17 3 ARG B O 1
ATOM 2958 N N . PHE B 1 4 ? 41.375 9.648 10.586 1 21.83 4 PHE B N 1
ATOM 2959 C CA . PHE B 1 4 ? 40.281 8.914 9.953 1 21.83 4 PHE B CA 1
ATOM 2960 C C . PHE B 1 4 ? 38.969 9.719 10.008 1 21.83 4 PHE B C 1
ATOM 2962 O O . PHE B 1 4 ? 38.219 9.641 10.984 1 21.83 4 PHE B O 1
ATOM 2969 N N . GLN B 1 5 ? 39 11.062 9.633 1 23.47 5 GLN B N 1
ATOM 2970 C CA . GLN B 1 5 ? 37.875 11.961 9.797 1 23.47 5 GLN B CA 1
ATOM 2971 C C . GLN B 1 5 ? 36.688 11.516 8.961 1 23.47 5 GLN B C 1
ATOM 2973 O O . GLN B 1 5 ? 36.75 11.516 7.727 1 23.47 5 GLN B O 1
ATOM 2978 N N . GLU B 1 6 ? 36 10.461 9.398 1 22.61 6 GLU B N 1
ATOM 2979 C CA . GLU B 1 6 ? 34.938 9.68 8.766 1 22.61 6 GLU B CA 1
ATOM 2980 C C . GLU B 1 6 ? 33.844 10.578 8.227 1 22.61 6 GLU B C 1
ATOM 2982 O O . GLU B 1 6 ? 33.281 11.383 8.961 1 22.61 6 GLU B O 1
ATOM 2987 N N . LYS B 1 7 ? 33.781 10.859 6.902 1 23.61 7 LYS B N 1
ATOM 2988 C CA . LYS B 1 7 ? 33.031 11.68 5.969 1 23.61 7 LYS B CA 1
ATOM 2989 C C . LYS B 1 7 ? 31.531 11.391 6.078 1 23.61 7 LYS B C 1
ATOM 2991 O O . LYS B 1 7 ? 31.094 10.273 5.781 1 23.61 7 LYS B O 1
ATOM 2996 N N . TYR B 1 8 ? 30.812 11.773 7.125 1 20.19 8 TYR B N 1
ATOM 2997 C CA . TYR B 1 8 ? 29.391 11.656 7.367 1 20.19 8 TYR B CA 1
ATOM 2998 C C . TYR B 1 8 ? 28.594 12.133 6.156 1 20.19 8 TYR B C 1
ATOM 3000 O O . TYR B 1 8 ? 28.547 13.328 5.863 1 20.19 8 TYR B O 1
ATOM 3008 N N . LYS B 1 9 ? 28.75 11.445 5.035 1 22.66 9 LYS B N 1
ATOM 3009 C CA . LYS B 1 9 ? 28.078 11.82 3.797 1 22.66 9 LYS B CA 1
ATOM 3010 C C . LYS B 1 9 ? 26.594 12.062 4.039 1 22.66 9 LYS B C 1
ATOM 3012 O O . LYS B 1 9 ? 25.891 11.188 4.562 1 22.66 9 LYS B O 1
ATOM 3017 N N . ARG B 1 10 ? 26.141 13.281 4.062 1 22.14 10 ARG B N 1
ATOM 3018 C CA . ARG B 1 10 ? 24.906 14.055 4.16 1 22.14 10 ARG B CA 1
ATOM 3019 C C . ARG B 1 10 ? 23.891 13.57 3.139 1 22.14 10 ARG B C 1
ATOM 3021 O O . ARG B 1 10 ? 24.141 13.602 1.933 1 22.14 10 ARG B O 1
ATOM 3028 N N . TRP B 1 11 ? 23.234 12.453 3.361 1 20.58 11 TRP B N 1
ATOM 3029 C CA . TRP B 1 11 ? 22.156 11.836 2.6 1 20.58 11 TRP B CA 1
ATOM 3030 C C . TRP B 1 11 ? 21.141 12.883 2.166 1 20.58 11 TRP B C 1
ATOM 3032 O O . TRP B 1 11 ? 20.438 13.461 3 1 20.58 11 TRP B O 1
ATOM 3042 N N . SER B 1 12 ? 21.547 13.852 1.272 1 22.2 12 SER B N 1
ATOM 3043 C CA . SER B 1 12 ? 20.641 14.812 0.658 1 22.2 12 SER B CA 1
ATOM 3044 C C . SER B 1 12 ? 19.484 14.117 -0.045 1 22.2 12 SER B C 1
ATOM 3046 O O . SER B 1 12 ? 19.688 13.406 -1.034 1 22.2 12 SER B O 1
ATOM 3048 N N . ASP B 1 13 ? 18.609 13.406 0.685 1 21.08 13 ASP B N 1
ATOM 3049 C CA . ASP B 1 13 ? 17.406 12.711 0.242 1 21.08 13 ASP B CA 1
ATOM 3050 C C . ASP B 1 13 ? 16.594 13.578 -0.708 1 21.08 13 ASP B C 1
ATOM 3052 O O . ASP B 1 13 ? 16.094 14.633 -0.313 1 21.08 13 ASP B O 1
ATOM 3056 N N . PRO B 1 14 ? 16.875 13.523 -1.999 1 22.16 14 PRO B N 1
ATOM 3057 C CA . PRO B 1 14 ? 16.406 14.438 -3.047 1 22.16 14 PRO B CA 1
ATOM 3058 C C . PRO B 1 14 ? 14.883 14.539 -3.113 1 22.16 14 PRO B C 1
ATOM 3060 O O . PRO B 1 14 ? 14.328 15.641 -3.117 1 22.16 14 PRO B O 1
ATOM 3063 N N . ASN B 1 15 ? 14.203 13.555 -3.867 1 23.2 15 ASN B N 1
ATOM 3064 C CA . ASN B 1 15 ? 13.32 13.859 -4.988 1 23.2 15 ASN B CA 1
ATOM 3065 C C . ASN B 1 15 ? 11.875 14.031 -4.527 1 23.2 15 ASN B C 1
ATOM 3067 O O . ASN B 1 15 ? 10.953 13.977 -5.34 1 23.2 15 ASN B O 1
ATOM 3071 N N . LEU B 1 16 ? 11.477 13.758 -3.373 1 21 16 LEU B N 1
ATOM 3072 C CA . LEU B 1 16 ? 10.039 13.617 -3.209 1 21 16 LEU B CA 1
ATOM 3073 C C . LEU B 1 16 ? 9.305 14.859 -3.693 1 21 16 LEU B C 1
ATOM 3075 O O . LEU B 1 16 ? 9.195 15.844 -2.959 1 21 16 LEU B O 1
ATOM 3079 N N . TYR B 1 17 ? 9.539 15.258 -4.949 1 20.22 17 TYR B N 1
ATOM 3080 C CA . TYR B 1 17 ? 8.898 16.438 -5.527 1 20.22 17 TYR B CA 1
ATOM 3081 C C . TYR B 1 17 ? 7.387 16.25 -5.59 1 20.22 17 TYR B C 1
ATOM 3083 O O . TYR B 1 17 ? 6.887 15.453 -6.379 1 20.22 17 TYR B O 1
ATOM 3091 N N . ASN B 1 18 ? 6.738 16.047 -4.527 1 19.31 18 ASN B N 1
ATOM 3092 C CA . ASN B 1 18 ? 5.281 15.977 -4.59 1 19.31 18 ASN B CA 1
ATOM 3093 C C . ASN B 1 18 ? 4.711 17.078 -5.48 1 19.31 18 ASN B C 1
ATOM 3095 O O . ASN B 1 18 ? 5.105 18.25 -5.363 1 19.31 18 ASN B O 1
ATOM 3099 N N . SER B 1 19 ? 4.242 16.672 -6.637 1 20.08 19 SER B N 1
ATOM 3100 C CA . SER B 1 19 ? 3.586 17.469 -7.668 1 20.08 19 SER B CA 1
ATOM 3101 C C . SER B 1 19 ? 2.467 18.328 -7.078 1 20.08 19 SER B C 1
ATOM 3103 O O . SER B 1 19 ? 1.538 17.797 -6.461 1 20.08 19 SER B O 1
ATOM 3105 N N . CYS B 1 20 ? 2.709 19.422 -6.512 1 19.69 20 CYS B N 1
ATOM 3106 C CA . CYS B 1 20 ? 1.85 20.531 -6.117 1 19.69 20 CYS B CA 1
ATOM 3107 C C . CYS B 1 20 ? 0.785 20.797 -7.176 1 19.69 20 CYS B C 1
ATOM 3109 O O . CYS B 1 20 ? 1.023 20.594 -8.367 1 19.69 20 CYS B O 1
ATOM 3111 N N . PHE B 1 21 ? -0.555 20.984 -6.75 1 20.02 21 PHE B N 1
ATOM 3112 C CA . PHE B 1 21 ? -1.87 21.297 -7.297 1 20.02 21 PHE B CA 1
ATOM 3113 C C . PHE B 1 21 ? -1.777 22.406 -8.328 1 20.02 21 PHE B C 1
ATOM 3115 O O . PHE B 1 21 ? -1.512 23.562 -7.98 1 20.02 21 PHE B O 1
ATOM 3122 N N . TYR B 1 22 ? -1.292 22.141 -9.461 1 19.27 22 TYR B N 1
ATOM 3123 C CA . TYR B 1 22 ? -1.119 23.109 -10.547 1 19.27 22 TYR B CA 1
ATOM 3124 C C . TYR B 1 22 ? -2.447 23.75 -10.922 1 19.27 22 TYR B C 1
ATOM 3126 O O . TYR B 1 22 ? -3.457 23.062 -11.086 1 19.27 22 TYR B O 1
ATOM 3134 N N . CYS B 1 23 ? -2.688 25 -10.453 1 20.14 23 CYS B N 1
ATOM 3135 C CA . CYS B 1 23 ? -3.727 25.922 -10.867 1 20.14 23 CYS B CA 1
ATOM 3136 C C . CYS B 1 23 ? -3.854 25.953 -12.391 1 20.14 23 CYS B C 1
ATOM 3138 O O . CYS B 1 23 ? -2.865 26.172 -13.094 1 20.14 23 CYS B O 1
ATOM 3140 N N . THR B 1 24 ? -4.633 25.156 -12.844 1 21.34 24 THR B N 1
ATOM 3141 C CA . THR B 1 24 ? -4.965 25.156 -14.266 1 21.34 24 THR B CA 1
ATOM 3142 C C . THR B 1 24 ? -5.18 26.578 -14.773 1 21.34 24 THR B C 1
ATOM 3144 O O . THR B 1 24 ? -5.879 27.359 -14.133 1 21.34 24 THR B O 1
ATOM 3147 N N . PRO B 1 25 ? -4.301 27.031 -15.625 1 21.47 25 PRO B N 1
ATOM 3148 C CA . PRO B 1 25 ? -4.34 28.375 -16.219 1 21.47 25 PRO B CA 1
ATOM 3149 C C . PRO B 1 25 ? -5.66 28.656 -16.938 1 21.47 25 PRO B C 1
ATOM 3151 O O . PRO B 1 25 ? -6.219 27.781 -17.594 1 21.47 25 PRO B O 1
ATOM 3154 N N . ILE B 1 26 ? -6.559 29.438 -16.281 1 21.77 26 ILE B N 1
ATOM 3155 C CA . ILE B 1 26 ? -7.77 30 -16.875 1 21.77 26 ILE B CA 1
ATOM 3156 C C . ILE B 1 26 ? -7.469 30.562 -18.266 1 21.77 26 ILE B C 1
ATOM 3158 O O . ILE B 1 26 ? -6.523 31.328 -18.438 1 21.77 26 ILE B O 1
ATOM 3162 N N . SER B 1 27 ? -7.699 29.812 -19.188 1 21.03 27 SER B N 1
ATOM 3163 C CA . SER B 1 27 ? -7.621 30.281 -20.562 1 21.03 27 SER B CA 1
ATOM 3164 C C . SER B 1 27 ? -8.234 31.672 -20.703 1 21.03 27 SER B C 1
ATOM 3166 O O . SER B 1 27 ? -9.164 32.031 -19.969 1 21.03 27 SER B O 1
ATOM 3168 N N . GLU B 1 28 ? -7.602 32.656 -21.422 1 21.78 28 GLU B N 1
ATOM 3169 C CA . GLU B 1 28 ? -7.664 34.094 -21.703 1 21.78 28 GLU B CA 1
ATOM 3170 C C . GLU B 1 28 ? -9 34.469 -22.344 1 21.78 28 GLU B C 1
ATOM 3172 O O . GLU B 1 28 ? -9.234 35.625 -22.656 1 21.78 28 GLU B O 1
ATOM 3177 N N . GLU B 1 29 ? -9.758 33.5 -22.797 1 22.45 29 GLU B N 1
ATOM 3178 C CA . GLU B 1 29 ? -10.359 34.156 -23.938 1 22.45 29 GLU B CA 1
ATOM 3179 C C . GLU B 1 29 ? -11.062 35.469 -23.516 1 22.45 29 GLU B C 1
ATOM 3181 O O . GLU B 1 29 ? -10.844 36.5 -24.109 1 22.45 29 GLU B O 1
ATOM 3186 N N . GLU B 1 30 ? -12.383 35.281 -23.391 1 24.09 30 GLU B N 1
ATOM 3187 C CA . GLU B 1 30 ? -13.367 36.219 -23.922 1 24.09 30 GLU B CA 1
ATOM 3188 C C . GLU B 1 30 ? -13.461 37.5 -23.047 1 24.09 30 GLU B C 1
ATOM 3190 O O . GLU B 1 30 ? -13.641 37.406 -21.844 1 24.09 30 GLU B O 1
ATOM 3195 N N . ILE B 1 31 ? -12.906 38.594 -23.531 1 24.19 31 ILE B N 1
ATOM 3196 C CA . ILE B 1 31 ? -12.844 40.031 -23.203 1 24.19 31 ILE B CA 1
ATOM 3197 C C . ILE B 1 31 ? -14.234 40.531 -22.844 1 24.19 31 ILE B C 1
ATOM 3199 O O . ILE B 1 31 ? -15.078 40.75 -23.734 1 24.19 31 ILE B O 1
ATOM 3203 N N . VAL B 1 32 ? -15 39.75 -22.094 1 23.08 32 VAL B N 1
ATOM 3204 C CA . VAL B 1 32 ? -16.266 40.469 -22.031 1 23.08 32 VAL B CA 1
ATOM 3205 C C . VAL B 1 32 ? -16.031 41.906 -21.578 1 23.08 32 VAL B C 1
ATOM 3207 O O . VAL B 1 32 ? -15.273 42.156 -20.641 1 23.08 32 VAL B O 1
ATOM 3210 N N . PRO B 1 33 ? -16.297 42.906 -22.5 1 24.36 33 PRO B N 1
ATOM 3211 C CA . PRO B 1 33 ? -16.172 44.344 -22.328 1 24.36 33 PRO B CA 1
ATOM 3212 C C . PRO B 1 33 ? -16.781 44.844 -21.031 1 24.36 33 PRO B C 1
ATOM 3214 O O . PRO B 1 33 ? -18 44.781 -20.844 1 24.36 33 PRO B O 1
ATOM 3217 N N . SER B 1 34 ? -16.531 44.062 -19.984 1 19.61 34 SER B N 1
ATOM 3218 C CA . SER B 1 34 ? -17.359 44.625 -18.906 1 19.61 34 SER B CA 1
ATOM 3219 C C . SER B 1 34 ? -17.188 46.125 -18.797 1 19.61 34 SER B C 1
ATOM 3221 O O . SER B 1 34 ? -16.062 46.656 -18.844 1 19.61 34 SER B O 1
ATOM 3223 N N . LEU B 1 35 ? -18.203 46.938 -19.062 1 20.92 35 LEU B N 1
ATOM 3224 C CA . LEU B 1 35 ? -18.547 48.344 -19.141 1 20.92 35 LEU B CA 1
ATOM 3225 C C . LEU B 1 35 ? -18.141 49.094 -17.859 1 20.92 35 LEU B C 1
ATOM 3227 O O . LEU B 1 35 ? -18.375 50.281 -17.734 1 20.92 35 LEU B O 1
ATOM 3231 N N . TYR B 1 36 ? -17.953 48.344 -16.75 1 19.31 36 TYR B N 1
ATOM 3232 C CA . TYR B 1 36 ? -18.156 49.281 -15.664 1 19.31 36 TYR B CA 1
ATOM 3233 C C . TYR B 1 36 ? -17.078 50.375 -15.672 1 19.31 36 TYR B C 1
ATOM 3235 O O . TYR B 1 36 ? -15.906 50.062 -15.867 1 19.31 36 TYR B O 1
ATOM 3243 N N . PRO B 1 37 ? -17.375 51.656 -15.969 1 22.97 37 PRO B N 1
ATOM 3244 C CA . PRO B 1 37 ? -16.516 52.844 -16.031 1 22.97 37 PRO B CA 1
ATOM 3245 C C . PRO B 1 37 ? -15.656 53 -14.773 1 22.97 37 PRO B C 1
ATOM 3247 O O . PRO B 1 37 ? -16.188 53.25 -13.688 1 22.97 37 PRO B O 1
ATOM 3250 N N . SER B 1 38 ? -15.047 51.969 -14.328 1 21.27 38 SER B N 1
ATOM 3251 C CA . SER B 1 38 ? -14.336 52.281 -13.094 1 21.27 38 SER B CA 1
ATOM 3252 C C . SER B 1 38 ? -13.406 53.5 -13.273 1 21.27 38 SER B C 1
ATOM 3254 O O . SER B 1 38 ? -12.266 53.344 -13.711 1 21.27 38 SER B O 1
ATOM 3256 N N . GLU B 1 39 ? -13.844 54.594 -13.945 1 22.53 39 GLU B N 1
ATOM 3257 C CA . GLU B 1 39 ? -13.062 55.781 -14.227 1 22.53 39 GLU B CA 1
ATOM 3258 C C . GLU B 1 39 ? -12.445 56.344 -12.945 1 22.53 39 GLU B C 1
ATOM 3260 O O . GLU B 1 39 ? -11.781 57.375 -12.984 1 22.53 39 GLU B O 1
ATOM 3265 N N . LEU B 1 40 ? -12.82 55.969 -11.789 1 21.56 40 LEU B N 1
ATOM 3266 C CA . LEU B 1 40 ? -12.297 56.906 -10.812 1 21.56 40 LEU B CA 1
ATOM 3267 C C . LEU B 1 40 ? -10.773 56.938 -10.828 1 21.56 40 LEU B C 1
ATOM 3269 O O . LEU B 1 40 ? -10.133 56.125 -10.156 1 21.56 40 LEU B O 1
ATOM 3273 N N . SER B 1 41 ? -10.164 56.625 -12.039 1 23.39 41 SER B N 1
ATOM 3274 C CA . SER B 1 41 ? -8.727 56.812 -12.18 1 23.39 41 SER B CA 1
ATOM 3275 C C . SER B 1 41 ? -8.281 58.156 -11.672 1 23.39 41 SER B C 1
ATOM 3277 O O . SER B 1 41 ? -8.602 59.188 -12.273 1 23.39 41 SER B O 1
ATOM 3279 N N . SER B 1 42 ? -8.359 58.375 -10.391 1 22.73 42 SER B N 1
ATOM 3280 C CA . SER B 1 42 ? -7.938 59.625 -9.789 1 22.73 42 SER B CA 1
ATOM 3281 C C . SER B 1 42 ? -6.613 60.125 -10.375 1 22.73 42 SER B C 1
ATOM 3283 O O . SER B 1 42 ? -5.68 59.312 -10.539 1 22.73 42 SER B O 1
ATOM 3285 N N . GLN B 1 43 ? -6.656 61.156 -11.219 1 24.61 43 GLN B N 1
ATOM 3286 C CA . GLN B 1 43 ? -5.762 62.094 -11.875 1 24.61 43 GLN B CA 1
ATOM 3287 C C . GLN B 1 43 ? -4.648 62.562 -10.93 1 24.61 43 GLN B C 1
ATOM 3289 O O . GLN B 1 43 ? -3.758 63.312 -11.32 1 24.61 43 GLN B O 1
ATOM 3294 N N . LEU B 1 44 ? -4.863 62.375 -9.648 1 24.48 44 LEU B N 1
ATOM 3295 C CA . LEU B 1 44 ? -3.99 63.25 -8.852 1 24.48 44 LEU B CA 1
ATOM 3296 C C . LEU B 1 44 ? -2.529 62.844 -9.023 1 24.48 44 LEU B C 1
ATOM 3298 O O . LEU B 1 44 ? -1.625 63.625 -8.703 1 24.48 44 LEU B O 1
ATOM 3302 N N . PHE B 1 45 ? -2.283 61.5 -9.352 1 25.3 45 PHE B N 1
ATOM 3303 C CA . PHE B 1 45 ? -0.897 61.188 -9.039 1 25.3 45 PHE B CA 1
ATOM 3304 C C . PHE B 1 45 ? 0.031 61.656 -10.156 1 25.3 45 PHE B C 1
ATOM 3306 O O . PHE B 1 45 ? 1.224 61.344 -10.148 1 25.3 45 PHE B O 1
ATOM 3313 N N . SER B 1 46 ? -0.597 62.031 -11.305 1 25.08 46 SER B N 1
ATOM 3314 C CA . SER B 1 46 ? 0.436 62.125 -12.328 1 25.08 46 SER B CA 1
ATOM 3315 C C . SER B 1 46 ? 1.396 63.281 -12.039 1 25.08 46 SER B C 1
ATOM 3317 O O . SER B 1 46 ? 2.07 63.781 -12.938 1 25.08 46 SER B O 1
ATOM 3319 N N . THR B 1 47 ? 1.077 64.062 -11.047 1 24.06 47 THR B N 1
ATOM 3320 C CA . THR B 1 47 ? 2.021 65.125 -11.125 1 24.06 47 THR B CA 1
ATOM 3321 C C . THR B 1 47 ? 3.455 64.625 -10.984 1 24.06 47 THR B C 1
ATOM 3323 O O . THR B 1 47 ? 3.855 64.188 -9.922 1 24.06 47 THR B O 1
ATOM 3326 N N . THR B 1 48 ? 3.949 64.062 -12.016 1 25.95 48 THR B N 1
ATOM 3327 C CA . THR B 1 48 ? 5.375 63.812 -12.203 1 25.95 48 THR B CA 1
ATOM 3328 C C . THR B 1 48 ? 6.184 65.062 -11.852 1 25.95 48 THR B C 1
ATOM 3330 O O . THR B 1 48 ? 6.652 65.75 -12.742 1 25.95 48 THR B O 1
ATOM 3333 N N . GLN B 1 49 ? 5.59 66 -11.156 1 24.11 49 GLN B N 1
ATOM 3334 C CA . GLN B 1 49 ? 6.617 67.062 -11 1 24.11 49 GLN B CA 1
ATOM 3335 C C . GLN B 1 49 ? 7.922 66.438 -10.492 1 24.11 49 GLN B C 1
ATOM 3337 O O . GLN B 1 49 ? 7.906 65.5 -9.656 1 24.11 49 GLN B O 1
ATOM 3342 N N . LYS B 1 50 ? 8.953 66.562 -11.32 1 25.83 50 LYS B N 1
ATOM 3343 C CA . LYS B 1 50 ? 10.367 66.312 -11.086 1 25.83 50 LYS B CA 1
ATOM 3344 C C . LYS B 1 50 ? 10.766 66.625 -9.656 1 25.83 50 LYS B C 1
ATOM 3346 O O . LYS B 1 50 ? 10.695 67.812 -9.242 1 25.83 50 LYS B O 1
ATOM 3351 N N . CYS B 1 51 ? 10.398 65.75 -8.758 1 26.2 51 CYS B N 1
ATOM 3352 C CA . CYS B 1 51 ? 10.992 65.812 -7.434 1 26.2 51 CYS B CA 1
ATOM 3353 C C . CYS B 1 51 ? 12.484 66.062 -7.523 1 26.2 51 CYS B C 1
ATOM 3355 O O . CYS B 1 51 ? 13.234 65.25 -8.055 1 26.2 51 CYS B O 1
ATOM 3357 N N . VAL B 1 52 ? 12.875 67.312 -7.789 1 27.47 52 VAL B N 1
ATOM 3358 C CA . VAL B 1 52 ? 14.25 67.688 -7.477 1 27.47 52 VAL B CA 1
ATOM 3359 C C . VAL B 1 52 ? 14.695 67 -6.191 1 27.47 52 VAL B C 1
ATOM 3361 O O . VAL B 1 52 ? 13.891 66.812 -5.27 1 27.47 52 VAL B O 1
ATOM 3364 N N . SER B 1 53 ? 15.688 66.125 -6.395 1 27.22 53 SER B N 1
ATOM 3365 C CA . SER B 1 53 ? 16.375 65.438 -5.312 1 27.22 53 SER B CA 1
ATOM 3366 C C . SER B 1 53 ? 16.453 66.312 -4.059 1 27.22 53 SER B C 1
ATOM 3368 O O . SER B 1 53 ? 17.203 67.312 -4.023 1 27.22 53 SER B O 1
ATOM 3370 N N . TYR B 1 54 ? 15.312 66.688 -3.578 1 28.34 54 TYR B N 1
ATOM 3371 C CA . TYR B 1 54 ? 15.461 67.188 -2.227 1 28.34 54 TYR B CA 1
ATOM 3372 C C . TYR B 1 54 ? 16.297 66.25 -1.361 1 28.34 54 TYR B C 1
ATOM 3374 O O . TYR B 1 54 ? 15.961 65.062 -1.234 1 28.34 54 TYR B O 1
ATOM 3382 N N . LYS B 1 55 ? 17.578 66.438 -1.356 1 32.16 55 LYS B N 1
ATOM 3383 C CA . LYS B 1 55 ? 18.453 65.875 -0.354 1 32.16 55 LYS B CA 1
ATOM 3384 C C . LYS B 1 55 ? 17.719 65.688 0.983 1 32.16 55 LYS B C 1
ATOM 3386 O O . LYS B 1 55 ? 17.094 66.625 1.46 1 32.16 55 LYS B O 1
ATOM 3391 N N . LYS B 1 56 ? 17.422 64.5 1.365 1 34.09 56 LYS B N 1
ATOM 3392 C CA . LYS B 1 56 ? 16.938 63.938 2.609 1 34.09 56 LYS B CA 1
ATOM 3393 C C . LYS B 1 56 ? 17.578 64.625 3.822 1 34.09 56 LYS B C 1
ATOM 3395 O O . LYS B 1 56 ? 17.578 64.062 4.918 1 34.09 56 LYS B O 1
ATOM 3400 N N . THR B 1 57 ? 18.469 65.688 3.674 1 31.22 57 THR B N 1
ATOM 3401 C CA . THR B 1 57 ? 19.047 65.875 5 1 31.22 57 THR B CA 1
ATOM 3402 C C . THR B 1 57 ? 17.938 66.125 6.031 1 31.22 57 THR B C 1
ATOM 3404 O O . THR B 1 57 ? 17.062 66.938 5.82 1 31.22 57 THR B O 1
ATOM 3407 N N . SER B 1 58 ? 17.578 65.188 6.781 1 34.78 58 SER B N 1
ATOM 3408 C CA . SER B 1 58 ? 16.984 65.438 8.094 1 34.78 58 SER B CA 1
ATOM 3409 C C . SER B 1 58 ? 17.266 66.875 8.562 1 34.78 58 SER B C 1
ATOM 3411 O O . SER B 1 58 ? 16.641 67.375 9.508 1 34.78 58 SER B O 1
ATOM 3413 N N . SER B 1 59 ? 18.5 67.5 8.195 1 35.56 59 SER B N 1
ATOM 3414 C CA . SER B 1 59 ? 19.078 68.812 8.516 1 35.56 59 SER B CA 1
ATOM 3415 C C . SER B 1 59 ? 18.328 69.938 7.82 1 35.56 59 SER B C 1
ATOM 3417 O O . SER B 1 59 ? 18.703 71.062 7.934 1 35.56 59 SER B O 1
ATOM 3419 N N . ASN B 1 60 ? 17.641 69.688 6.867 1 37.75 60 ASN B N 1
ATOM 3420 C CA . ASN B 1 60 ? 17.016 70.812 6.172 1 37.75 60 ASN B CA 1
ATOM 3421 C C . ASN B 1 60 ? 15.953 71.438 7.023 1 37.75 60 ASN B C 1
ATOM 3423 O O . ASN B 1 60 ? 15.672 72.688 6.859 1 37.75 60 ASN B O 1
ATOM 3427 N N . TYR B 1 61 ? 15.289 70.625 7.754 1 40.5 61 TYR B N 1
ATOM 3428 C CA . TYR B 1 61 ? 14.359 71.25 8.703 1 40.5 61 TYR B CA 1
ATOM 3429 C C . TYR B 1 61 ? 15.102 72.125 9.719 1 40.5 61 TYR B C 1
ATOM 3431 O O . TYR B 1 61 ? 14.648 73.188 10.047 1 40.5 61 TYR B O 1
ATOM 3439 N N . CYS B 1 62 ? 16.203 71.562 10.125 1 42.38 62 CYS B N 1
ATOM 3440 C CA . CYS B 1 62 ? 17.078 72.312 10.992 1 42.38 62 CYS B CA 1
ATOM 3441 C C . CYS B 1 62 ? 17.703 73.5 10.234 1 42.38 62 CYS B C 1
ATOM 3443 O O . CYS B 1 62 ? 18.047 74.5 10.836 1 42.38 62 CYS B O 1
ATOM 3445 N N . LEU B 1 63 ? 17.859 73.375 8.992 1 46.5 63 LEU B N 1
ATOM 3446 C CA . LEU B 1 63 ? 18.406 74.5 8.242 1 46.5 63 LEU B CA 1
ATOM 3447 C C . LEU B 1 63 ? 17.406 75.625 8.141 1 46.5 63 LEU B C 1
ATOM 3449 O O . LEU B 1 63 ? 17.781 76.812 8.188 1 46.5 63 LEU B O 1
ATOM 3453 N N . CYS B 1 64 ? 16.188 75.25 8.039 1 48.69 64 CYS B N 1
ATOM 3454 C CA . CYS B 1 64 ? 15.219 76.312 8.055 1 48.69 64 CYS B CA 1
ATOM 3455 C C . CYS B 1 64 ? 15.258 77.062 9.391 1 48.69 64 CYS B C 1
ATOM 3457 O O . CYS B 1 64 ? 15.234 78.312 9.422 1 48.69 64 CYS B O 1
ATOM 3459 N N . ARG B 1 65 ? 15.453 76.312 10.469 1 48.41 65 ARG B N 1
ATOM 3460 C CA . ARG B 1 65 ? 15.617 77 11.758 1 48.41 65 ARG B CA 1
ATOM 3461 C C . ARG B 1 65 ? 16.922 77.75 11.805 1 48.41 65 ARG B C 1
ATOM 3463 O O . ARG B 1 65 ? 16.938 78.875 12.273 1 48.41 65 ARG B O 1
ATOM 3470 N N . LYS B 1 66 ? 17.938 77.062 11.359 1 52.28 66 LYS B N 1
ATOM 3471 C CA . LYS B 1 66 ? 19.203 77.812 11.344 1 52.28 66 LYS B CA 1
ATOM 3472 C C . LYS B 1 66 ? 19.141 78.938 10.375 1 52.28 66 LYS B C 1
ATOM 3474 O O . LYS B 1 66 ? 19.609 80.062 10.688 1 52.28 66 LYS B O 1
ATOM 3479 N N . HIS B 1 67 ? 18.562 78.688 9.281 1 51.97 67 HIS B N 1
ATOM 3480 C CA . HIS B 1 67 ? 18.453 79.75 8.312 1 51.97 67 HIS B CA 1
ATOM 3481 C C . HIS B 1 67 ? 17.484 80.875 8.812 1 51.97 67 HIS B C 1
ATOM 3483 O O . HIS B 1 67 ? 17.734 82.062 8.664 1 51.97 67 HIS B O 1
ATOM 3489 N N . CYS B 1 68 ? 16.453 80.438 9.398 1 50.72 68 CYS B N 1
ATOM 3490 C CA . CYS B 1 68 ? 15.547 81.438 9.984 1 50.72 68 CYS B CA 1
ATOM 3491 C C . CYS B 1 68 ? 16.203 82.125 11.156 1 50.72 68 CYS B C 1
ATOM 3493 O O . CYS B 1 68 ? 16.094 83.375 11.289 1 50.72 68 CYS B O 1
ATOM 3495 N N . ASN B 1 69 ? 16.938 81.438 11.945 1 54.47 69 ASN B N 1
ATOM 3496 C CA . ASN B 1 69 ? 17.656 82.125 13.031 1 54.47 69 ASN B CA 1
ATOM 3497 C C . ASN B 1 69 ? 18.766 83 12.516 1 54.47 69 ASN B C 1
ATOM 3499 O O . ASN B 1 69 ? 18.953 84.125 13.031 1 54.47 69 ASN B O 1
ATOM 3503 N N . GLU B 1 70 ? 19.469 82.625 11.539 1 57.06 70 GLU B N 1
ATOM 3504 C CA . GLU B 1 70 ? 20.516 83.438 10.992 1 57.06 70 GLU B CA 1
ATOM 3505 C C . GLU B 1 70 ? 19.922 84.688 10.312 1 57.06 70 GLU B C 1
ATOM 3507 O O . GLU B 1 70 ? 20.438 85.812 10.453 1 57.06 70 GLU B O 1
ATOM 3512 N N . LYS B 1 71 ? 18.891 84.562 9.641 1 55.16 71 LYS B N 1
ATOM 3513 C CA . LYS B 1 71 ? 18.234 85.688 9.039 1 55.16 71 LYS B CA 1
ATOM 3514 C C . LYS B 1 71 ? 17.625 86.625 10.102 1 55.16 71 LYS B C 1
ATOM 3516 O O . LYS B 1 71 ? 17.609 87.812 9.953 1 55.16 71 LYS B O 1
ATOM 3521 N N . MET B 1 72 ? 17.219 86.062 11.148 1 55.66 72 MET B N 1
ATOM 3522 C CA . MET B 1 72 ? 16.703 86.875 12.273 1 55.66 72 MET B CA 1
ATOM 3523 C C . MET B 1 72 ? 17.812 87.688 12.891 1 55.66 72 MET B C 1
ATOM 3525 O O . MET B 1 72 ? 17.562 88.812 13.289 1 55.66 72 MET B O 1
ATOM 3529 N N . LYS B 1 73 ? 18.938 87.188 13.016 1 57.34 73 LYS B N 1
ATOM 3530 C CA . LYS B 1 73 ? 20.047 87.938 13.586 1 57.34 73 LYS B CA 1
ATOM 3531 C C . LYS B 1 73 ? 20.484 89.062 12.656 1 57.34 73 LYS B C 1
ATOM 3533 O O . LYS B 1 73 ? 20.969 90.062 13.109 1 57.34 73 LYS B O 1
ATOM 3538 N N . SER B 1 74 ? 20.234 88.875 11.445 1 55.34 74 SER B N 1
ATOM 3539 C CA . SER B 1 74 ? 20.766 89.875 10.531 1 55.34 74 SER B CA 1
ATOM 3540 C C . SER B 1 74 ? 19.797 91.062 10.359 1 55.34 74 SER B C 1
ATOM 3542 O O . SER B 1 74 ? 20.156 92.125 9.797 1 55.34 74 SER B O 1
ATOM 3544 N N . TYR B 1 75 ? 18.547 90.875 10.703 1 54.22 75 TYR B N 1
ATOM 3545 C CA . TYR B 1 75 ? 17.656 92 10.422 1 54.22 75 TYR B CA 1
ATOM 3546 C C . TYR B 1 75 ? 17.609 92.938 11.602 1 54.22 75 TYR B C 1
ATOM 3548 O O . TYR B 1 75 ? 17.531 92.5 12.75 1 54.22 75 TYR B O 1
ATOM 3556 N N . ASP B 1 76 ? 18.094 94.062 11.359 1 55.94 76 ASP B N 1
ATOM 3557 C CA . ASP B 1 76 ? 18 95.25 12.242 1 55.94 76 ASP B CA 1
ATOM 3558 C C . ASP B 1 76 ? 16.547 95.562 12.602 1 55.94 76 ASP B C 1
ATOM 3560 O O . ASP B 1 76 ? 15.734 95.875 11.734 1 55.94 76 ASP B O 1
ATOM 3564 N N . LEU B 1 77 ? 16.016 95.188 13.664 1 58 77 LEU B N 1
ATOM 3565 C CA . LEU B 1 77 ? 14.688 95.312 14.242 1 58 77 LEU B CA 1
ATOM 3566 C C . LEU B 1 77 ? 14.188 96.75 14.242 1 58 77 LEU B C 1
ATOM 3568 O O . LEU B 1 77 ? 13.094 97 14.734 1 58 77 LEU B O 1
ATOM 3572 N N . GLN B 1 78 ? 14.93 97.625 13.82 1 61.69 78 GLN B N 1
ATOM 3573 C CA . GLN B 1 78 ? 14.438 99 13.828 1 61.69 78 GLN B CA 1
ATOM 3574 C C . GLN B 1 78 ? 13.531 99.312 12.625 1 61.69 78 GLN B C 1
ATOM 3576 O O . GLN B 1 78 ? 12.758 100.25 12.625 1 61.69 78 GLN B O 1
ATOM 3581 N N . ASN B 1 79 ? 13.594 98.562 11.531 1 63.78 79 ASN B N 1
ATOM 3582 C CA . ASN B 1 79 ? 12.789 98.812 10.336 1 63.78 79 ASN B CA 1
ATOM 3583 C C . ASN B 1 79 ? 11.555 97.875 10.305 1 63.78 79 ASN B C 1
ATOM 3585 O O . ASN B 1 79 ? 11.641 96.688 10.609 1 63.78 79 ASN B O 1
ATOM 3589 N N . VAL B 1 80 ? 10.242 98.375 10.281 1 69.06 80 VAL B N 1
ATOM 3590 C CA . VAL B 1 80 ? 8.93 97.75 10.258 1 69.06 80 VAL B CA 1
ATOM 3591 C C . VAL B 1 80 ? 8.938 96.562 9.297 1 69.06 80 VAL B C 1
ATOM 3593 O O . VAL B 1 80 ? 8.352 95.5 9.586 1 69.06 80 VAL B O 1
ATOM 3596 N N . LYS B 1 81 ? 9.641 96.688 8.219 1 70.19 81 LYS B N 1
ATOM 3597 C CA . LYS B 1 81 ? 9.734 95.625 7.234 1 70.19 81 LYS B CA 1
ATOM 3598 C C . LYS B 1 81 ? 10.516 94.438 7.797 1 70.19 81 LYS B C 1
ATOM 3600 O O . LYS B 1 81 ? 10.141 93.312 7.57 1 70.19 81 LYS B O 1
ATOM 3605 N N . ALA B 1 82 ? 11.461 94.812 8.516 1 65 82 ALA B N 1
ATOM 3606 C CA . ALA B 1 82 ? 12.281 93.75 9.141 1 65 82 ALA B CA 1
ATOM 3607 C C . ALA B 1 82 ? 11.477 93 10.18 1 65 82 ALA B C 1
ATOM 3609 O O . ALA B 1 82 ? 11.602 91.75 10.273 1 65 82 ALA B O 1
ATOM 3610 N N . ILE B 1 83 ? 10.609 93.625 10.828 1 69.5 83 ILE B N 1
ATOM 3611 C CA . ILE B 1 83 ? 9.75 93 11.836 1 69.5 83 ILE B CA 1
ATOM 3612 C C . ILE B 1 83 ? 8.758 92.062 11.164 1 69.5 83 ILE B C 1
ATOM 3614 O O . ILE B 1 83 ? 8.523 90.938 11.641 1 69.5 83 ILE B O 1
ATOM 3618 N N . PHE B 1 84 ? 8.227 92.5 10.062 1 74.44 84 PHE B N 1
ATOM 3619 C CA . PHE B 1 84 ? 7.285 91.688 9.312 1 74.44 84 PHE B CA 1
ATOM 3620 C C . PHE B 1 84 ? 7.949 90.375 8.82 1 74.44 84 PHE B C 1
ATOM 3622 O O . PHE B 1 84 ? 7.371 89.312 8.922 1 74.44 84 PHE B O 1
ATOM 3629 N N . TYR B 1 85 ? 9.172 90.5 8.375 1 70.38 85 TYR B N 1
ATOM 3630 C CA . TYR B 1 85 ? 9.914 89.375 7.891 1 70.38 85 TYR B CA 1
ATOM 3631 C C . TYR B 1 85 ? 10.25 88.438 9.031 1 70.38 85 TYR B C 1
ATOM 3633 O O . TYR B 1 85 ? 10.164 87.188 8.875 1 70.38 85 TYR B O 1
ATOM 3641 N N . TYR B 1 86 ? 10.445 89 10.133 1 65.56 86 TYR B N 1
ATOM 3642 C CA . TYR B 1 86 ? 10.742 88.25 11.312 1 65.56 86 TYR B CA 1
ATOM 3643 C C . TYR B 1 86 ? 9.531 87.375 11.742 1 65.56 86 TYR B C 1
ATOM 3645 O O . TYR B 1 86 ? 9.648 86.188 11.992 1 65.56 86 TYR B O 1
ATOM 3653 N N . ILE B 1 87 ? 8.422 88 11.805 1 70.06 87 ILE B N 1
ATOM 3654 C CA . ILE B 1 87 ? 7.191 87.312 12.203 1 70.06 87 ILE B CA 1
ATOM 3655 C C . ILE B 1 87 ? 6.836 86.25 11.18 1 70.06 87 ILE B C 1
ATOM 3657 O O . ILE B 1 87 ? 6.441 85.125 11.547 1 70.06 87 ILE B O 1
ATOM 3661 N N . TYR B 1 88 ? 7.113 86.562 9.953 1 68.56 88 TYR B N 1
ATOM 3662 C CA . TYR B 1 88 ? 6.82 85.625 8.875 1 68.56 88 TYR B CA 1
ATOM 3663 C C . TYR B 1 88 ? 7.684 84.375 8.992 1 68.56 88 TYR B C 1
ATOM 3665 O O . TYR B 1 88 ? 7.172 83.25 8.938 1 68.56 88 TYR B O 1
ATOM 3673 N N . TYR B 1 89 ? 8.938 84.562 9.25 1 68.31 89 TYR B N 1
ATOM 3674 C CA . TYR B 1 89 ? 9.852 83.438 9.328 1 68.31 89 TYR B CA 1
ATOM 3675 C C . TYR B 1 89 ? 9.633 82.688 10.609 1 68.31 89 TYR B C 1
ATOM 3677 O O . TYR B 1 89 ? 9.742 81.438 10.617 1 68.31 89 TYR B O 1
ATOM 3685 N N . LYS B 1 90 ? 9.242 83.375 11.625 1 68.12 90 LYS B N 1
ATOM 3686 C CA . LYS B 1 90 ? 8.938 82.688 12.883 1 68.12 90 LYS B CA 1
ATOM 3687 C C . LYS B 1 90 ? 7.695 81.812 12.75 1 68.12 90 LYS B C 1
ATOM 3689 O O . LYS B 1 90 ? 7.664 80.688 13.25 1 68.12 90 LYS B O 1
ATOM 3694 N N . LEU B 1 91 ? 6.688 82.312 12.109 1 69.94 91 LEU B N 1
ATOM 3695 C CA . LEU B 1 91 ? 5.457 81.562 11.883 1 69.94 91 LEU B CA 1
ATOM 3696 C C . LEU B 1 91 ? 5.711 80.375 10.984 1 69.94 91 LEU B C 1
ATOM 3698 O O . LEU B 1 91 ? 5.172 79.312 11.219 1 69.94 91 LEU B O 1
ATOM 3702 N N . LYS B 1 92 ? 6.59 80.625 10 1 68.44 92 LYS B N 1
ATOM 3703 C CA . LYS B 1 92 ? 6.949 79.5 9.094 1 68.44 92 LYS B CA 1
ATOM 3704 C C . LYS B 1 92 ? 7.711 78.438 9.828 1 68.44 92 LYS B C 1
ATOM 3706 O O . LYS B 1 92 ? 7.477 77.25 9.594 1 68.44 92 LYS B O 1
ATOM 3711 N N . CYS B 1 93 ? 8.555 78.875 10.695 1 70.25 93 CYS B N 1
ATOM 3712 C CA . CYS B 1 93 ? 9.336 77.938 11.484 1 70.25 93 CYS B CA 1
ATOM 3713 C C . CYS B 1 93 ? 8.438 77.125 12.438 1 70.25 93 CYS B C 1
ATOM 3715 O O . CYS B 1 93 ? 8.617 75.938 12.602 1 70.25 93 CYS B O 1
ATOM 3717 N N . LEU B 1 94 ? 7.422 77.75 13.039 1 71.5 94 LEU B N 1
ATOM 3718 C CA . LEU B 1 94 ? 6.496 77.125 13.953 1 71.5 94 LEU B CA 1
ATOM 3719 C C . LEU B 1 94 ? 5.641 76.062 13.219 1 71.5 94 LEU B C 1
ATOM 3721 O O . LEU B 1 94 ? 5.402 75 13.727 1 71.5 94 LEU B O 1
ATOM 3725 N N . LYS B 1 95 ? 5.285 76.5 11.977 1 72 95 LYS B N 1
ATOM 3726 C CA . LYS B 1 95 ? 4.488 75.562 11.156 1 72 95 LYS B CA 1
ATOM 3727 C C . LYS B 1 95 ? 5.301 74.312 10.742 1 72 95 LYS B C 1
ATOM 3729 O O . LYS B 1 95 ? 4.781 73.25 10.719 1 72 95 LYS B O 1
ATOM 3734 N N . CYS B 1 96 ? 6.535 74.688 10.492 1 73.25 96 CYS B N 1
ATOM 3735 C CA . CYS B 1 96 ? 7.438 73.562 10.125 1 73.25 96 CYS B CA 1
ATOM 3736 C C . CYS B 1 96 ? 7.652 72.625 11.289 1 73.25 96 CYS B C 1
ATOM 3738 O O . CYS B 1 96 ? 7.664 71.375 11.102 1 73.25 96 CYS B O 1
ATOM 3740 N N . GLN B 1 97 ? 7.719 73.125 12.438 1 76.44 97 GLN B N 1
ATOM 3741 C CA . GLN B 1 97 ? 7.902 72.312 13.641 1 76.44 97 GLN B CA 1
ATOM 3742 C C . GLN B 1 97 ? 6.652 71.5 13.945 1 76.44 97 GLN B C 1
ATOM 3744 O O . GLN B 1 97 ? 6.75 70.312 14.32 1 76.44 97 GLN B O 1
ATOM 3749 N N . GLU B 1 98 ? 5.512 72.188 13.781 1 77.75 98 GLU B N 1
ATOM 3750 C CA . GLU B 1 98 ? 4.25 71.5 14 1 77.75 98 GLU B CA 1
ATOM 3751 C C . GLU B 1 98 ? 4.078 70.312 13.016 1 77.75 98 GLU B C 1
ATOM 3753 O O . GLU B 1 98 ? 3.65 69.25 13.398 1 77.75 98 GLU B O 1
ATOM 3758 N N . SER B 1 99 ? 4.508 70.625 11.773 1 79.56 99 SER B N 1
ATOM 3759 C CA . SER B 1 99 ? 4.418 69.562 10.742 1 79.56 99 SER B CA 1
ATOM 3760 C C . SER B 1 99 ? 5.363 68.438 11.039 1 79.56 99 SER B C 1
ATOM 3762 O O . SER B 1 99 ? 5 67.25 10.844 1 79.56 99 SER B O 1
ATOM 3764 N N . GLU B 1 100 ? 6.453 68.75 11.602 1 81.62 100 GLU B N 1
ATOM 3765 C CA . GLU B 1 100 ? 7.43 67.688 11.945 1 81.62 100 GLU B CA 1
ATOM 3766 C C . GLU B 1 100 ? 6.941 66.875 13.117 1 81.62 100 GLU B C 1
ATOM 3768 O O . GLU B 1 100 ? 7.129 65.625 13.125 1 81.62 100 GLU B O 1
ATOM 3773 N N . LYS B 1 101 ? 6.348 67.5 14 1 85.31 101 LYS B N 1
ATOM 3774 C CA . LYS B 1 101 ? 5.812 66.75 15.148 1 85.31 101 LYS B CA 1
ATOM 3775 C C . LYS B 1 101 ? 4.699 65.812 14.734 1 85.31 101 LYS B C 1
ATOM 3777 O O . LYS B 1 101 ? 4.625 64.688 15.219 1 85.31 101 LYS B O 1
ATOM 3782 N N . ILE B 1 102 ? 3.855 66.312 13.812 1 86.94 102 ILE B N 1
ATOM 3783 C CA . ILE B 1 102 ? 2.764 65.5 13.312 1 86.94 102 ILE B CA 1
ATOM 3784 C C . ILE B 1 102 ? 3.332 64.25 12.57 1 86.94 102 ILE B C 1
ATOM 3786 O O . ILE B 1 102 ? 2.871 63.125 12.766 1 86.94 102 ILE B O 1
ATOM 3790 N N . ARG B 1 103 ? 4.414 64.438 11.852 1 87.25 103 ARG B N 1
ATOM 3791 C CA . ARG B 1 103 ? 5.043 63.375 11.086 1 87.25 103 ARG B CA 1
ATOM 3792 C C . ARG B 1 103 ? 5.684 62.344 12.016 1 87.25 103 ARG B C 1
ATOM 3794 O O . ARG B 1 103 ? 5.555 61.156 11.797 1 87.25 103 ARG B O 1
ATOM 3801 N N . GLU B 1 104 ? 6.344 62.844 13.016 1 88.81 104 GLU B N 1
ATOM 3802 C CA . GLU B 1 104 ? 6.961 61.969 13.992 1 88.81 104 GLU B CA 1
ATOM 3803 C C . GLU B 1 104 ? 5.91 61.094 14.703 1 88.81 104 GLU B C 1
ATOM 3805 O O . GLU B 1 104 ? 6.109 59.906 14.898 1 88.81 104 GLU B O 1
ATOM 3810 N N . ASN B 1 105 ? 4.82 61.781 15.047 1 89.88 105 ASN B N 1
ATOM 3811 C CA . ASN B 1 105 ? 3.742 61.062 15.711 1 89.88 105 ASN B CA 1
ATOM 3812 C C . ASN B 1 105 ? 3.137 60 14.805 1 89.88 105 ASN B C 1
ATOM 3814 O O . ASN B 1 105 ? 2.822 58.875 15.258 1 89.88 105 ASN B O 1
ATOM 3818 N N . LEU B 1 106 ? 3.008 60.312 13.516 1 92 106 LEU B N 1
ATOM 3819 C CA . LEU B 1 106 ? 2.451 59.344 12.555 1 92 106 LEU B CA 1
ATOM 3820 C C . LEU B 1 106 ? 3.412 58.188 12.312 1 92 106 LEU B C 1
ATOM 3822 O O . LEU B 1 106 ? 2.982 57.062 12.148 1 92 106 LEU B O 1
ATOM 3826 N N . GLU B 1 107 ? 4.742 58.438 12.367 1 91.94 107 GLU B N 1
ATOM 3827 C CA . GLU B 1 107 ? 5.746 57.406 12.234 1 91.94 107 GLU B CA 1
ATOM 3828 C C . GLU B 1 107 ? 5.707 56.438 13.43 1 91.94 107 GLU B C 1
ATOM 3830 O O . GLU B 1 107 ? 5.82 55.219 13.258 1 91.94 107 GLU B O 1
ATOM 3835 N N . LEU B 1 108 ? 5.508 57.031 14.555 1 92.69 108 LEU B N 1
ATOM 3836 C CA . LEU B 1 108 ? 5.395 56.188 15.758 1 92.69 108 LEU B CA 1
ATOM 3837 C C . LEU B 1 108 ? 4.145 55.312 15.703 1 92.69 108 LEU B C 1
ATOM 3839 O O . LEU B 1 108 ? 4.191 54.156 16.062 1 92.69 108 LEU B O 1
ATOM 3843 N N . HIS B 1 109 ? 3.076 56 15.273 1 92.44 109 HIS B N 1
ATOM 3844 C CA . HIS B 1 109 ? 1.829 55.25 15.117 1 92.44 109 HIS B CA 1
ATOM 3845 C C . HIS B 1 109 ? 1.987 54.094 14.117 1 92.44 109 HIS B C 1
ATOM 3847 O O . HIS B 1 109 ? 1.539 52.969 14.375 1 92.44 109 HIS B O 1
ATOM 3853 N N . LEU B 1 110 ? 2.625 54.406 13.031 1 94.38 110 LEU B N 1
ATOM 3854 C CA . LEU B 1 110 ? 2.852 53.375 12 1 94.38 110 LEU B CA 1
ATOM 3855 C C . LEU B 1 110 ? 3.695 52.219 12.539 1 94.38 110 LEU B C 1
ATOM 3857 O O . LEU B 1 110 ? 3.363 51.062 12.336 1 94.38 110 LEU B O 1
ATOM 3861 N N . THR B 1 111 ? 4.781 52.438 13.211 1 93.06 111 THR B N 1
ATOM 3862 C CA . THR B 1 111 ? 5.645 51.438 13.781 1 93.06 111 THR B CA 1
ATOM 3863 C C . THR B 1 111 ? 4.891 50.594 14.828 1 93.06 111 THR B C 1
ATOM 3865 O O . THR B 1 111 ? 5.004 49.375 14.859 1 93.06 111 THR B O 1
ATOM 3868 N N . GLY B 1 112 ? 4.148 51.344 15.68 1 92.19 112 GLY B N 1
ATOM 3869 C CA . GLY B 1 112 ? 3.332 50.656 16.672 1 92.19 112 GLY B CA 1
ATOM 3870 C C . GLY B 1 112 ? 2.344 49.688 16.047 1 92.19 112 GLY B C 1
ATOM 3871 O O . GLY B 1 112 ? 2.203 48.562 16.516 1 92.19 112 GLY B O 1
ATOM 3872 N N . THR B 1 113 ? 1.679 50.125 15.016 1 93.5 113 THR B N 1
ATOM 3873 C CA . THR B 1 113 ? 0.727 49.281 14.297 1 93.5 113 THR B CA 1
ATOM 3874 C C . THR B 1 113 ? 1.428 48.062 13.68 1 93.5 113 THR B C 1
ATOM 3876 O O . THR B 1 113 ? 0.919 46.938 13.742 1 93.5 113 THR B O 1
ATOM 3879 N N . GLN B 1 114 ? 2.623 48.25 13.125 1 93.94 114 GLN B N 1
ATOM 3880 C CA . GLN B 1 114 ? 3.373 47.156 12.5 1 93.94 114 GLN B CA 1
ATOM 3881 C C . GLN B 1 114 ? 3.773 46.094 13.516 1 93.94 114 GLN B C 1
ATOM 3883 O O . GLN B 1 114 ? 3.707 44.906 13.234 1 93.94 114 GLN B O 1
ATOM 3888 N N . ILE B 1 115 ? 4.145 46.531 14.633 1 93.56 115 ILE B N 1
ATOM 3889 C CA . ILE B 1 115 ? 4.547 45.594 15.68 1 93.56 115 ILE B CA 1
ATOM 3890 C C . ILE B 1 115 ? 3.338 44.812 16.156 1 93.56 115 ILE B C 1
ATOM 3892 O O . ILE B 1 115 ? 3.398 43.594 16.266 1 93.56 115 ILE B O 1
ATOM 3896 N N . GLU B 1 116 ? 2.234 45.5 16.391 1 92.75 116 GLU B N 1
ATOM 3897 C CA . GLU B 1 116 ? 1.009 44.844 16.844 1 92.75 116 GLU B CA 1
ATOM 3898 C C . GLU B 1 116 ? 0.531 43.844 15.812 1 92.75 116 GLU B C 1
ATOM 3900 O O . GLU B 1 116 ? 0.185 42.719 16.172 1 92.75 116 GLU B O 1
ATOM 3905 N N . GLU B 1 117 ? 0.597 44.281 14.594 1 94.62 117 GLU B N 1
ATOM 3906 C CA . GLU B 1 117 ? 0.108 43.375 13.547 1 94.62 117 GLU B CA 1
ATOM 3907 C C . GLU B 1 117 ? 1.076 42.219 13.312 1 94.62 117 GLU B C 1
ATOM 3909 O O . GLU B 1 117 ? 0.656 41.125 12.977 1 94.62 117 GLU B O 1
ATOM 3914 N N . SER B 1 118 ? 2.385 42.406 13.492 1 93.88 118 SER B N 1
ATOM 3915 C CA . SER B 1 118 ? 3.354 41.312 13.391 1 93.88 118 SER B CA 1
ATOM 3916 C C . SER B 1 118 ? 3.105 40.25 14.461 1 93.88 118 SER B C 1
ATOM 3918 O O . SER B 1 118 ? 3.17 39.062 14.172 1 93.88 118 SER B O 1
ATOM 3920 N N . LEU B 1 119 ? 2.795 40.625 15.656 1 93.75 119 LEU B N 1
ATOM 3921 C CA . LEU B 1 119 ? 2.504 39.719 16.75 1 93.75 119 LEU B CA 1
ATOM 3922 C C . LEU B 1 119 ? 1.224 38.938 16.469 1 93.75 119 LEU B C 1
ATOM 3924 O O . LEU B 1 119 ? 1.17 37.719 16.688 1 93.75 119 LEU B O 1
ATOM 3928 N N . ALA B 1 120 ? 0.201 39.656 16.016 1 93.56 120 ALA B N 1
ATOM 3929 C CA . ALA B 1 120 ? -1.056 39 15.656 1 93.56 120 ALA B CA 1
ATOM 3930 C C . ALA B 1 120 ? -0.853 38 14.531 1 93.56 120 ALA B C 1
ATOM 3932 O O . ALA B 1 120 ? -1.446 36.906 14.539 1 93.56 120 ALA B O 1
ATOM 3933 N N . GLU B 1 121 ? 0.004 38.344 13.633 1 93.5 121 GLU B N 1
ATOM 3934 C CA . GLU B 1 121 ? 0.305 37.469 12.508 1 93.5 121 GLU B CA 1
ATOM 3935 C C . GLU B 1 121 ? 0.997 36.188 12.984 1 93.5 121 GLU B C 1
ATOM 3937 O O . GLU B 1 121 ? 0.737 35.094 12.461 1 93.5 121 GLU B O 1
ATOM 3942 N N . ASP B 1 122 ? 1.911 36.281 13.922 1 93 122 ASP B N 1
ATOM 3943 C CA . ASP B 1 122 ? 2.596 35.094 14.469 1 93 122 ASP B CA 1
ATOM 3944 C C . ASP B 1 122 ? 1.605 34.156 15.125 1 93 122 ASP B C 1
ATOM 3946 O O . ASP B 1 122 ? 1.683 32.938 14.93 1 93 122 ASP B O 1
ATOM 3950 N N . ARG B 1 123 ? 0.685 34.719 15.859 1 91.44 123 ARG B N 1
ATOM 3951 C CA . ARG B 1 123 ? -0.334 33.906 16.5 1 91.44 123 ARG B CA 1
ATOM 3952 C C . ARG B 1 123 ? -1.204 33.188 15.469 1 91.44 123 ARG B C 1
ATOM 3954 O O . ARG B 1 123 ? -1.504 32 15.609 1 91.44 123 ARG B O 1
ATOM 3961 N N . GLN B 1 124 ? -1.59 33.969 14.531 1 94 124 GLN B N 1
ATOM 3962 C CA . GLN B 1 124 ? -2.428 33.406 13.492 1 94 124 GLN B CA 1
ATOM 3963 C C . GLN B 1 124 ? -1.676 32.312 12.719 1 94 124 GLN B C 1
ATOM 3965 O O . GLN B 1 124 ? -2.254 31.297 12.344 1 94 124 GLN B O 1
ATOM 3970 N N . ALA B 1 125 ? -0.329 32.562 12.477 1 93.44 125 ALA B N 1
ATOM 3971 C CA . ALA B 1 125 ? 0.509 31.578 11.789 1 93.44 125 ALA B CA 1
ATOM 3972 C C . ALA B 1 125 ? 0.573 30.266 12.57 1 93.44 125 ALA B C 1
ATOM 3974 O O . ALA B 1 125 ? 0.574 29.188 11.977 1 93.44 125 ALA B O 1
ATOM 3975 N N . ALA B 1 126 ? 0.625 30.344 13.828 1 91.94 126 ALA B N 1
ATOM 3976 C CA . ALA B 1 126 ? 0.642 29.156 14.68 1 91.94 126 ALA B CA 1
ATOM 3977 C C . ALA B 1 126 ? -0.658 28.359 14.539 1 91.94 126 ALA B C 1
ATOM 3979 O O . ALA B 1 126 ? -0.638 27.141 14.453 1 91.94 126 ALA B O 1
ATOM 3980 N N . LEU B 1 127 ? -1.776 29.109 14.523 1 93 127 LEU B N 1
ATOM 3981 C CA . LEU B 1 127 ? -3.074 28.469 14.352 1 93 127 LEU B CA 1
ATOM 3982 C C . LEU B 1 127 ? -3.176 27.812 12.977 1 93 127 LEU B C 1
ATOM 3984 O O . LEU B 1 127 ? -3.684 26.688 12.859 1 93 127 LEU B O 1
ATOM 3988 N N . LEU B 1 128 ? -2.688 28.484 12.047 1 94.25 128 LEU B N 1
ATOM 3989 C CA . LEU B 1 128 ? -2.715 27.938 10.695 1 94.25 128 LEU B CA 1
ATOM 3990 C C . LEU B 1 128 ? -1.84 26.688 10.594 1 94.25 128 LEU B C 1
ATOM 3992 O O . LEU B 1 128 ? -2.189 25.734 9.898 1 94.25 128 LEU B O 1
ATOM 3996 N N . GLN B 1 129 ? -0.724 26.75 11.195 1 94.25 129 GLN B N 1
ATOM 3997 C CA . GLN B 1 129 ? 0.141 25.562 11.242 1 94.25 129 GLN B CA 1
ATOM 3998 C C . GLN B 1 129 ? -0.559 24.391 11.914 1 94.25 129 GLN B C 1
ATOM 4000 O O . GLN B 1 129 ? -0.451 23.25 11.461 1 94.25 129 GLN B O 1
ATOM 4005 N N . HIS B 1 130 ? -1.263 24.672 12.984 1 93.75 130 HIS B N 1
ATOM 4006 C CA . HIS B 1 130 ? -2.008 23.625 13.688 1 93.75 130 HIS B CA 1
ATOM 4007 C C . HIS B 1 130 ? -3.104 23.047 12.805 1 93.75 130 HIS B C 1
ATOM 4009 O O . HIS B 1 130 ? -3.338 21.844 12.82 1 93.75 130 HIS B O 1
ATOM 4015 N N . LEU B 1 131 ? -3.742 23.938 12.117 1 94.88 131 LEU B N 1
ATOM 4016 C CA . LEU B 1 131 ? -4.75 23.484 11.172 1 94.88 131 LEU B CA 1
ATOM 4017 C C . LEU B 1 131 ? -4.137 22.547 10.133 1 94.88 131 LEU B C 1
ATOM 4019 O O . LEU B 1 131 ? -4.668 21.469 9.875 1 94.88 131 LEU B O 1
ATOM 4023 N N . ASN B 1 132 ? -3.025 22.938 9.586 1 96 132 ASN B N 1
ATOM 4024 C CA . ASN B 1 132 ? -2.346 22.125 8.586 1 96 132 ASN B CA 1
ATOM 4025 C C . ASN B 1 132 ? -1.909 20.781 9.156 1 96 132 ASN B C 1
ATOM 4027 O O . ASN B 1 132 ? -2.018 19.75 8.492 1 96 132 ASN B O 1
ATOM 4031 N N . LEU B 1 133 ? -1.434 20.797 10.328 1 96.19 133 LEU B N 1
ATOM 4032 C CA . LEU B 1 133 ? -1.02 19.562 10.984 1 96.19 133 LEU B CA 1
ATOM 4033 C C . LEU B 1 133 ? -2.207 18.625 11.172 1 96.19 133 LEU B C 1
ATOM 4035 O O . LEU B 1 133 ? -2.086 17.422 10.969 1 96.19 133 LEU B O 1
ATOM 4039 N N . SER B 1 134 ? -3.295 19.188 11.609 1 96.06 134 SER B N 1
ATOM 4040 C CA . SER B 1 134 ? -4.477 18.375 11.828 1 96.06 134 SER B CA 1
ATOM 4041 C C . SER B 1 134 ? -4.949 17.719 10.531 1 96.06 134 SER B C 1
ATOM 4043 O O . SER B 1 134 ? -5.332 16.547 10.516 1 96.06 134 SER B O 1
ATOM 4045 N N . ILE B 1 135 ? -4.906 18.453 9.484 1 96.81 135 ILE B N 1
ATOM 4046 C CA . ILE B 1 135 ? -5.305 17.938 8.18 1 96.81 135 ILE B CA 1
ATOM 4047 C C . ILE B 1 135 ? -4.336 16.844 7.746 1 96.81 135 ILE B C 1
ATOM 4049 O O . ILE B 1 135 ? -4.758 15.773 7.289 1 96.81 135 ILE B O 1
ATOM 4053 N N . THR B 1 136 ? -3.066 17.078 7.906 1 97.5 136 THR B N 1
ATOM 4054 C CA . THR B 1 136 ? -2.045 16.109 7.547 1 97.5 136 THR B CA 1
ATOM 4055 C C . THR B 1 136 ? -2.203 14.828 8.375 1 97.5 136 THR B C 1
ATOM 4057 O O . THR B 1 136 ? -1.998 13.727 7.863 1 97.5 136 THR B O 1
ATOM 4060 N N . ALA B 1 137 ? -2.537 15.008 9.633 1 97.44 137 ALA B N 1
ATOM 4061 C CA . ALA B 1 137 ? -2.748 13.852 10.492 1 97.44 137 ALA B CA 1
ATOM 4062 C C . ALA B 1 137 ? -3.91 13 9.992 1 97.44 137 ALA B C 1
ATOM 4064 O O . ALA B 1 137 ? -3.828 11.766 9.992 1 97.44 137 ALA B O 1
ATOM 4065 N N . LEU B 1 138 ? -4.945 13.711 9.586 1 97.94 138 LEU B N 1
ATOM 4066 C CA . LEU B 1 138 ? -6.098 13 9.055 1 97.94 138 LEU B CA 1
ATOM 4067 C C . LEU B 1 138 ? -5.742 12.273 7.766 1 97.94 138 LEU B C 1
ATOM 4069 O O . LEU B 1 138 ? -6.172 11.133 7.547 1 97.94 138 LEU B O 1
ATOM 4073 N N . GLU B 1 139 ? -4.996 12.891 6.902 1 98.19 139 GLU B N 1
ATOM 4074 C CA . GLU B 1 139 ? -4.52 12.25 5.68 1 98.19 139 GLU B CA 1
ATOM 4075 C C . GLU B 1 139 ? -3.674 11.023 5.996 1 98.19 139 GLU B C 1
ATOM 4077 O O . GLU B 1 139 ? -3.842 9.969 5.379 1 98.19 139 GLU B O 1
ATOM 4082 N N . ALA B 1 140 ? -2.76 11.211 6.883 1 97.81 140 ALA B N 1
ATOM 4083 C CA . ALA B 1 140 ? -1.907 10.102 7.301 1 97.81 140 ALA B CA 1
ATOM 4084 C C . ALA B 1 140 ? -2.738 8.945 7.859 1 97.81 140 ALA B C 1
ATOM 4086 O O . ALA B 1 140 ? -2.457 7.781 7.582 1 97.81 140 ALA B O 1
ATOM 4087 N N . LEU B 1 141 ? -3.744 9.289 8.633 1 98 141 LEU B N 1
ATOM 4088 C CA . LEU B 1 141 ? -4.605 8.266 9.219 1 98 141 LEU B CA 1
ATOM 4089 C C . LEU B 1 141 ? -5.371 7.512 8.133 1 98 141 LEU B C 1
ATOM 4091 O O . LEU B 1 141 ? -5.504 6.289 8.203 1 98 141 LEU B O 1
ATOM 4095 N N . ALA B 1 142 ? -5.887 8.234 7.219 1 98.12 142 ALA B N 1
ATOM 4096 C CA . ALA B 1 142 ? -6.566 7.594 6.09 1 98.12 142 ALA B CA 1
ATOM 4097 C C . ALA B 1 142 ? -5.625 6.648 5.348 1 98.12 142 ALA B C 1
ATOM 4099 O O . ALA B 1 142 ? -6.016 5.539 4.98 1 98.12 142 ALA B O 1
ATOM 4100 N N . GLN B 1 143 ? -4.434 7.066 5.117 1 97.62 143 GLN B N 1
ATOM 4101 C CA . GLN B 1 143 ? -3.43 6.238 4.457 1 97.62 143 GLN B CA 1
ATOM 4102 C C . GLN B 1 143 ? -3.129 4.984 5.273 1 97.62 143 GLN B C 1
ATOM 4104 O O . GLN B 1 143 ? -2.939 3.902 4.711 1 97.62 143 GLN B O 1
ATOM 4109 N N . TYR B 1 144 ? -3.074 5.137 6.551 1 97.62 144 TYR B N 1
ATOM 4110 C CA . TYR B 1 144 ? -2.887 3.982 7.418 1 97.62 144 TYR B CA 1
ATOM 4111 C C . TYR B 1 144 ? -4.031 2.988 7.262 1 97.62 144 TYR B C 1
ATOM 4113 O O . TYR B 1 144 ? -3.803 1.785 7.117 1 97.62 144 TYR B O 1
ATOM 4121 N N . GLY B 1 145 ? -5.191 3.576 7.273 1 96.88 145 GLY B N 1
ATOM 4122 C CA . GLY B 1 145 ? -6.336 2.713 7.031 1 96.88 145 GLY B CA 1
ATOM 4123 C C . GLY B 1 145 ? -6.246 1.955 5.719 1 96.88 145 GLY B C 1
ATOM 4124 O O . GLY B 1 145 ? -6.523 0.755 5.672 1 96.88 145 GLY B O 1
ATOM 4125 N N . GLN B 1 146 ? -5.875 2.578 4.68 1 97.19 146 GLN B N 1
ATOM 4126 C CA . GLN B 1 146 ? -5.723 1.961 3.367 1 97.19 146 GLN B CA 1
ATOM 4127 C C . GLN B 1 146 ? -4.656 0.869 3.395 1 97.19 146 GLN B C 1
ATOM 4129 O O . GLN B 1 146 ? -4.824 -0.184 2.775 1 97.19 146 GLN B O 1
ATOM 4134 N N . SER B 1 147 ? -3.551 1.187 4.004 1 96.06 147 SER B N 1
ATOM 4135 C CA . SER B 1 147 ? -2.475 0.206 4.094 1 96.06 147 SER B CA 1
ATOM 4136 C C . SER B 1 147 ? -2.938 -1.061 4.805 1 96.06 147 SER B C 1
ATOM 4138 O O . SER B 1 147 ? -2.557 -2.168 4.422 1 96.06 147 SER B O 1
ATOM 4140 N N . LEU B 1 148 ? -3.742 -0.897 5.844 1 95.31 148 LEU B N 1
ATOM 4141 C CA . LEU B 1 148 ? -4.285 -2.047 6.559 1 95.31 148 LEU B CA 1
ATOM 4142 C C . LEU B 1 148 ? -5.207 -2.861 5.656 1 95.31 148 LEU B C 1
ATOM 4144 O O . LEU B 1 148 ? -5.211 -4.094 5.719 1 95.31 148 LEU B O 1
ATOM 4148 N N . GLN B 1 149 ? -5.988 -2.182 4.809 1 95.38 149 GLN B N 1
ATOM 4149 C CA . GLN B 1 149 ? -6.84 -2.879 3.854 1 95.38 149 GLN B CA 1
ATOM 4150 C C . GLN B 1 149 ? -6.016 -3.768 2.926 1 95.38 149 GLN B C 1
ATOM 4152 O O . GLN B 1 149 ? -6.34 -4.941 2.736 1 95.38 149 GLN B O 1
ATOM 4157 N N . VAL B 1 150 ? -4.988 -3.203 2.387 1 95.44 150 VAL B N 1
ATOM 4158 C CA . VAL B 1 150 ? -4.133 -3.926 1.449 1 95.44 150 VAL B CA 1
ATOM 4159 C C . VAL B 1 150 ? -3.488 -5.117 2.15 1 95.44 150 VAL B C 1
ATOM 4161 O O . VAL B 1 150 ? -3.4 -6.207 1.582 1 95.44 150 VAL B O 1
ATOM 4164 N N . SER B 1 151 ? -3.031 -4.918 3.365 1 94.12 151 SER B N 1
ATOM 4165 C CA . SER B 1 151 ? -2.389 -5.988 4.117 1 94.12 151 SER B CA 1
ATOM 4166 C C . SER B 1 151 ? -3.355 -7.141 4.375 1 94.12 151 SER B C 1
ATOM 4168 O O . SER B 1 151 ? -2.975 -8.312 4.285 1 94.12 151 SER B O 1
ATOM 4170 N N . GLN B 1 152 ? -4.586 -6.793 4.723 1 92.75 152 GLN B N 1
ATOM 4171 C CA . GLN B 1 152 ? -5.598 -7.82 4.949 1 92.75 152 GLN B CA 1
ATOM 4172 C C . GLN B 1 152 ? -5.852 -8.633 3.684 1 92.75 152 GLN B C 1
ATOM 4174 O O . GLN B 1 152 ? -5.91 -9.867 3.73 1 92.75 152 GLN B O 1
ATOM 4179 N N . LEU B 1 153 ? -5.992 -7.988 2.604 1 93.88 153 LEU B N 1
ATOM 4180 C CA . LEU B 1 153 ? -6.234 -8.656 1.33 1 93.88 153 LEU B CA 1
ATOM 4181 C C . LEU B 1 153 ? -5.035 -9.516 0.933 1 93.88 153 LEU B C 1
ATOM 4183 O O . LEU B 1 153 ? -5.203 -10.641 0.461 1 93.88 153 LEU B O 1
ATOM 4187 N N . ALA B 1 154 ? -3.885 -8.977 1.112 1 94.75 154 ALA B N 1
ATOM 4188 C CA . ALA B 1 154 ? -2.662 -9.695 0.763 1 94.75 154 ALA B CA 1
ATOM 4189 C C . ALA B 1 154 ? -2.506 -10.953 1.611 1 94.75 154 ALA B C 1
ATOM 4191 O O . ALA B 1 154 ? -2.125 -12.008 1.102 1 94.75 154 ALA B O 1
ATOM 4192 N N . ALA B 1 155 ? -2.766 -10.805 2.938 1 93.44 155 ALA B N 1
ATOM 4193 C CA . ALA B 1 155 ? -2.678 -11.969 3.818 1 93.44 155 ALA B CA 1
ATOM 4194 C C . ALA B 1 155 ? -3.611 -13.086 3.354 1 93.44 155 ALA B C 1
ATOM 4196 O O . ALA B 1 155 ? -3.207 -14.25 3.27 1 93.44 155 ALA B O 1
ATOM 4197 N N . CYS B 1 156 ? -4.812 -12.758 3.025 1 91.81 156 CYS B N 1
ATOM 4198 C CA . CYS B 1 156 ? -5.793 -13.742 2.586 1 91.81 156 CYS B CA 1
ATOM 4199 C C . CYS B 1 156 ? -5.379 -14.375 1.264 1 91.81 156 CYS B C 1
ATOM 4201 O O . CYS B 1 156 ? -5.555 -15.578 1.063 1 91.81 156 CYS B O 1
ATOM 4203 N N . ARG B 1 157 ? -4.867 -13.578 0.389 1 94.56 157 ARG B N 1
ATOM 4204 C CA . ARG B 1 157 ? -4.398 -14.094 -0.893 1 94.56 157 ARG B CA 1
ATOM 4205 C C . ARG B 1 157 ? -3.314 -15.148 -0.694 1 94.56 157 ARG B C 1
ATOM 4207 O O . ARG B 1 157 ? -3.369 -16.219 -1.301 1 94.56 157 ARG B O 1
ATOM 4214 N N . VAL B 1 158 ? -2.342 -14.852 0.156 1 95.62 158 VAL B N 1
ATOM 4215 C CA . VAL B 1 158 ? -1.259 -15.789 0.433 1 95.62 158 VAL B CA 1
ATOM 4216 C C . VAL B 1 158 ? -1.832 -17.094 0.985 1 95.62 158 VAL B C 1
ATOM 4218 O O . VAL B 1 158 ? -1.471 -18.188 0.529 1 95.62 158 VAL B O 1
ATOM 4221 N N . LEU B 1 159 ? -2.725 -16.969 1.945 1 93.75 159 LEU B N 1
ATOM 4222 C CA . LEU B 1 159 ? -3.281 -18.141 2.617 1 93.75 159 LEU B CA 1
ATOM 4223 C C . LEU B 1 159 ? -4.098 -18.984 1.646 1 93.75 159 LEU B C 1
ATOM 4225 O O . LEU B 1 159 ? -3.988 -20.203 1.641 1 93.75 159 LEU B O 1
ATOM 4229 N N . ASN B 1 160 ? -4.875 -18.328 0.774 1 92.69 160 ASN B N 1
ATOM 4230 C CA . ASN B 1 160 ? -5.699 -19.062 -0.186 1 92.69 160 ASN B CA 1
ATOM 4231 C C . ASN B 1 160 ? -4.848 -19.812 -1.201 1 92.69 160 ASN B C 1
ATOM 4233 O O . ASN B 1 160 ? -5.078 -21 -1.456 1 92.69 160 ASN B O 1
ATOM 4237 N N . ILE B 1 161 ? -3.877 -19.141 -1.71 1 94.38 161 ILE B N 1
ATOM 4238 C CA . ILE B 1 161 ? -3.02 -19.766 -2.709 1 94.38 161 ILE B CA 1
ATOM 4239 C C . ILE B 1 161 ? -2.221 -20.906 -2.064 1 94.38 161 ILE B C 1
ATOM 4241 O O . ILE B 1 161 ? -2.086 -21.984 -2.646 1 94.38 161 ILE B O 1
ATOM 4245 N N . SER B 1 162 ? -1.688 -20.703 -0.873 1 93 162 SER B N 1
ATOM 4246 C CA . SER B 1 162 ? -0.894 -21.703 -0.18 1 93 162 SER B CA 1
ATOM 4247 C C . SER B 1 162 ? -1.749 -22.906 0.23 1 93 162 SER B C 1
ATOM 4249 O O . SER B 1 162 ? -1.27 -24.031 0.252 1 93 162 SER B O 1
ATOM 4251 N N . HIS B 1 163 ? -3.002 -22.578 0.572 1 91 163 HIS B N 1
ATOM 4252 C CA . HIS B 1 163 ? -3.93 -23.672 0.88 1 91 163 HIS B CA 1
ATOM 4253 C C . HIS B 1 163 ? -4.129 -24.578 -0.324 1 91 163 HIS B C 1
ATOM 4255 O O . HIS B 1 163 ? -4.172 -25.797 -0.181 1 91 163 HIS B O 1
ATOM 4261 N N . LEU B 1 164 ? -4.238 -24 -1.505 1 89.38 164 LEU B N 1
ATOM 4262 C CA . LEU B 1 164 ? -4.375 -24.781 -2.73 1 89.38 164 LEU B CA 1
ATOM 4263 C C . LEU B 1 164 ? -3.174 -25.688 -2.934 1 89.38 164 LEU B C 1
ATOM 4265 O O . LEU B 1 164 ? -3.314 -26.797 -3.455 1 89.38 164 LEU B O 1
ATOM 4269 N N . LEU B 1 165 ? -2.064 -25.25 -2.457 1 90.44 165 LEU B N 1
ATOM 4270 C CA . LEU B 1 165 ? -0.829 -26.016 -2.615 1 90.44 165 LEU B CA 1
ATOM 4271 C C . LEU B 1 165 ? -0.817 -27.234 -1.694 1 90.44 165 LEU B C 1
ATOM 4273 O O . LEU B 1 165 ? -0.087 -28.188 -1.939 1 90.44 165 LEU B O 1
ATOM 4277 N N . THR B 1 166 ? -1.542 -27.188 -0.663 1 86.56 166 THR B N 1
ATOM 4278 C CA . THR B 1 166 ? -1.554 -28.297 0.301 1 86.56 166 THR B CA 1
ATOM 4279 C C . THR B 1 166 ? -2.58 -29.344 -0.095 1 86.56 166 THR B C 1
ATOM 4281 O O . THR B 1 166 ? -2.588 -30.453 0.455 1 86.56 166 THR B O 1
ATOM 4284 N N . LEU B 1 167 ? -3.496 -29.016 -0.962 1 78.94 167 LEU B N 1
ATOM 4285 C CA . LEU B 1 167 ? -4.516 -29.969 -1.384 1 78.94 167 LEU B CA 1
ATOM 4286 C C . LEU B 1 167 ? -3.896 -31.094 -2.219 1 78.94 167 LEU B C 1
ATOM 4288 O O . LEU B 1 167 ? -2.951 -30.859 -2.975 1 78.94 167 LEU B O 1
ATOM 4292 N N . PRO B 1 168 ? -4.387 -32.375 -1.608 1 64 168 PRO B N 1
ATOM 4293 C CA . PRO B 1 168 ? -3.801 -33.5 -2.311 1 64 168 PRO B CA 1
ATOM 4294 C C . PRO B 1 168 ? -3.98 -33.438 -3.824 1 64 168 PRO B C 1
ATOM 4296 O O . PRO B 1 168 ? -5.004 -32.938 -4.305 1 64 168 PRO B O 1
ATOM 4299 N N . GLN B 1 169 ? -2.988 -33.344 -4.484 1 56.25 169 GLN B N 1
ATOM 4300 C CA . GLN B 1 169 ? -3.188 -33.562 -5.914 1 56.25 169 GLN B CA 1
ATOM 4301 C C . GLN B 1 169 ? -3.939 -34.875 -6.168 1 56.25 169 GLN B C 1
ATOM 4303 O O . GLN B 1 169 ? -4.02 -35.75 -5.285 1 56.25 169 GLN B O 1
ATOM 4308 N N . SER B 1 170 ? -4.691 -35.375 -7.109 1 49.12 170 SER B N 1
ATOM 4309 C CA . SER B 1 170 ? -5.574 -36.5 -7.371 1 49.12 170 SER B CA 1
ATOM 4310 C C . SER B 1 170 ? -5.227 -37.688 -6.477 1 49.12 170 SER B C 1
ATOM 4312 O O . SER B 1 170 ? -6.062 -38.562 -6.246 1 49.12 170 SER B O 1
ATOM 4314 N N . TYR B 1 171 ? -4.016 -38.125 -6.23 1 39.28 171 TYR B N 1
ATOM 4315 C CA . TYR B 1 171 ? -3.873 -39.562 -5.918 1 39.28 171 TYR B CA 1
ATOM 4316 C C . TYR B 1 171 ? -4.07 -39.812 -4.426 1 39.28 171 TYR B C 1
ATOM 4318 O O . TYR B 1 171 ? -4.207 -40.969 -3.998 1 39.28 171 TYR B O 1
ATOM 4326 N N . SER B 1 172 ? -3.539 -39.062 -3.457 1 44.97 172 SER B N 1
ATOM 4327 C CA . SER B 1 172 ? -3.516 -39.688 -2.139 1 44.97 172 SER B CA 1
ATOM 4328 C C . SER B 1 172 ? -4.723 -39.281 -1.305 1 44.97 172 SER B C 1
ATOM 4330 O O . SER B 1 172 ? -5 -38.094 -1.169 1 44.97 172 SER B O 1
ATOM 4332 N N . VAL B 1 173 ? -5.781 -40.062 -1.012 1 43.41 173 VAL B N 1
ATOM 4333 C CA . VAL B 1 173 ? -7.078 -40.156 -0.35 1 43.41 173 VAL B CA 1
ATOM 4334 C C . VAL B 1 173 ? -6.988 -39.562 1.054 1 43.41 173 VAL B C 1
ATOM 4336 O O . VAL B 1 173 ? -7.934 -38.938 1.53 1 43.41 173 VAL B O 1
ATOM 4339 N N . ASN B 1 174 ? -6.125 -40 1.886 1 47.88 174 ASN B N 1
ATOM 4340 C CA . ASN B 1 174 ? -6.254 -39.938 3.338 1 47.88 174 ASN B CA 1
ATOM 4341 C C . ASN B 1 174 ? -6.266 -38.5 3.855 1 47.88 174 ASN B C 1
ATOM 4343 O O . ASN B 1 174 ? -6.523 -38.281 5.035 1 47.88 174 ASN B O 1
ATOM 4347 N N . SER B 1 175 ? -5.82 -37.5 3.195 1 53.25 175 SER B N 1
ATOM 4348 C CA . SER B 1 175 ? -5.418 -36.219 3.793 1 53.25 175 SER B CA 1
ATOM 4349 C C . SER B 1 175 ? -6.555 -35.188 3.746 1 53.25 175 SER B C 1
ATOM 4351 O O . SER B 1 175 ? -6.34 -34 4 1 53.25 175 SER B O 1
ATOM 4353 N N . LYS B 1 176 ? -7.766 -35.844 3.662 1 56.91 176 LYS B N 1
ATOM 4354 C CA . LYS B 1 176 ? -8.977 -35.062 3.428 1 56.91 176 LYS B CA 1
ATOM 4355 C C . LYS B 1 176 ? -9.383 -34.281 4.68 1 56.91 176 LYS B C 1
ATOM 4357 O O . LYS B 1 176 ? -9.797 -33.125 4.598 1 56.91 176 LYS B O 1
ATOM 4362 N N . SER B 1 177 ? -9.344 -35 5.855 1 59.88 177 SER B N 1
ATOM 4363 C CA . SER B 1 177 ? -9.906 -34.375 7.039 1 59.88 177 SER B CA 1
ATOM 4364 C C . SER B 1 177 ? -9.148 -33.094 7.398 1 59.88 177 SER B C 1
ATOM 4366 O O . SER B 1 177 ? -9.75 -32.062 7.715 1 59.88 177 SER B O 1
ATOM 4368 N N . ASP B 1 178 ? -7.824 -33.188 7.426 1 64.31 178 ASP B N 1
ATOM 4369 C CA . ASP B 1 178 ? -7 -32.031 7.781 1 64.31 178 ASP B CA 1
ATOM 4370 C C . ASP B 1 178 ? -7.203 -30.906 6.793 1 64.31 178 ASP B C 1
ATOM 4372 O O . ASP B 1 178 ? -7.211 -29.734 7.184 1 64.31 178 ASP B O 1
ATOM 4376 N N . SER B 1 179 ? -7.625 -31.312 5.656 1 70.62 179 SER B N 1
ATOM 4377 C CA . SER B 1 179 ? -7.859 -30.297 4.629 1 70.62 179 SER B CA 1
ATOM 4378 C C . SER B 1 179 ? -9.172 -29.562 4.859 1 70.62 179 SER B C 1
ATOM 4380 O O . SER B 1 179 ? -9.266 -28.359 4.648 1 70.62 179 SER B O 1
ATOM 4382 N N . LEU B 1 180 ? -10.117 -30.297 5.531 1 74.44 180 LEU B N 1
ATOM 4383 C CA . LEU B 1 180 ? -11.422 -29.703 5.793 1 74.44 180 LEU B CA 1
ATOM 4384 C C . LEU B 1 180 ? -11.328 -28.672 6.914 1 74.44 180 LEU B C 1
ATOM 4386 O O . LEU B 1 180 ? -11.945 -27.609 6.84 1 74.44 180 LEU B O 1
ATOM 4390 N N . HIS B 1 181 ? -10.523 -28.969 7.969 1 80.69 181 HIS B N 1
ATOM 4391 C CA . HIS B 1 181 ? -10.344 -28.047 9.086 1 80.69 181 HIS B CA 1
ATOM 4392 C C . HIS B 1 181 ? -9.664 -26.766 8.648 1 80.69 181 HIS B C 1
ATOM 4394 O O . HIS B 1 181 ? -10.07 -25.672 9.039 1 80.69 181 HIS B O 1
ATOM 4400 N N . LEU B 1 182 ? -8.734 -26.953 7.801 1 84.12 182 LEU B N 1
ATOM 4401 C CA . LEU B 1 182 ? -8.016 -25.781 7.309 1 84.12 182 LEU B CA 1
ATOM 4402 C C . LEU B 1 182 ? -8.922 -24.922 6.426 1 84.12 182 LEU B C 1
ATOM 4404 O O . LEU B 1 182 ? -8.883 -23.703 6.508 1 84.12 182 LEU B O 1
ATOM 4408 N N . THR B 1 183 ? -9.766 -25.562 5.695 1 84.44 183 THR B N 1
ATOM 4409 C CA . THR B 1 183 ? -10.695 -24.844 4.828 1 84.44 183 THR B CA 1
ATOM 4410 C C . THR B 1 183 ? -11.703 -24.062 5.652 1 84.44 183 THR B C 1
ATOM 4412 O O . THR B 1 183 ? -12.039 -22.922 5.312 1 84.44 183 THR B O 1
ATOM 4415 N N . MET B 1 184 ? -12.109 -24.656 6.762 1 86 184 MET B N 1
ATOM 4416 C CA . MET B 1 184 ? -13.062 -23.969 7.637 1 86 184 MET B CA 1
ATOM 4417 C C . MET B 1 184 ? -12.438 -22.75 8.273 1 86 184 MET B C 1
ATOM 4419 O O . MET B 1 184 ? -13.07 -21.688 8.359 1 86 184 MET B O 1
ATOM 4423 N N . HIS B 1 185 ? -11.211 -22.859 8.719 1 86.44 185 HIS B N 1
ATOM 4424 C CA . HIS B 1 185 ? -10.508 -21.734 9.32 1 86.44 185 HIS B CA 1
ATOM 4425 C C . HIS B 1 185 ? -10.281 -20.609 8.305 1 86.44 185 HIS B C 1
ATOM 4427 O O . HIS B 1 185 ? -10.352 -19.438 8.648 1 86.44 185 HIS B O 1
ATOM 4433 N N . LEU B 1 186 ? -10.07 -21.016 7.098 1 88.62 186 LEU B N 1
ATOM 4434 C CA . LEU B 1 186 ? -9.867 -20.031 6.043 1 88.62 186 LEU B CA 1
ATOM 4435 C C . LEU B 1 186 ? -11.164 -19.281 5.746 1 88.62 186 LEU B C 1
ATOM 4437 O O . LEU B 1 186 ? -11.156 -18.078 5.504 1 88.62 186 LEU B O 1
ATOM 4441 N N . GLN B 1 187 ? -12.25 -20.031 5.824 1 87.5 187 GLN B N 1
ATOM 4442 C CA . GLN B 1 187 ? -13.547 -19.391 5.609 1 87.5 187 GLN B CA 1
ATOM 4443 C C . GLN B 1 187 ? -13.875 -18.422 6.73 1 87.5 187 GLN B C 1
ATOM 4445 O O . GLN B 1 187 ? -14.422 -17.344 6.48 1 87.5 187 GLN B O 1
ATOM 4450 N N . GLN B 1 188 ? -13.523 -18.766 7.941 1 85.69 188 GLN B N 1
ATOM 4451 C CA . GLN B 1 188 ? -13.727 -17.875 9.078 1 85.69 188 GLN B CA 1
ATOM 4452 C C . GLN B 1 188 ? -12.875 -16.609 8.953 1 85.69 188 GLN B C 1
ATOM 4454 O O . GLN B 1 188 ? -13.328 -15.516 9.258 1 85.69 188 GLN B O 1
ATOM 4459 N N . LEU B 1 189 ? -11.68 -16.828 8.531 1 84.69 189 LEU B N 1
ATOM 4460 C CA . LEU B 1 189 ? -10.781 -15.688 8.328 1 84.69 189 LEU B CA 1
ATOM 4461 C C . LEU B 1 189 ? -11.328 -14.75 7.266 1 84.69 189 LEU B C 1
ATOM 4463 O O . LEU B 1 189 ? -11.219 -13.523 7.395 1 84.69 189 LEU B O 1
ATOM 4467 N N . GLU B 1 190 ? -11.961 -15.344 6.242 1 87 190 GLU B N 1
ATOM 4468 C CA . GLU B 1 190 ? -12.539 -14.539 5.172 1 87 190 GLU B CA 1
ATOM 4469 C C . GLU B 1 190 ? -13.711 -13.703 5.684 1 87 190 GLU B C 1
ATOM 4471 O O . GLU B 1 190 ? -13.859 -12.539 5.297 1 87 190 GLU B O 1
ATOM 4476 N N . ALA B 1 191 ? -14.445 -14.242 6.535 1 86.06 191 ALA B N 1
ATOM 4477 C CA . ALA B 1 191 ? -15.562 -13.508 7.125 1 86.06 191 ALA B CA 1
ATOM 4478 C C . ALA B 1 191 ? -15.07 -12.375 8.016 1 86.06 191 ALA B C 1
ATOM 4480 O O . ALA B 1 191 ? -15.609 -11.266 7.98 1 86.06 191 ALA B O 1
ATOM 4481 N N . GLN B 1 192 ? -14.094 -12.633 8.836 1 85.62 192 GLN B N 1
ATOM 4482 C CA . GLN B 1 192 ? -13.508 -11.609 9.688 1 85.62 192 GLN B CA 1
ATOM 4483 C C . GLN B 1 192 ? -12.875 -10.492 8.859 1 85.62 192 GLN B C 1
ATOM 4485 O O . GLN B 1 192 ? -12.961 -9.32 9.211 1 85.62 192 GLN B O 1
ATOM 4490 N N . LYS B 1 193 ? -12.242 -10.914 7.836 1 86.44 193 LYS B N 1
ATOM 4491 C CA . LYS B 1 193 ? -11.648 -9.953 6.91 1 86.44 193 LYS B CA 1
ATOM 4492 C C . LYS B 1 193 ? -12.695 -8.984 6.379 1 86.44 193 LYS B C 1
ATOM 4494 O O . LYS B 1 193 ? -12.438 -7.777 6.289 1 86.44 193 LYS B O 1
ATOM 4499 N N . GLU B 1 194 ? -13.875 -9.477 6.012 1 90.31 194 GLU B N 1
ATOM 4500 C CA . GLU B 1 194 ? -14.914 -8.617 5.461 1 90.31 194 GLU B CA 1
ATOM 4501 C C . GLU B 1 194 ? -15.359 -7.57 6.473 1 90.31 194 GLU B C 1
ATOM 4503 O O . GLU B 1 194 ? -15.516 -6.395 6.129 1 90.31 194 GLU B O 1
ATOM 4508 N N . ASN B 1 195 ? -15.516 -7.957 7.684 1 90.88 195 ASN B N 1
ATOM 4509 C CA . ASN B 1 195 ? -15.891 -7.02 8.734 1 90.88 195 ASN B CA 1
ATOM 4510 C C . ASN B 1 195 ? -14.805 -5.973 8.969 1 90.88 195 ASN B C 1
ATOM 4512 O O . ASN B 1 195 ? -15.094 -4.785 9.117 1 90.88 195 ASN B O 1
ATOM 4516 N N . LYS B 1 196 ? -13.594 -6.441 9.023 1 91.69 196 LYS B N 1
ATOM 4517 C CA . LYS B 1 196 ? -12.461 -5.531 9.203 1 91.69 196 LYS B CA 1
ATOM 4518 C C . LYS B 1 196 ? -12.367 -4.539 8.055 1 91.69 196 LYS B C 1
ATOM 4520 O O . LYS B 1 196 ? -12.078 -3.357 8.266 1 91.69 196 LYS B O 1
ATOM 4525 N N . LEU B 1 197 ? -12.633 -4.992 6.867 1 94.62 197 LEU B N 1
ATOM 4526 C CA . LEU B 1 197 ? -12.57 -4.125 5.691 1 94.62 197 LEU B CA 1
ATOM 4527 C C . LEU B 1 197 ? -13.656 -3.059 5.746 1 94.62 197 LEU B C 1
ATOM 4529 O O . LEU B 1 197 ? -13.445 -1.924 5.312 1 94.62 197 LEU B O 1
ATOM 4533 N N . ILE B 1 198 ? -14.781 -3.379 6.285 1 95.81 198 ILE B N 1
ATOM 4534 C CA . ILE B 1 198 ? -15.875 -2.426 6.43 1 95.81 198 ILE B CA 1
ATOM 4535 C C . ILE B 1 198 ? -15.477 -1.321 7.402 1 95.81 198 ILE B C 1
ATOM 4537 O O . ILE B 1 198 ? -15.711 -0.139 7.145 1 95.81 198 ILE B O 1
ATOM 4541 N N . ILE B 1 199 ? -14.906 -1.704 8.508 1 95.5 199 ILE B N 1
ATOM 4542 C CA . ILE B 1 199 ? -14.461 -0.743 9.508 1 95.5 199 ILE B CA 1
ATOM 4543 C C . ILE B 1 199 ? -13.43 0.2 8.898 1 95.5 199 ILE B C 1
ATOM 4545 O O . ILE B 1 199 ? -13.484 1.414 9.102 1 95.5 199 ILE B O 1
ATOM 4549 N N . LEU B 1 200 ? -12.5 -0.383 8.156 1 96.75 200 LEU B N 1
ATOM 4550 C CA . LEU B 1 200 ? -11.438 0.414 7.555 1 96.75 200 LEU B CA 1
ATOM 4551 C C . LEU B 1 200 ? -11.992 1.341 6.48 1 96.75 200 LEU B C 1
ATOM 4553 O O . LEU B 1 200 ? -11.547 2.482 6.344 1 96.75 200 LEU B O 1
ATOM 4557 N N . GLN B 1 201 ? -12.969 0.844 5.758 1 97 201 GLN B N 1
ATOM 4558 C CA . GLN B 1 201 ? -13.625 1.698 4.773 1 97 201 GLN B CA 1
ATOM 4559 C C . GLN B 1 201 ? -14.32 2.877 5.445 1 97 201 GLN B C 1
ATOM 4561 O O . GLN B 1 201 ? -14.258 4.008 4.957 1 97 201 GLN B O 1
ATOM 4566 N N . ASP B 1 202 ? -14.945 2.619 6.516 1 97.5 202 ASP B N 1
ATOM 4567 C CA . ASP B 1 202 ? -15.594 3.668 7.297 1 97.5 202 ASP B CA 1
ATOM 4568 C C . ASP B 1 202 ? -14.57 4.688 7.801 1 97.5 202 ASP B C 1
ATOM 4570 O O . ASP B 1 202 ? -14.82 5.895 7.762 1 97.5 202 ASP B O 1
ATOM 4574 N N . LEU B 1 203 ? -13.461 4.207 8.281 1 97.88 203 LEU B N 1
ATOM 4575 C CA . LEU B 1 203 ? -12.391 5.07 8.75 1 97.88 203 LEU B CA 1
ATOM 4576 C C . LEU B 1 203 ? -11.906 5.996 7.637 1 97.88 203 LEU B C 1
ATOM 4578 O O . LEU B 1 203 ? -11.789 7.207 7.84 1 97.88 203 LEU B O 1
ATOM 4582 N N . ILE B 1 204 ? -11.625 5.465 6.492 1 97.62 204 ILE B N 1
ATOM 4583 C CA . ILE B 1 204 ? -11.078 6.215 5.363 1 97.62 204 ILE B CA 1
ATOM 4584 C C . ILE B 1 204 ? -12.078 7.277 4.918 1 97.62 204 ILE B C 1
ATOM 4586 O O . ILE B 1 204 ? -11.711 8.43 4.676 1 97.62 204 ILE B O 1
ATOM 4590 N N . GLU B 1 205 ? -13.344 6.906 4.824 1 97.44 205 GLU B N 1
ATOM 4591 C CA . GLU B 1 205 ? -14.391 7.844 4.441 1 97.44 205 GLU B CA 1
ATOM 4592 C C . GLU B 1 205 ? -14.547 8.953 5.473 1 97.44 205 GLU B C 1
ATOM 4594 O O . GLU B 1 205 ? -14.703 10.125 5.117 1 97.44 205 GLU B O 1
ATOM 4599 N N . HIS B 1 206 ? -14.523 8.57 6.711 1 97.25 206 HIS B N 1
ATOM 4600 C CA . HIS B 1 206 ? -14.586 9.531 7.805 1 97.25 206 HIS B CA 1
ATOM 4601 C C . HIS B 1 206 ? -13.477 10.57 7.695 1 97.25 206 HIS B C 1
ATOM 4603 O O . HIS B 1 206 ? -13.734 11.773 7.746 1 97.25 206 HIS B O 1
ATOM 4609 N N . CYS B 1 207 ? -12.234 10.109 7.59 1 97.69 207 CYS B N 1
ATOM 4610 C CA . CYS B 1 207 ? -11.102 11.023 7.492 1 97.69 207 CYS B CA 1
ATOM 4611 C C . CYS B 1 207 ? -11.219 11.914 6.266 1 97.69 207 CYS B C 1
ATOM 4613 O O . CYS B 1 207 ? -10.969 13.117 6.344 1 97.69 207 CYS B O 1
ATOM 4615 N N . SER B 1 208 ? -11.672 11.359 5.133 1 96.25 208 SER B N 1
ATOM 4616 C CA . SER B 1 208 ? -11.758 12.078 3.869 1 96.25 208 SER B CA 1
ATOM 4617 C C . SER B 1 208 ? -12.719 13.266 3.967 1 96.25 208 SER B C 1
ATOM 4619 O O . SER B 1 208 ? -12.508 14.297 3.332 1 96.25 208 SER B O 1
ATOM 4621 N N . LYS B 1 209 ? -13.711 13.156 4.777 1 95.5 209 LYS B N 1
ATOM 4622 C CA . LYS B 1 209 ? -14.703 14.211 4.957 1 95.5 209 LYS B CA 1
ATOM 4623 C C . LYS B 1 209 ? -14.078 15.461 5.578 1 95.5 209 LYS B C 1
ATOM 4625 O O . LYS B 1 209 ? -14.516 16.578 5.312 1 95.5 209 LYS B O 1
ATOM 4630 N N . PHE B 1 210 ? -13.016 15.305 6.34 1 96.31 210 PHE B N 1
ATOM 4631 C CA . PHE B 1 210 ? -12.516 16.406 7.145 1 96.31 210 PHE B CA 1
ATOM 4632 C C . PHE B 1 210 ? -11.172 16.891 6.609 1 96.31 210 PHE B C 1
ATOM 4634 O O . PHE B 1 210 ? -10.578 17.828 7.164 1 96.31 210 PHE B O 1
ATOM 4641 N N . ILE B 1 211 ? -10.625 16.25 5.586 1 96.5 211 ILE B N 1
ATOM 4642 C CA . ILE B 1 211 ? -9.375 16.672 4.953 1 96.5 211 ILE B CA 1
ATOM 4643 C C . ILE B 1 211 ? -9.617 17.922 4.117 1 96.5 211 ILE B C 1
ATOM 4645 O O . ILE B 1 211 ? -8.797 18.844 4.117 1 96.5 211 ILE B O 1
ATOM 4649 N N . THR B 1 212 ? -10.758 18.031 3.592 1 93.31 212 THR B N 1
ATOM 4650 C CA . THR B 1 212 ? -11.094 19.188 2.766 1 93.31 212 THR B CA 1
ATOM 4651 C C . THR B 1 212 ? -11.719 20.297 3.609 1 93.31 212 THR B C 1
ATOM 4653 O O . THR B 1 212 ? -12.57 20.016 4.461 1 93.31 212 THR B O 1
ATOM 4656 N N . LEU B 1 213 ? -11.281 21.484 3.365 1 94.19 213 LEU B N 1
ATOM 4657 C CA . LEU B 1 213 ? -11.844 22.641 4.078 1 94.19 213 LEU B CA 1
ATOM 4658 C C . LEU B 1 213 ? -13.164 23.078 3.445 1 94.19 213 LEU B C 1
ATOM 4660 O O . LEU B 1 213 ? -13.328 22.984 2.227 1 94.19 213 LEU B O 1
ATOM 4664 N N . PRO B 1 214 ? -14.109 23.547 4.266 1 92.25 214 PRO B N 1
ATOM 4665 C CA . PRO B 1 214 ? -15.375 24.047 3.719 1 92.25 214 PRO B CA 1
ATOM 4666 C C . PRO B 1 214 ? -15.188 25.266 2.805 1 92.25 214 PRO B C 1
ATOM 4668 O O . PRO B 1 214 ? -14.234 26.031 2.979 1 92.25 214 PRO B O 1
ATOM 4671 N N . LYS B 1 215 ? -16.109 25.438 1.926 1 92.88 215 LYS B N 1
ATOM 4672 C CA . LYS B 1 215 ? -16.031 26.531 0.946 1 92.88 215 LYS B CA 1
ATOM 4673 C C . LYS B 1 215 ? -16.016 27.891 1.63 1 92.88 215 LYS B C 1
ATOM 4675 O O . LYS B 1 215 ? -15.242 28.766 1.255 1 92.88 215 LYS B O 1
ATOM 4680 N N . HIS B 1 216 ? -16.891 28.062 2.611 1 94 216 HIS B N 1
ATOM 4681 C CA . HIS B 1 216 ? -16.984 29.328 3.318 1 94 216 HIS B CA 1
ATOM 4682 C C . HIS B 1 216 ? -15.656 29.703 3.975 1 94 216 HIS B C 1
ATOM 4684 O O . HIS B 1 216 ? -15.258 30.859 3.975 1 94 216 HIS B O 1
ATOM 4690 N N . PHE B 1 217 ? -14.977 28.719 4.523 1 95.31 217 PHE B N 1
ATOM 4691 C CA . PHE B 1 217 ? -13.695 28.969 5.18 1 95.31 217 PHE B CA 1
ATOM 4692 C C . PHE B 1 217 ? -12.633 29.359 4.16 1 95.31 217 PHE B C 1
ATOM 4694 O O . PHE B 1 217 ? -11.812 30.25 4.418 1 95.31 217 PHE B O 1
ATOM 4701 N N . ASN B 1 218 ? -12.68 28.812 3.018 1 94.12 218 ASN B N 1
ATOM 4702 C CA . ASN B 1 218 ? -11.766 29.172 1.936 1 94.12 218 ASN B CA 1
ATOM 4703 C C . ASN B 1 218 ? -11.977 30.625 1.489 1 94.12 218 ASN B C 1
ATOM 4705 O O . ASN B 1 218 ? -11.008 31.328 1.202 1 94.12 218 ASN B O 1
ATOM 4709 N N . GLU B 1 219 ? -13.18 30.953 1.47 1 95.06 219 GLU B N 1
ATOM 4710 C CA . GLU B 1 219 ? -13.484 32.344 1.112 1 95.06 219 GLU B CA 1
ATOM 4711 C C . GLU B 1 219 ? -12.945 33.312 2.154 1 95.06 219 GLU B C 1
ATOM 4713 O O . GLU B 1 219 ? -12.398 34.344 1.807 1 95.06 219 GLU B O 1
ATOM 4718 N N . LEU B 1 220 ? -13.141 32.906 3.389 1 95.75 220 LEU B N 1
ATOM 4719 C CA . LEU B 1 220 ? -12.617 33.719 4.477 1 95.75 220 LEU B CA 1
ATOM 4720 C C . LEU B 1 220 ? -11.102 33.875 4.375 1 95.75 220 LEU B C 1
ATOM 4722 O O . LEU B 1 220 ? -10.57 34.969 4.508 1 95.75 220 LEU B O 1
ATOM 4726 N N . MET B 1 221 ? -10.43 32.812 4.133 1 95.62 221 MET B N 1
ATOM 4727 C CA . MET B 1 221 ? -8.977 32.812 4.004 1 95.62 221 MET B CA 1
ATOM 4728 C C . MET B 1 221 ? -8.531 33.656 2.822 1 95.62 221 MET B C 1
ATOM 4730 O O . MET B 1 221 ? -7.586 34.438 2.936 1 95.62 221 MET B O 1
ATOM 4734 N N . ASN B 1 222 ? -9.242 33.531 1.753 1 95.56 222 ASN B N 1
ATOM 4735 C CA . ASN B 1 222 ? -8.922 34.312 0.561 1 95.56 222 ASN B CA 1
ATOM 4736 C C . ASN B 1 222 ? -9.133 35.812 0.796 1 95.56 222 ASN B C 1
ATOM 4738 O O . ASN B 1 222 ? -8.305 36.625 0.392 1 95.56 222 ASN B O 1
ATOM 4742 N N . ASN B 1 223 ? -10.25 36.156 1.407 1 96.19 223 ASN B N 1
ATOM 4743 C CA . ASN B 1 223 ? -10.516 37.531 1.745 1 96.19 223 ASN B CA 1
ATOM 4744 C C . ASN B 1 223 ? -9.422 38.125 2.645 1 96.19 223 ASN B C 1
ATOM 4746 O O . ASN B 1 223 ? -8.953 39.25 2.416 1 96.19 223 ASN B O 1
ATOM 4750 N N . HIS B 1 224 ? -9.055 37.344 3.617 1 97.31 224 HIS B N 1
ATOM 4751 C CA . HIS B 1 224 ? -7.992 37.781 4.52 1 97.31 224 HIS B CA 1
ATOM 4752 C C . HIS B 1 224 ? -6.684 38 3.766 1 97.31 224 HIS B C 1
ATOM 4754 O O . HIS B 1 224 ? -5.977 38.969 4.012 1 97.31 224 HIS B O 1
ATOM 4760 N N . TYR B 1 225 ? -6.391 37.156 2.861 1 96.56 225 TYR B N 1
ATOM 4761 C CA . TYR B 1 225 ? -5.172 37.281 2.064 1 96.56 225 TYR B CA 1
ATOM 4762 C C . TYR B 1 225 ? -5.16 38.562 1.253 1 96.56 225 TYR B C 1
ATOM 4764 O O . TYR B 1 225 ? -4.148 39.281 1.214 1 96.56 225 TYR B O 1
ATOM 4772 N N . ILE B 1 226 ? -6.285 38.844 0.654 1 97.25 226 ILE B N 1
ATOM 4773 C CA . ILE B 1 226 ? -6.41 40.031 -0.168 1 97.25 226 ILE B CA 1
ATOM 4774 C C . ILE B 1 226 ? -6.238 41.281 0.703 1 97.25 226 ILE B C 1
ATOM 4776 O O . ILE B 1 226 ? -5.492 42.219 0.348 1 97.25 226 ILE B O 1
ATOM 4780 N N . LYS B 1 227 ? -6.926 41.312 1.812 1 97.75 227 LYS B N 1
ATOM 4781 C CA . LYS B 1 227 ? -6.84 42.438 2.717 1 97.75 227 LYS B CA 1
ATOM 4782 C C . LYS B 1 227 ? -5.43 42.594 3.273 1 97.75 227 LYS B C 1
ATOM 4784 O O . LYS B 1 227 ? -4.965 43.719 3.504 1 97.75 227 LYS B O 1
ATOM 4789 N N . LYS B 1 228 ? -4.754 41.5 3.533 1 97 228 LYS B N 1
ATOM 4790 C CA . LYS B 1 228 ? -3.369 41.531 4 1 97 228 LYS B CA 1
ATOM 4791 C C . LYS B 1 228 ? -2.451 42.188 2.963 1 97 228 LYS B C 1
ATOM 4793 O O . LYS B 1 228 ? -1.608 43 3.305 1 97 228 LYS B O 1
ATOM 4798 N N . LYS B 1 229 ? -2.646 41.844 1.755 1 97.06 229 LYS B N 1
ATOM 4799 C CA . LYS B 1 229 ? -1.856 42.406 0.676 1 97.06 229 LYS B CA 1
ATOM 4800 C C . LYS B 1 229 ? -2.082 43.938 0.586 1 97.06 229 LYS B C 1
ATOM 4802 O O . LYS B 1 229 ? -1.132 44.688 0.421 1 97.06 229 LYS B O 1
ATOM 4807 N N . ASP B 1 230 ? -3.352 44.344 0.689 1 97 230 ASP B N 1
ATOM 4808 C CA . ASP B 1 230 ? -3.686 45.75 0.667 1 97 230 ASP B CA 1
ATOM 4809 C C . ASP B 1 230 ? -3.018 46.5 1.823 1 97 230 ASP B C 1
ATOM 4811 O O . ASP B 1 230 ? -2.48 47.594 1.641 1 97 230 ASP B O 1
ATOM 4815 N N . PHE B 1 231 ? -3.057 45.875 2.947 1 97.5 231 PHE B N 1
ATOM 4816 C CA . PHE B 1 231 ? -2.467 46.469 4.141 1 97.5 231 PHE B CA 1
ATOM 4817 C C . PHE B 1 231 ? -0.969 46.688 3.955 1 97.5 231 PHE B C 1
ATOM 4819 O O . PHE B 1 231 ? -0.448 47.75 4.254 1 97.5 231 PHE B O 1
ATOM 4826 N N . TYR B 1 232 ? -0.254 45.719 3.422 1 96.31 232 TYR B N 1
ATOM 4827 C CA . TYR B 1 232 ? 1.189 45.812 3.24 1 96.31 232 TYR B CA 1
ATOM 4828 C C . TYR B 1 232 ? 1.531 46.875 2.199 1 96.31 232 TYR B C 1
ATOM 4830 O O . TYR B 1 232 ? 2.469 47.656 2.385 1 96.31 232 TYR B O 1
ATOM 4838 N N . ARG B 1 233 ? 0.738 46.938 1.202 1 96.31 233 ARG B N 1
ATOM 4839 C CA . ARG B 1 233 ? 0.933 47.969 0.188 1 96.31 233 ARG B CA 1
ATOM 4840 C C . ARG B 1 233 ? 0.697 49.344 0.769 1 96.31 233 ARG B C 1
ATOM 4842 O O . ARG B 1 233 ? 1.491 50.25 0.542 1 96.31 233 ARG B O 1
ATOM 4849 N N . ALA B 1 234 ? -0.417 49.5 1.522 1 96.88 234 ALA B N 1
ATOM 4850 C CA . ALA B 1 234 ? -0.746 50.781 2.143 1 96.88 234 ALA B CA 1
ATOM 4851 C C . ALA B 1 234 ? 0.342 51.219 3.123 1 96.88 234 ALA B C 1
ATOM 4853 O O . ALA B 1 234 ? 0.675 52.406 3.211 1 96.88 234 ALA B O 1
ATOM 4854 N N . THR B 1 235 ? 0.877 50.25 3.85 1 95.62 235 THR B N 1
ATOM 4855 C CA . THR B 1 235 ? 1.924 50.562 4.82 1 95.62 235 THR B CA 1
ATOM 4856 C C . THR B 1 235 ? 3.186 51.062 4.125 1 95.62 235 THR B C 1
ATOM 4858 O O . THR B 1 235 ? 3.777 52.062 4.543 1 95.62 235 THR B O 1
ATOM 4861 N N . LYS B 1 236 ? 3.545 50.406 3.129 1 94.31 236 LYS B N 1
ATOM 4862 C CA . LYS B 1 236 ? 4.719 50.812 2.369 1 94.31 236 LYS B CA 1
ATOM 4863 C C . LYS B 1 236 ? 4.523 52.219 1.776 1 94.31 236 LYS B C 1
ATOM 4865 O O . LYS B 1 236 ? 5.41 53.062 1.875 1 94.31 236 LYS B O 1
ATOM 4870 N N . ASN B 1 237 ? 3.348 52.5 1.185 1 93.56 237 ASN B N 1
ATOM 4871 C CA . ASN B 1 237 ? 3.043 53.781 0.583 1 93.56 237 ASN B CA 1
ATOM 4872 C C . ASN B 1 237 ? 3.01 54.906 1.63 1 93.56 237 ASN B C 1
ATOM 4874 O O . ASN B 1 237 ? 3.557 55.969 1.412 1 93.56 237 ASN B O 1
ATOM 4878 N N . PHE B 1 238 ? 2.363 54.562 2.744 1 95.06 238 PHE B N 1
ATOM 4879 C CA . PHE B 1 238 ? 2.238 55.562 3.799 1 95.06 238 PHE B CA 1
ATOM 4880 C C . PHE B 1 238 ? 3.605 55.938 4.355 1 95.06 238 PHE B C 1
ATOM 4882 O O . PHE B 1 238 ? 3.877 57.125 4.613 1 95.06 238 PHE B O 1
ATOM 4889 N N . LYS B 1 239 ? 4.488 54.969 4.453 1 92.19 239 LYS B N 1
ATOM 4890 C CA . LYS B 1 239 ? 5.855 55.25 4.891 1 92.19 239 LYS B CA 1
ATOM 4891 C C . LYS B 1 239 ? 6.586 56.156 3.906 1 92.19 239 LYS B C 1
ATOM 4893 O O . LYS B 1 239 ? 7.285 57.062 4.312 1 92.19 239 LYS B O 1
ATOM 4898 N N . ASN B 1 240 ? 6.355 55.938 2.689 1 90.88 240 ASN B N 1
ATOM 4899 C CA . ASN B 1 240 ? 6.965 56.75 1.65 1 90.88 240 ASN B CA 1
ATOM 4900 C C . ASN B 1 240 ? 6.449 58.188 1.693 1 90.88 240 ASN B C 1
ATOM 4902 O O . ASN B 1 240 ? 7.219 59.125 1.529 1 90.88 240 ASN B O 1
ATOM 4906 N N . PHE B 1 241 ? 5.152 58.312 1.969 1 90.38 241 PHE B N 1
ATOM 4907 C CA . PHE B 1 241 ? 4.543 59.656 2.021 1 90.38 241 PHE B CA 1
ATOM 4908 C C . PHE B 1 241 ? 5.047 60.438 3.229 1 90.38 241 PHE B C 1
ATOM 4910 O O . PHE B 1 241 ? 5.195 61.656 3.168 1 90.38 241 PHE B O 1
ATOM 4917 N N . LEU B 1 242 ? 5.367 59.75 4.262 1 89.06 242 LEU B N 1
ATOM 4918 C CA . LEU B 1 242 ? 5.844 60.406 5.473 1 89.06 242 LEU B CA 1
ATOM 4919 C C . LEU B 1 242 ? 7.25 60.969 5.2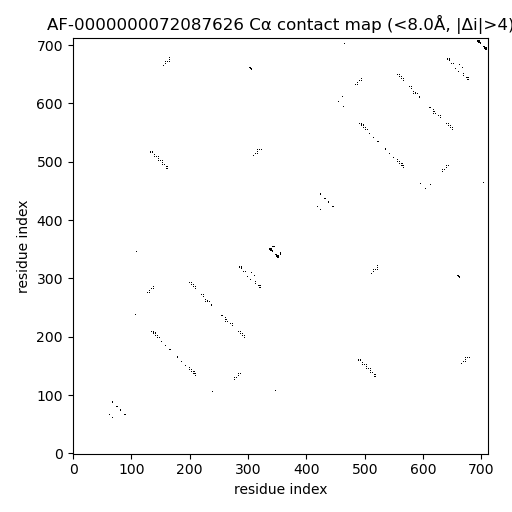7 1 89.06 242 LEU B C 1
ATOM 4921 O O . LEU B 1 242 ? 7.637 61.938 5.918 1 89.06 242 LEU B O 1
ATOM 4925 N N . THR B 1 243 ? 7.934 60.344 4.32 1 82.06 243 THR B N 1
ATOM 4926 C CA . THR B 1 243 ? 9.281 60.844 4.039 1 82.06 243 THR B CA 1
ATOM 4927 C C . THR B 1 243 ? 9.25 61.969 3.012 1 82.06 243 THR B C 1
ATOM 4929 O O . THR B 1 243 ? 10.258 62.656 2.811 1 82.06 243 THR B O 1
ATOM 4932 N N . ASN B 1 244 ? 8.039 62.125 2.408 1 76.06 244 ASN B N 1
ATOM 4933 C CA . ASN B 1 244 ? 7.871 63.188 1.441 1 76.06 244 ASN B CA 1
ATOM 4934 C C . ASN B 1 244 ? 7.512 64.5 2.127 1 76.06 244 ASN B C 1
ATOM 4936 O O . ASN B 1 244 ? 6.371 64.688 2.553 1 76.06 244 ASN B O 1
ATOM 4940 N N . PHE B 1 245 ? 8.344 65.562 2.193 1 72.81 245 PHE B N 1
ATOM 4941 C CA . PHE B 1 245 ? 8.203 66.812 2.986 1 72.81 245 PHE B CA 1
ATOM 4942 C C . PHE B 1 245 ? 7.402 67.875 2.223 1 72.81 245 PHE B C 1
ATOM 4944 O O . PHE B 1 245 ? 7.09 68.938 2.766 1 72.81 245 PHE B O 1
ATOM 4951 N N . THR B 1 246 ? 6.965 67.5 0.991 1 76.19 246 THR B N 1
ATOM 4952 C CA . THR B 1 246 ? 6.207 68.5 0.208 1 76.19 246 THR B CA 1
ATOM 4953 C C . THR B 1 246 ? 4.723 68.438 0.557 1 76.19 246 THR B C 1
ATOM 4955 O O . THR B 1 246 ? 3.953 69.312 0.191 1 76.19 246 THR B O 1
ATOM 4958 N N . LEU B 1 247 ? 4.32 67.562 1.365 1 83.75 247 LEU B N 1
ATOM 4959 C CA . LEU B 1 247 ? 2.904 67.375 1.665 1 83.75 247 LEU B CA 1
ATOM 4960 C C . LEU B 1 247 ? 2.459 68.25 2.801 1 83.75 247 LEU B C 1
ATOM 4962 O O . LEU B 1 247 ? 3.189 68.438 3.777 1 83.75 247 LEU B O 1
ATOM 4966 N N . SER B 1 248 ? 1.312 68.875 2.602 1 82.19 248 SER B N 1
ATOM 4967 C CA . SER B 1 248 ? 0.733 69.688 3.65 1 82.19 248 SER B CA 1
ATOM 4968 C C . SER B 1 248 ? 0.192 68.812 4.797 1 82.19 248 SER B C 1
ATOM 4970 O O . SER B 1 248 ? 0.055 67.625 4.664 1 82.19 248 SER B O 1
ATOM 4972 N N . THR B 1 249 ? -0.141 69.438 5.914 1 82.06 249 THR B N 1
ATOM 4973 C CA . THR B 1 249 ? -0.692 68.75 7.082 1 82.06 249 THR B CA 1
ATOM 4974 C C . THR B 1 249 ? -2.068 68.188 6.77 1 82.06 249 THR B C 1
ATOM 4976 O O . THR B 1 249 ? -2.396 67.062 7.207 1 82.06 249 THR B O 1
ATOM 4979 N N . SER B 1 250 ? -2.814 69 5.988 1 86.5 250 SER B N 1
ATOM 4980 C CA . SER B 1 250 ? -4.148 68.562 5.625 1 86.5 250 SER B CA 1
ATOM 4981 C C . SER B 1 250 ? -4.082 67.312 4.727 1 86.5 250 SER B C 1
ATOM 4983 O O . SER B 1 250 ? -4.887 66.375 4.871 1 86.5 250 SER B O 1
ATOM 4985 N N . GLU B 1 251 ? -3.057 67.25 3.824 1 87.81 251 GLU B N 1
ATOM 4986 C CA . GLU B 1 251 ? -2.861 66.062 2.947 1 87.81 251 GLU B CA 1
ATOM 4987 C C . GLU B 1 251 ? -2.406 64.875 3.736 1 87.81 251 GLU B C 1
ATOM 4989 O O . GLU B 1 251 ? -2.865 63.75 3.482 1 87.81 251 GLU B O 1
ATOM 4994 N N . LEU B 1 252 ? -1.581 65.062 4.668 1 87.88 252 LEU B N 1
ATOM 4995 C CA . LEU B 1 252 ? -1.085 63.969 5.516 1 87.88 252 LEU B CA 1
ATOM 4996 C C . LEU B 1 252 ? -2.217 63.344 6.332 1 87.88 252 LEU B C 1
ATOM 4998 O O . LEU B 1 252 ? -2.264 62.125 6.52 1 87.88 252 LEU B O 1
ATOM 5002 N N . GLU B 1 253 ? -3.158 64.188 6.816 1 88.81 253 GLU B N 1
ATOM 5003 C CA . GLU B 1 253 ? -4.305 63.719 7.586 1 88.81 253 GLU B CA 1
ATOM 5004 C C . GLU B 1 253 ? -5.234 62.875 6.73 1 88.81 253 GLU B C 1
ATOM 5006 O O . GLU B 1 253 ? -5.754 61.844 7.199 1 88.81 253 GLU B O 1
ATOM 5011 N N . LYS B 1 254 ? -5.398 63.312 5.516 1 91.62 254 LYS B N 1
ATOM 5012 C CA . LYS B 1 254 ? -6.234 62.531 4.594 1 91.62 254 LYS B CA 1
ATOM 5013 C C . LYS B 1 254 ? -5.621 61.156 4.312 1 91.62 254 LYS B C 1
ATOM 5015 O O . LYS B 1 254 ? -6.328 60.156 4.289 1 91.62 254 LYS B O 1
ATOM 5020 N N . LEU B 1 255 ? -4.301 61.125 4.09 1 92.5 255 LEU B N 1
ATOM 5021 C CA . LEU B 1 255 ? -3.588 59.875 3.846 1 92.5 255 LEU B CA 1
ATOM 5022 C C . LEU B 1 255 ? -3.658 58.969 5.066 1 92.5 255 LEU B C 1
ATOM 5024 O O . LEU B 1 255 ? -3.807 57.75 4.93 1 92.5 255 LEU B O 1
ATOM 5028 N N . HIS B 1 256 ? -3.582 59.562 6.207 1 94.19 256 HIS B N 1
ATOM 5029 C CA . HIS B 1 256 ? -3.684 58.781 7.453 1 94.19 256 HIS B CA 1
ATOM 5030 C C . HIS B 1 256 ? -5.055 58.125 7.59 1 94.19 256 HIS B C 1
ATOM 5032 O O . HIS B 1 256 ? -5.156 56.969 8 1 94.19 256 HIS B O 1
ATOM 5038 N N . GLN B 1 257 ? -6.07 58.938 7.25 1 94.81 257 GLN B N 1
ATOM 5039 C CA . GLN B 1 257 ? -7.426 58.406 7.32 1 94.81 257 GLN B CA 1
ATOM 5040 C C . GLN B 1 257 ? -7.598 57.219 6.363 1 94.81 257 GLN B C 1
ATOM 5042 O O . GLN B 1 257 ? -8.211 56.219 6.719 1 94.81 257 GLN B O 1
ATOM 5047 N N . GLN B 1 258 ? -7.031 57.312 5.184 1 95.31 258 GLN B N 1
ATOM 5048 C CA . GLN B 1 258 ? -7.098 56.25 4.211 1 95.31 258 GLN B CA 1
ATOM 5049 C C . GLN B 1 258 ? -6.359 55 4.719 1 95.31 258 GLN B C 1
ATOM 5051 O O . GLN B 1 258 ? -6.855 53.875 4.582 1 95.31 258 GLN B O 1
ATOM 5056 N N . TYR B 1 259 ? -5.188 55.188 5.234 1 96.25 259 TYR B N 1
ATOM 5057 C CA . TYR B 1 259 ? -4.418 54.094 5.816 1 96.25 259 TYR B CA 1
ATOM 5058 C C . TYR B 1 259 ? -5.207 53.406 6.922 1 96.25 259 TYR B C 1
ATOM 5060 O O . TYR B 1 259 ? -5.266 52.156 6.977 1 96.25 259 TYR B O 1
ATOM 5068 N N . ASP B 1 260 ? -5.852 54.188 7.812 1 95.62 260 ASP B N 1
ATOM 5069 C CA . ASP B 1 260 ? -6.617 53.656 8.93 1 95.62 260 ASP B CA 1
ATOM 5070 C C . ASP B 1 260 ? -7.789 52.812 8.43 1 95.62 260 ASP B C 1
ATOM 5072 O O . ASP B 1 260 ? -8.125 51.781 9.031 1 95.62 260 ASP B O 1
ATOM 5076 N N . ASP B 1 261 ? -8.359 53.25 7.375 1 96.62 261 ASP B N 1
ATOM 5077 C CA . ASP B 1 261 ? -9.469 52.5 6.805 1 96.62 261 ASP B CA 1
ATOM 5078 C C . ASP B 1 261 ? -9.008 51.125 6.324 1 96.62 261 ASP B C 1
ATOM 5080 O O . ASP B 1 261 ? -9.672 50.125 6.574 1 96.62 261 ASP B O 1
ATOM 5084 N N . ILE B 1 262 ? -7.91 51.031 5.625 1 97.62 262 ILE B N 1
ATOM 5085 C CA . ILE B 1 262 ? -7.355 49.781 5.121 1 97.62 262 ILE B CA 1
ATOM 5086 C C . ILE B 1 262 ? -6.949 48.906 6.293 1 97.62 262 ILE B C 1
ATOM 5088 O O . ILE B 1 262 ? -7.211 47.688 6.285 1 97.62 262 ILE B O 1
ATOM 5092 N N . LEU B 1 263 ? -6.297 49.5 7.262 1 97.25 263 LEU B N 1
ATOM 5093 C CA . LEU B 1 263 ? -5.891 48.781 8.461 1 97.25 263 LEU B CA 1
ATOM 5094 C C . LEU B 1 263 ? -7.098 48.156 9.156 1 97.25 263 LEU B C 1
ATOM 5096 O O . LEU B 1 263 ? -7.062 46.969 9.523 1 97.25 263 LEU B O 1
ATOM 5100 N N . ASN B 1 264 ? -8.156 49 9.336 1 96.88 264 ASN B N 1
ATOM 5101 C CA . ASN B 1 264 ? -9.359 48.5 9.992 1 96.88 264 ASN B CA 1
ATOM 5102 C C . ASN B 1 264 ? -9.961 47.312 9.242 1 96.88 264 ASN B C 1
ATOM 5104 O O . ASN B 1 264 ? -10.383 46.344 9.859 1 96.88 264 ASN B O 1
ATOM 5108 N N . ASN B 1 265 ? -10.008 47.406 7.914 1 96.94 265 ASN B N 1
ATOM 5109 C CA . ASN B 1 265 ? -10.516 46.281 7.105 1 96.94 265 ASN B CA 1
ATOM 5110 C C . ASN B 1 265 ? -9.68 45.031 7.293 1 96.94 265 ASN B C 1
ATOM 5112 O O . ASN B 1 265 ? -10.219 43.938 7.414 1 96.94 265 ASN B O 1
ATOM 5116 N N . TYR B 1 266 ? -8.367 45.125 7.254 1 97.75 266 TYR B N 1
ATOM 5117 C CA . TYR B 1 266 ? -7.445 44.031 7.461 1 97.75 266 TYR B CA 1
ATOM 5118 C C . TYR B 1 266 ? -7.629 43.406 8.844 1 97.75 266 TYR B C 1
ATOM 5120 O O . TYR B 1 266 ? -7.758 42.188 8.969 1 97.75 266 TYR B O 1
ATOM 5128 N N . GLN B 1 267 ? -7.691 44.281 9.906 1 96.81 267 GLN B N 1
ATOM 5129 C CA . GLN B 1 267 ? -7.828 43.812 11.273 1 96.81 267 GLN B CA 1
ATOM 5130 C C . GLN B 1 267 ? -9.156 43.094 11.484 1 96.81 267 GLN B C 1
ATOM 5132 O O . GLN B 1 267 ? -9.227 42.094 12.219 1 96.81 267 GLN B O 1
ATOM 5137 N N . GLN B 1 268 ? -10.195 43.625 10.82 1 96.62 268 GLN B N 1
ATOM 5138 C CA . GLN B 1 268 ? -11.492 42.938 10.898 1 96.62 268 GLN B CA 1
ATOM 5139 C C . GLN B 1 268 ? -11.43 41.562 10.289 1 96.62 268 GLN B C 1
ATOM 5141 O O . GLN B 1 268 ? -11.93 40.594 10.875 1 96.62 268 GLN B O 1
ATOM 5146 N N . SER B 1 269 ? -10.836 41.438 9.094 1 96.25 269 SER B N 1
ATOM 5147 C CA . SER B 1 269 ? -10.703 40.125 8.453 1 96.25 269 SER B CA 1
ATOM 5148 C C . SER B 1 269 ? -9.883 39.188 9.305 1 96.25 269 SER B C 1
ATOM 5150 O O . SER B 1 269 ? -10.203 38 9.406 1 96.25 269 SER B O 1
ATOM 5152 N N . ARG B 1 270 ? -8.773 39.656 9.891 1 95.94 270 ARG B N 1
ATOM 5153 C CA . ARG B 1 270 ? -7.938 38.844 10.766 1 95.94 270 ARG B CA 1
ATOM 5154 C C . ARG B 1 270 ? -8.727 38.344 11.961 1 95.94 270 ARG B C 1
ATOM 5156 O O . ARG B 1 270 ? -8.648 37.156 12.32 1 95.94 270 ARG B O 1
ATOM 5163 N N . SER B 1 271 ? -9.516 39.312 12.594 1 95.06 271 SER B N 1
ATOM 5164 C CA . SER B 1 271 ? -10.289 38.969 13.773 1 95.06 271 SER B CA 1
ATOM 5165 C C . SER B 1 271 ? -11.312 37.875 13.469 1 95.06 271 SER B C 1
ATOM 5167 O O . SER B 1 271 ? -11.508 36.938 14.266 1 95.06 271 SER B O 1
ATOM 5169 N N . ILE B 1 272 ? -11.945 37.938 12.336 1 95.75 272 ILE B N 1
ATOM 5170 C CA . ILE B 1 272 ? -12.922 36.938 11.938 1 95.75 272 ILE B CA 1
ATOM 5171 C C . ILE B 1 272 ? -12.242 35.562 11.773 1 95.75 272 ILE B C 1
ATOM 5173 O O . ILE B 1 272 ? -12.75 34.562 12.242 1 95.75 272 ILE B O 1
ATOM 5177 N N . LEU B 1 273 ? -11.102 35.594 11.07 1 95.31 273 LEU B N 1
ATOM 5178 C CA . LEU B 1 273 ? -10.359 34.344 10.859 1 95.31 273 LEU B CA 1
ATOM 5179 C C . LEU B 1 273 ? -9.883 33.781 12.18 1 95.31 273 LEU B C 1
ATOM 5181 O O . LEU B 1 273 ? -9.953 32.562 12.391 1 95.31 273 LEU B O 1
ATOM 5185 N N . ASP B 1 274 ? -9.406 34.594 13.086 1 93.62 274 ASP B N 1
ATOM 5186 C CA . ASP B 1 274 ? -8.914 34.188 14.398 1 93.62 274 ASP B CA 1
ATOM 5187 C C . ASP B 1 274 ? -10.016 33.5 15.211 1 93.62 274 ASP B C 1
ATOM 5189 O O . ASP B 1 274 ? -9.75 32.656 16.047 1 93.62 274 ASP B O 1
ATOM 5193 N N . LEU B 1 275 ? -11.258 33.906 14.945 1 93.62 275 LEU B N 1
ATOM 5194 C CA . LEU B 1 275 ? -12.391 33.344 15.656 1 93.62 275 LEU B CA 1
ATOM 5195 C C . LEU B 1 275 ? -12.789 31.984 15.055 1 93.62 275 LEU B C 1
ATOM 5197 O O . LEU B 1 275 ? -13.195 31.078 15.773 1 93.62 275 LEU B O 1
ATOM 5201 N N . GLU B 1 276 ? -12.625 31.844 13.789 1 95.5 276 GLU B N 1
ATOM 5202 C CA . GLU B 1 276 ? -13.086 30.656 13.078 1 95.5 276 GLU B CA 1
ATOM 5203 C C . GLU B 1 276 ? -12.031 29.547 13.133 1 95.5 276 GLU B C 1
ATOM 5205 O O . GLU B 1 276 ? -12.375 28.359 13.172 1 95.5 276 GLU B O 1
ATOM 5210 N N . LEU B 1 277 ? -10.758 29.875 13.125 1 94.94 277 LEU B N 1
ATOM 5211 C CA . LEU B 1 277 ? -9.648 28.922 13.031 1 94.94 277 LEU B CA 1
ATOM 5212 C C . LEU B 1 277 ? -9.703 27.906 14.164 1 94.94 277 LEU B C 1
ATOM 5214 O O . LEU B 1 277 ? -9.672 26.703 13.914 1 94.94 277 LEU B O 1
ATOM 5218 N N . PRO B 1 278 ? -9.836 28.328 15.445 1 93 278 PRO B N 1
ATOM 5219 C CA . PRO B 1 278 ? -9.875 27.328 16.531 1 93 278 PRO B CA 1
ATOM 5220 C C . PRO B 1 278 ? -11.047 26.359 16.391 1 93 278 PRO B C 1
ATOM 5222 O O . PRO B 1 278 ? -10.914 25.188 16.719 1 93 278 PRO B O 1
ATOM 5225 N N . LYS B 1 279 ? -12.203 26.828 15.867 1 92.25 279 LYS B N 1
ATOM 5226 C CA . LYS B 1 279 ? -13.367 25.969 15.672 1 92.25 279 LYS B CA 1
ATOM 5227 C C . LYS B 1 279 ? -13.078 24.891 14.633 1 92.25 279 LYS B C 1
ATOM 5229 O O . LYS B 1 279 ? -13.383 23.703 14.859 1 92.25 279 LYS B O 1
ATOM 5234 N N . VAL B 1 280 ? -12.523 25.344 13.531 1 94.94 280 VAL B N 1
ATOM 5235 C CA . VAL B 1 280 ? -12.227 24.422 12.438 1 94.94 280 VAL B CA 1
ATOM 5236 C C . VAL B 1 280 ? -11.172 23.406 12.883 1 94.94 280 VAL B C 1
ATOM 5238 O O . VAL B 1 280 ? -11.258 22.234 12.539 1 94.94 280 VAL B O 1
ATOM 5241 N N . ILE B 1 281 ? -10.156 23.875 13.609 1 93.75 281 ILE B N 1
ATOM 5242 C CA . ILE B 1 281 ? -9.109 23 14.125 1 93.75 281 ILE B CA 1
ATOM 5243 C C . ILE B 1 281 ? -9.719 21.969 15.07 1 93.75 281 ILE B C 1
ATOM 5245 O O . ILE B 1 281 ? -9.438 20.766 14.961 1 93.75 281 ILE B O 1
ATOM 5249 N N . ASN B 1 282 ? -10.609 22.438 15.945 1 93.31 282 ASN B N 1
ATOM 5250 C CA . ASN B 1 282 ? -11.219 21.547 16.922 1 93.31 282 ASN B CA 1
ATOM 5251 C C . ASN B 1 282 ? -12.055 20.469 16.266 1 93.31 282 ASN B C 1
ATOM 5253 O O . ASN B 1 282 ? -12.047 19.312 16.703 1 93.31 282 ASN B O 1
ATOM 5257 N N . ILE B 1 283 ? -12.781 20.812 15.258 1 94.69 283 ILE B N 1
ATOM 5258 C CA . ILE B 1 283 ? -13.578 19.844 14.523 1 94.69 283 ILE B CA 1
ATOM 5259 C C . ILE B 1 283 ? -12.68 18.75 13.969 1 94.69 283 ILE B C 1
ATOM 5261 O O . ILE B 1 283 ? -13.031 17.562 14.016 1 94.69 283 ILE B O 1
ATOM 5265 N N . ARG B 1 284 ? -11.555 19.109 13.453 1 94.94 284 ARG B N 1
ATOM 5266 C CA . ARG B 1 284 ? -10.625 18.141 12.875 1 94.94 284 ARG B CA 1
ATOM 5267 C C . ARG B 1 284 ? -9.953 17.312 13.969 1 94.94 284 ARG B C 1
ATOM 5269 O O . ARG B 1 284 ? -9.695 16.109 13.773 1 94.94 284 ARG B O 1
ATOM 5276 N N . LEU B 1 285 ? -9.633 17.906 15.078 1 94.44 285 LEU B N 1
ATOM 5277 C CA . LEU B 1 285 ? -9.078 17.141 16.188 1 94.44 285 LEU B CA 1
ATOM 5278 C C . LEU B 1 285 ? -10.07 16.109 16.688 1 94.44 285 LEU B C 1
ATOM 5280 O O . LEU B 1 285 ? -9.688 14.969 16.984 1 94.44 285 LEU B O 1
ATOM 5284 N N . MET B 1 286 ? -11.336 16.469 16.719 1 94.12 286 MET B N 1
ATOM 5285 C CA . MET B 1 286 ? -12.375 15.523 17.094 1 94.12 286 MET B CA 1
ATOM 5286 C C . MET B 1 286 ? -12.484 14.391 16.078 1 94.12 286 MET B C 1
ATOM 5288 O O . MET B 1 286 ? -12.68 13.234 16.453 1 94.12 286 MET B O 1
ATOM 5292 N N . ALA B 1 287 ? -12.422 14.828 14.867 1 96.06 287 ALA B N 1
ATOM 5293 C CA . ALA B 1 287 ? -12.461 13.828 13.812 1 96.06 287 ALA B CA 1
ATOM 5294 C C . ALA B 1 287 ? -11.297 12.844 13.945 1 96.06 287 ALA B C 1
ATOM 5296 O O . ALA B 1 287 ? -11.461 11.648 13.711 1 96.06 287 ALA B O 1
ATOM 5297 N N . LEU B 1 288 ? -10.141 13.359 14.227 1 96.62 288 LEU B N 1
ATOM 5298 C CA . LEU B 1 288 ? -8.961 12.516 14.438 1 96.62 288 LEU B CA 1
ATOM 5299 C C . LEU B 1 288 ? -9.188 11.547 15.586 1 96.62 288 LEU B C 1
ATOM 5301 O O . LEU B 1 288 ? -8.875 10.352 15.469 1 96.62 288 LEU B O 1
ATOM 5305 N N . TYR B 1 289 ? -9.734 12.047 16.672 1 94.56 289 TYR B N 1
ATOM 5306 C CA . TYR B 1 289 ? -10.07 11.211 17.812 1 94.56 289 TYR B CA 1
ATOM 5307 C C . TYR B 1 289 ? -11.031 10.094 17.406 1 94.56 289 TYR B C 1
ATOM 5309 O O . TYR B 1 289 ? -10.812 8.93 17.75 1 94.56 289 TYR B O 1
ATOM 5317 N N . ASP B 1 290 ? -12.055 10.461 16.688 1 95.75 290 ASP B N 1
ATOM 5318 C CA . ASP B 1 290 ? -13.016 9.469 16.219 1 95.75 290 ASP B CA 1
ATOM 5319 C C . ASP B 1 290 ? -12.328 8.422 15.328 1 95.75 290 ASP B C 1
ATOM 5321 O O . ASP B 1 290 ? -12.703 7.246 15.352 1 95.75 290 ASP B O 1
ATOM 5325 N N . GLY B 1 291 ? -11.43 8.953 14.445 1 96.56 291 GLY B N 1
ATOM 5326 C CA . GLY B 1 291 ? -10.648 8.031 13.641 1 96.56 291 GLY B CA 1
ATOM 5327 C C . GLY B 1 291 ? -9.867 7.02 14.461 1 96.56 291 GLY B C 1
ATOM 5328 O O . GLY B 1 291 ? -9.828 5.836 14.125 1 96.56 291 GLY B O 1
ATOM 5329 N N . PHE B 1 292 ? -9.266 7.418 15.555 1 94.88 292 PHE B N 1
ATOM 5330 C CA . PHE B 1 292 ? -8.516 6.535 16.438 1 94.88 292 PHE B CA 1
ATOM 5331 C C . PHE B 1 292 ? -9.43 5.492 17.062 1 94.88 292 PHE B C 1
ATOM 5333 O O . PHE B 1 292 ? -9.031 4.34 17.25 1 94.88 292 PHE B O 1
ATOM 5340 N N . GLU B 1 293 ? -10.641 5.914 17.375 1 93.38 293 GLU B N 1
ATOM 5341 C CA . GLU B 1 293 ? -11.602 4.969 17.938 1 93.38 293 GLU B CA 1
ATOM 5342 C C . GLU B 1 293 ? -11.93 3.861 16.938 1 93.38 293 GLU B C 1
ATOM 5344 O O . GLU B 1 293 ? -12.125 2.707 17.328 1 93.38 293 GLU B O 1
ATOM 5349 N N . ARG B 1 294 ? -12.023 4.199 15.719 1 94 294 ARG B N 1
ATOM 5350 C CA . ARG B 1 294 ? -12.273 3.201 14.68 1 94 294 ARG B CA 1
ATOM 5351 C C . ARG B 1 294 ? -11.094 2.248 14.547 1 94 294 ARG B C 1
ATOM 5353 O O . ARG B 1 294 ? -11.281 1.055 14.289 1 94 294 ARG B O 1
ATOM 5360 N N . ILE B 1 295 ? -9.852 2.793 14.664 1 93.19 295 ILE B N 1
ATOM 5361 C CA . ILE B 1 295 ? -8.664 1.945 14.648 1 93.19 295 ILE B CA 1
ATOM 5362 C C . ILE B 1 295 ? -8.719 0.96 15.812 1 93.19 295 ILE B C 1
ATOM 5364 O O . ILE B 1 295 ? -8.383 -0.217 15.656 1 93.19 295 ILE B O 1
ATOM 5368 N N . LYS B 1 296 ? -9.133 1.455 16.953 1 90.12 296 LYS B N 1
ATOM 5369 C CA . LYS B 1 296 ? -9.281 0.588 18.125 1 90.12 296 LYS B CA 1
ATOM 5370 C C . LYS B 1 296 ? -10.273 -0.539 17.844 1 90.12 296 LYS B C 1
ATOM 5372 O O . LYS B 1 296 ? -10.023 -1.694 18.188 1 90.12 296 LYS B O 1
ATOM 5377 N N . LYS B 1 297 ? -11.383 -0.17 17.25 1 90.56 297 LYS B N 1
ATOM 5378 C CA . LYS B 1 297 ? -12.391 -1.17 16.891 1 90.56 297 LYS B CA 1
ATOM 5379 C C . LYS B 1 297 ? -11.812 -2.209 15.938 1 90.56 297 LYS B C 1
ATOM 5381 O O . LYS B 1 297 ? -12.133 -3.396 16.047 1 90.56 297 LYS B O 1
ATOM 5386 N N . TYR B 1 298 ? -11.016 -1.809 15.023 1 91.94 298 TYR B N 1
ATOM 5387 C CA . TYR B 1 298 ? -10.359 -2.686 14.055 1 91.94 298 TYR B CA 1
ATOM 5388 C C . TYR B 1 298 ? -9.508 -3.729 14.758 1 91.94 298 TYR B C 1
ATOM 5390 O O . TYR B 1 298 ? -9.508 -4.902 14.391 1 91.94 298 TYR B O 1
ATOM 5398 N N . TYR B 1 299 ? -8.727 -3.225 15.812 1 86.12 299 TYR B N 1
ATOM 5399 C CA . TYR B 1 299 ? -7.828 -4.141 16.516 1 86.12 299 TYR B CA 1
ATOM 5400 C C . TYR B 1 299 ? -8.586 -4.945 17.562 1 86.12 299 TYR B C 1
ATOM 5402 O O . TYR B 1 299 ? -8.109 -5.988 18.016 1 86.12 299 TYR B O 1
ATOM 5410 N N . ASN B 1 300 ? -9.445 -4.195 18.531 1 70.75 300 ASN B N 1
ATOM 5411 C CA . ASN B 1 300 ? -10.203 -4.855 19.594 1 70.75 300 ASN B CA 1
ATOM 5412 C C . ASN B 1 300 ? -10.961 -6.07 19.062 1 70.75 300 ASN B C 1
ATOM 5414 O O . ASN B 1 300 ? -11.258 -6.996 19.812 1 70.75 300 ASN B O 1
ATOM 5418 N N . ASN B 1 301 ? -11.32 -6.031 17.812 1 54.41 301 ASN B N 1
ATOM 5419 C CA . ASN B 1 301 ? -11.914 -7.324 17.484 1 54.41 301 ASN B CA 1
ATOM 5420 C C . ASN B 1 301 ? -10.883 -8.445 17.547 1 54.41 301 ASN B C 1
ATOM 5422 O O . ASN B 1 301 ? -11.227 -9.625 17.406 1 54.41 301 A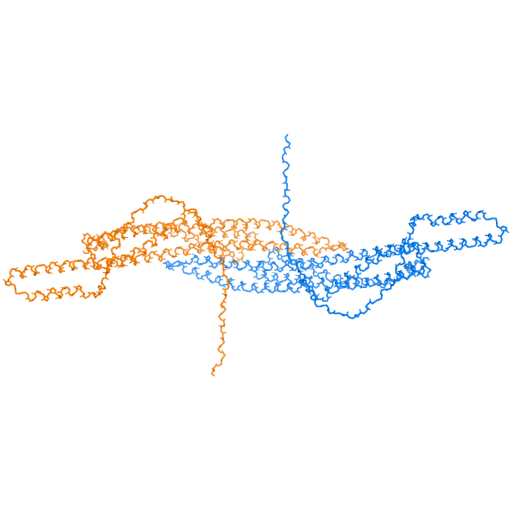SN B O 1
ATOM 5426 N N . THR B 1 302 ? -9.648 -8.031 17.656 1 47.19 302 THR B N 1
ATOM 5427 C CA . THR B 1 302 ? -8.711 -9.102 17.969 1 47.19 302 THR B CA 1
ATOM 5428 C C . THR B 1 302 ? -8.344 -9.07 19.453 1 47.19 302 THR B C 1
ATOM 5430 O O . THR B 1 302 ? -8.25 -8 20.062 1 47.19 302 THR B O 1
ATOM 5433 N N . ASP B 1 303 ? -8.664 -9.922 20.281 1 44.12 303 ASP B N 1
ATOM 5434 C CA . ASP B 1 303 ? -8.445 -10.125 21.719 1 44.12 303 ASP B CA 1
ATOM 5435 C C . ASP B 1 303 ? -7.191 -9.383 22.172 1 44.12 303 ASP B C 1
ATOM 5437 O O . ASP B 1 303 ? -6.84 -9.43 23.359 1 44.12 303 ASP B O 1
ATOM 5441 N N . ASP B 1 304 ? -6.293 -8.93 21.328 1 45.41 304 ASP B N 1
ATOM 5442 C CA . ASP B 1 304 ? -4.926 -8.609 21.734 1 45.41 304 ASP B CA 1
ATOM 5443 C C . ASP B 1 304 ? -4.785 -7.125 22.062 1 45.41 304 ASP B C 1
ATOM 5445 O O . ASP B 1 304 ? -4.465 -6.312 21.188 1 45.41 304 ASP B O 1
ATOM 5449 N N . ASN B 1 305 ? -5.449 -6.648 23.188 1 48.41 305 ASN B N 1
ATOM 5450 C CA . ASN B 1 305 ? -5.355 -5.391 23.922 1 48.41 305 ASN B CA 1
ATOM 5451 C C . ASN B 1 305 ? -3.906 -4.934 24.062 1 48.41 305 ASN B C 1
ATOM 5453 O O . ASN B 1 305 ? -3.637 -3.902 24.688 1 48.41 305 ASN B O 1
ATOM 5457 N N . ASP B 1 306 ? -2.928 -5.648 23.719 1 56.44 306 ASP B N 1
ATOM 5458 C CA . ASP B 1 306 ? -1.567 -5.309 24.125 1 56.44 306 ASP B CA 1
ATOM 5459 C C . ASP B 1 306 ? -0.779 -4.715 22.953 1 56.44 306 ASP B C 1
ATOM 5461 O O . ASP B 1 306 ? 0.447 -4.602 23.016 1 56.44 306 ASP B O 1
ATOM 5465 N N . ASP B 1 307 ? -1.528 -4.234 21.891 1 71.62 307 ASP B N 1
ATOM 5466 C CA . ASP B 1 307 ? -0.76 -3.67 20.781 1 71.62 307 ASP B CA 1
ATOM 5467 C C . ASP B 1 307 ? -0.325 -2.238 21.094 1 71.62 307 ASP B C 1
ATOM 5469 O O . ASP B 1 307 ? -1.161 -1.377 21.375 1 71.62 307 ASP B O 1
ATOM 5473 N N . LYS B 1 308 ? 0.948 -2.082 21.312 1 78.44 308 LYS B N 1
ATOM 5474 C CA . LYS B 1 308 ? 1.565 -0.804 21.656 1 78.44 308 LYS B CA 1
ATOM 5475 C C . LYS B 1 308 ? 1.034 0.319 20.766 1 78.44 308 LYS B C 1
ATOM 5477 O O . LYS B 1 308 ? 0.823 1.439 21.234 1 78.44 308 LYS B O 1
ATOM 5482 N N . ILE B 1 309 ? 0.74 -0.029 19.547 1 82.69 309 ILE B N 1
ATOM 5483 C CA . ILE B 1 309 ? 0.256 0.974 18.609 1 82.69 309 ILE B CA 1
ATOM 5484 C C . ILE B 1 309 ? -1.144 1.43 19.016 1 82.69 309 ILE B C 1
ATOM 5486 O O . ILE B 1 309 ? -1.446 2.625 18.984 1 82.69 309 ILE B O 1
ATOM 5490 N N . VAL B 1 310 ? -1.908 0.487 19.438 1 85.69 310 VAL B N 1
ATOM 5491 C CA . VAL B 1 310 ? -3.279 0.799 19.828 1 85.69 310 VAL B CA 1
ATOM 5492 C C . VAL B 1 310 ? -3.277 1.624 21.109 1 85.69 310 VAL B C 1
ATOM 5494 O O . VAL B 1 310 ? -4.043 2.582 21.25 1 85.69 310 VAL B O 1
ATOM 5497 N N . ILE B 1 311 ? -2.383 1.31 22 1 85.94 311 ILE B N 1
ATOM 5498 C CA . ILE B 1 311 ? -2.256 2.033 23.25 1 85.94 311 ILE B CA 1
ATOM 5499 C C . ILE B 1 311 ? -1.857 3.482 22.984 1 85.94 311 ILE B C 1
ATOM 5501 O O . ILE B 1 311 ? -2.377 4.406 23.609 1 85.94 311 ILE B O 1
ATOM 5505 N N . LEU B 1 312 ? -0.971 3.633 22.109 1 88.75 312 LEU B N 1
ATOM 5506 C CA . LEU B 1 312 ? -0.514 4.977 21.766 1 88.75 312 LEU B CA 1
ATOM 5507 C C . LEU B 1 312 ? -1.627 5.777 21.109 1 88.75 312 LEU B C 1
ATOM 5509 O O . LEU B 1 312 ? -1.814 6.957 21.406 1 88.75 312 LEU B O 1
ATOM 5513 N N . PHE B 1 313 ? -2.398 5.148 20.234 1 89.88 313 PHE B N 1
ATOM 5514 C CA . PHE B 1 313 ? -3.535 5.824 19.609 1 89.88 313 PHE B CA 1
ATOM 5515 C C . PHE B 1 313 ? -4.539 6.273 20.672 1 89.88 313 PHE B C 1
ATOM 5517 O O . PHE B 1 313 ? -5.066 7.383 20.594 1 89.88 313 PHE B O 1
ATOM 5524 N N . LYS B 1 314 ? -4.715 5.402 21.578 1 87.88 314 LYS B N 1
ATOM 5525 C CA . LYS B 1 314 ? -5.645 5.723 22.656 1 87.88 314 LYS B CA 1
ATOM 5526 C C . LYS B 1 314 ? -5.133 6.898 23.484 1 87.88 314 LYS B C 1
ATOM 5528 O O . LYS B 1 314 ? -5.879 7.844 23.766 1 87.88 314 LYS B O 1
ATOM 5533 N N . SER B 1 315 ? -3.885 6.82 23.859 1 87.75 315 SER B N 1
ATOM 5534 C CA . SER B 1 315 ? -3.285 7.855 24.703 1 87.75 315 SER B CA 1
ATOM 5535 C C . SER B 1 315 ? -3.279 9.203 23.984 1 87.75 315 SER B C 1
ATOM 5537 O O . SER B 1 315 ? -3.658 10.219 24.578 1 87.75 315 SER B O 1
ATOM 5539 N N . ILE B 1 316 ? -2.879 9.203 22.75 1 89.81 316 ILE B N 1
ATOM 5540 C CA . ILE B 1 316 ? -2.834 10.445 21.984 1 89.81 316 ILE B CA 1
ATOM 5541 C C . ILE B 1 316 ? -4.25 10.961 21.75 1 89.81 316 ILE B C 1
ATOM 5543 O O . ILE B 1 316 ? -4.5 12.164 21.859 1 89.81 316 ILE B O 1
ATOM 5547 N N . GLY B 1 317 ? -5.184 10.055 21.469 1 89.38 317 GLY B N 1
ATOM 5548 C CA . GLY B 1 317 ? -6.574 10.43 21.281 1 89.38 317 GLY B CA 1
ATOM 5549 C C . GLY B 1 317 ? -7.176 11.109 22.5 1 89.38 317 GLY B C 1
ATOM 5550 O O . GLY B 1 317 ? -7.879 12.117 22.375 1 89.38 317 GLY B O 1
ATOM 5551 N N . GLU B 1 318 ? -6.879 10.672 23.625 1 85.44 318 GLU B N 1
ATOM 5552 C CA . GLU B 1 318 ? -7.391 11.242 24.875 1 85.44 318 GLU B CA 1
ATOM 5553 C C . GLU B 1 318 ? -6.828 12.633 25.109 1 85.44 318 GLU B C 1
ATOM 5555 O O . GLU B 1 318 ? -7.531 13.516 25.609 1 85.44 318 GLU B O 1
ATOM 5560 N N . LYS B 1 319 ? -5.633 12.844 24.719 1 84 319 LYS B N 1
ATOM 5561 C CA . LYS B 1 319 ? -5.008 14.148 24.875 1 84 319 LYS B CA 1
ATOM 5562 C C . LYS B 1 319 ? -5.582 15.156 23.875 1 84 319 LYS B C 1
ATOM 5564 O O . LYS B 1 319 ? -5.734 16.344 24.203 1 84 319 LYS B O 1
ATOM 5569 N N . LEU B 1 320 ? -5.852 14.688 22.703 1 84.44 320 LEU B N 1
ATOM 5570 C CA . LEU B 1 320 ? -6.445 15.562 21.703 1 84.44 320 LEU B CA 1
ATOM 5571 C C . LEU B 1 320 ? -7.828 16.031 22.125 1 84.44 320 LEU B C 1
ATOM 5573 O O . LEU B 1 320 ? -8.195 17.188 21.891 1 84.44 320 LEU B O 1
ATOM 5577 N N . HIS B 1 321 ? -8.594 15.258 22.797 1 75.38 321 HIS B N 1
ATOM 5578 C CA . HIS B 1 321 ? -9.953 15.555 23.234 1 75.38 321 HIS B CA 1
ATOM 5579 C C . HIS B 1 321 ? -9.945 16.547 24.391 1 75.38 321 HIS B C 1
ATOM 5581 O O . HIS B 1 321 ? -10.797 17.438 24.469 1 75.38 321 HIS B O 1
ATOM 5587 N N . LYS B 1 322 ? -9.008 16.484 25.266 1 65.69 322 LYS B N 1
ATOM 5588 C CA . LYS B 1 322 ? -8.914 17.375 26.422 1 65.69 322 LYS B CA 1
ATOM 5589 C C . LYS B 1 322 ? -8.555 18.797 26 1 65.69 322 LYS B C 1
ATOM 5591 O O . LYS B 1 322 ? -9.039 19.766 26.578 1 65.69 322 LYS B O 1
ATOM 5596 N N . ASN B 1 323 ? -7.656 18.953 25.125 1 57.69 323 ASN B N 1
ATOM 5597 C CA . ASN B 1 323 ? -7.297 20.297 24.656 1 57.69 323 ASN B CA 1
ATOM 5598 C C . ASN B 1 323 ? -8.508 21.031 24.078 1 57.69 323 ASN B C 1
ATOM 5600 O O . ASN B 1 323 ? -8.578 22.25 24.141 1 57.69 323 ASN B O 1
ATOM 5604 N N . ASP B 1 324 ? -9.523 20.453 23.547 1 54.34 324 ASP B N 1
ATOM 5605 C CA . ASP B 1 324 ? -10.758 21.062 23.078 1 54.34 324 ASP B CA 1
ATOM 5606 C C . ASP B 1 324 ? -11.523 21.703 24.234 1 54.34 324 ASP B C 1
ATOM 5608 O O . ASP B 1 324 ? -12.062 22.812 24.094 1 54.34 324 ASP B O 1
ATOM 5612 N N . THR B 1 325 ? -11.5 21.016 25.375 1 48 325 THR B N 1
ATOM 5613 C CA . THR B 1 325 ? -12.273 21.547 26.484 1 48 325 THR B CA 1
ATOM 5614 C C . THR B 1 325 ? -11.586 22.766 27.109 1 48 325 THR B C 1
ATOM 5616 O O . THR B 1 325 ? -12.25 23.672 27.594 1 48 325 THR B O 1
ATOM 5619 N N . ASN B 1 326 ? -10.25 22.828 27.109 1 45.91 326 ASN B N 1
ATOM 5620 C CA . ASN B 1 326 ? -9.555 23.938 27.766 1 45.91 326 ASN B CA 1
ATOM 5621 C C . ASN B 1 326 ? -9.453 25.141 26.844 1 45.91 326 ASN B C 1
ATOM 5623 O O . ASN B 1 326 ? -9.359 26.281 27.312 1 45.91 326 ASN B O 1
ATOM 5627 N N . THR B 1 327 ? -9.242 24.969 25.594 1 44.28 327 THR B N 1
ATOM 5628 C CA . THR B 1 327 ? -9.141 26.141 24.719 1 44.28 327 THR B CA 1
ATOM 5629 C C . THR B 1 327 ? -10.445 26.922 24.734 1 44.28 327 THR B C 1
ATOM 5631 O O . THR B 1 327 ? -10.461 28.109 24.406 1 44.28 327 THR B O 1
ATOM 5634 N N . VAL B 1 328 ? -11.516 26.281 25.031 1 40.19 328 VAL B N 1
ATOM 5635 C CA . VAL B 1 328 ? -12.734 27.078 25.141 1 40.19 328 VAL B CA 1
ATOM 5636 C C . VAL B 1 328 ? -12.664 27.969 26.359 1 40.19 328 VAL B C 1
ATOM 5638 O O . VAL B 1 328 ? -13.422 28.938 26.484 1 40.19 328 VAL B O 1
ATOM 5641 N N . THR B 1 329 ? -11.875 27.578 27.344 1 36.38 329 THR B N 1
ATOM 5642 C CA . THR B 1 329 ? -11.812 28.562 28.422 1 36.38 329 THR B CA 1
ATOM 5643 C C . THR B 1 329 ? -10.891 29.719 28.062 1 36.38 329 THR B C 1
ATOM 5645 O O . THR B 1 329 ? -9.789 29.844 28.594 1 36.38 329 THR B O 1
ATOM 5648 N N . VAL B 1 330 ? -10.461 29.875 26.844 1 35.78 330 VAL B N 1
ATOM 5649 C CA . VAL B 1 330 ? -9.984 31.25 26.656 1 35.78 330 VAL B CA 1
ATOM 5650 C C . VAL B 1 330 ? -10.766 32.188 27.547 1 35.78 330 VAL B C 1
ATOM 5652 O O . VAL B 1 330 ? -12 32.219 27.5 1 35.78 330 VAL B O 1
ATOM 5655 N N . SER B 1 331 ? -10.188 32.594 28.641 1 32.41 331 SER B N 1
ATOM 5656 C CA . SER B 1 331 ? -10.664 33.719 29.453 1 32.41 331 SER B CA 1
ATOM 5657 C C . SER B 1 331 ? -11.391 34.75 28.594 1 32.41 331 SER B C 1
ATOM 5659 O O . SER B 1 331 ? -10.852 35.219 27.594 1 32.41 331 SER B O 1
ATOM 5661 N N . HIS B 1 332 ? -12.617 34.625 28.359 1 31.09 332 HIS B N 1
ATOM 5662 C CA . HIS B 1 332 ? -13.297 35.906 28.234 1 31.09 332 HIS B CA 1
ATOM 5663 C C . HIS B 1 332 ? -12.562 37 29 1 31.09 332 HIS B C 1
ATOM 5665 O O . HIS B 1 332 ? -12.742 37.125 30.219 1 31.09 332 HIS B O 1
ATOM 5671 N N . ASP B 1 333 ? -11.258 37.062 28.922 1 31.17 333 ASP B N 1
ATOM 5672 C CA . ASP B 1 333 ? -10.836 38.375 29.422 1 31.17 333 ASP B CA 1
ATOM 5673 C C . ASP B 1 333 ? -11.945 39.406 29.266 1 31.17 333 ASP B C 1
ATOM 5675 O O . ASP B 1 333 ? -12.539 39.531 28.203 1 31.17 333 ASP B O 1
ATOM 5679 N N . GLU B 1 334 ? -12.648 39.719 30.266 1 33.06 334 GLU B N 1
ATOM 5680 C CA . GLU B 1 334 ? -13.469 40.906 30.5 1 33.06 334 GLU B CA 1
ATOM 5681 C C . GLU B 1 334 ? -13.109 42.031 29.531 1 33.06 334 GLU B C 1
ATOM 5683 O O . GLU B 1 334 ? -12.016 42.031 28.953 1 33.06 334 GLU B O 1
ATOM 5688 N N . ASP B 1 335 ? -13.984 43 29.312 1 33.31 335 ASP B N 1
ATOM 5689 C CA . ASP B 1 335 ? -13.922 44.344 28.766 1 33.31 335 ASP B CA 1
ATOM 5690 C C . ASP B 1 335 ? -12.555 44.969 28.984 1 33.31 335 ASP B C 1
ATOM 5692 O O . ASP B 1 335 ? -12.281 45.531 30.062 1 33.31 335 ASP B O 1
ATOM 5696 N N . LEU B 1 336 ? -11.523 44.281 28.766 1 35.75 336 LEU B N 1
ATOM 5697 C CA . LEU B 1 336 ? -10.422 45.219 28.875 1 35.75 336 LEU B CA 1
ATOM 5698 C C . LEU B 1 336 ? -10.828 46.594 28.359 1 35.75 336 LEU B C 1
ATOM 5700 O O . LEU B 1 336 ? -11.352 46.719 27.25 1 35.75 336 LEU B O 1
ATOM 5704 N N . PRO B 1 337 ? -11.133 47.5 29.281 1 35.88 337 PRO B N 1
ATOM 5705 C CA . PRO B 1 337 ? -11.469 48.812 28.781 1 35.88 337 PRO B CA 1
ATOM 5706 C C . PRO B 1 337 ? -10.648 49.219 27.562 1 35.88 337 PRO B C 1
ATOM 5708 O O . PRO B 1 337 ? -9.438 48.969 27.516 1 35.88 337 PRO B O 1
ATOM 5711 N N . LYS B 1 338 ? -11.156 49.062 26.359 1 43.22 338 LYS B N 1
ATOM 5712 C CA . LYS B 1 338 ? -10.531 49.68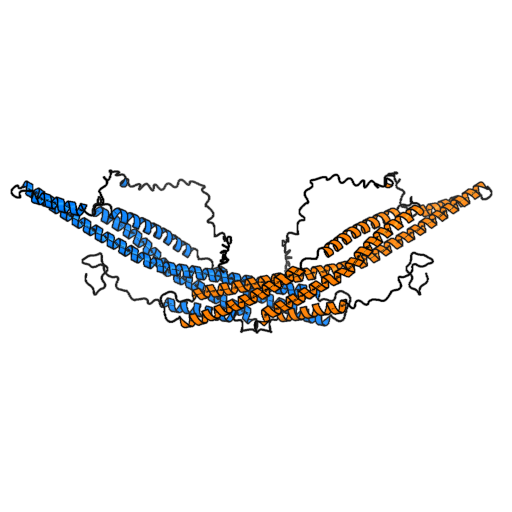8 25.219 1 43.22 338 LYS B CA 1
ATOM 5713 C C . LYS B 1 338 ? -9.68 50.875 25.641 1 43.22 338 LYS B C 1
ATOM 5715 O O . LYS B 1 338 ? -10.172 51.781 26.328 1 43.22 338 LYS B O 1
ATOM 5720 N N . PRO B 1 339 ? -8.461 50.656 25.797 1 42.47 339 PRO B N 1
ATOM 5721 C CA . PRO B 1 339 ? -7.738 51.875 26.141 1 42.47 339 PRO B CA 1
ATOM 5722 C C . PRO B 1 339 ? -8.242 53.094 25.344 1 42.47 339 PRO B C 1
ATOM 5724 O O . PRO B 1 339 ? -8.516 52.969 24.156 1 42.47 339 PRO B O 1
ATOM 5727 N N . LYS B 1 340 ? -9.086 53.906 25.969 1 47.47 340 LYS B N 1
ATOM 5728 C CA . LYS B 1 340 ? -9.555 55.156 25.406 1 47.47 340 LYS B CA 1
ATOM 5729 C C . LYS B 1 340 ? -8.383 56 24.906 1 47.47 340 LYS B C 1
ATOM 5731 O O . LYS B 1 340 ? -7.301 56 25.5 1 47.47 340 LYS B O 1
ATOM 5736 N N . LEU B 1 341 ? -8.312 56.312 23.75 1 44.75 341 LEU B N 1
ATOM 5737 C CA . LEU B 1 341 ? -7.367 57.312 23.281 1 44.75 341 LEU B CA 1
ATOM 5738 C C . LEU B 1 341 ? -7.238 58.438 24.281 1 44.75 341 LEU B C 1
ATOM 5740 O O . LEU B 1 341 ? -8.227 58.875 24.891 1 44.75 341 LEU B O 1
ATOM 5744 N N . CYS B 1 342 ? -6.043 58.719 24.719 1 46.88 342 CYS B N 1
ATOM 5745 C CA . CYS B 1 342 ? -5.84 59.906 25.562 1 46.88 342 CYS B CA 1
ATOM 5746 C C . CYS B 1 342 ? -6.641 61.094 25.031 1 46.88 342 CYS B C 1
ATOM 5748 O O . CYS B 1 342 ? -6.633 61.344 23.828 1 46.88 342 CYS B O 1
ATOM 5750 N N . GLN B 1 343 ? -7.688 61.531 25.734 1 50.22 343 GLN B N 1
ATOM 5751 C CA . GLN B 1 343 ? -8.453 62.719 25.297 1 50.22 343 GLN B CA 1
ATOM 5752 C C . GLN B 1 343 ? -7.531 63.875 24.953 1 50.22 343 GLN B C 1
ATOM 5754 O O . GLN B 1 343 ? -7.93 64.812 24.234 1 50.22 343 GLN B O 1
ATOM 5759 N N . LYS B 1 344 ? -6.246 63.844 25.625 1 50.81 344 LYS B N 1
ATOM 5760 C CA . LYS B 1 344 ? -5.332 64.938 25.375 1 50.81 344 LYS B CA 1
ATOM 5761 C C . LYS B 1 344 ? -4.539 64.75 24.094 1 50.81 344 LYS B C 1
ATOM 5763 O O . LYS B 1 344 ? -4.492 65.562 23.219 1 50.81 344 LYS B O 1
ATOM 5768 N N . CYS B 1 345 ? -3.822 63.5 23.984 1 53.19 345 CYS B N 1
ATOM 5769 C CA . CYS B 1 345 ? -2.934 63.344 22.844 1 53.19 345 CYS B CA 1
ATOM 5770 C C . CYS B 1 345 ? -3.58 62.5 21.75 1 53.19 345 CYS B C 1
ATOM 5772 O O . CYS B 1 345 ? -3.072 62.438 20.625 1 53.19 345 CYS B O 1
ATOM 5774 N N . LYS B 1 346 ? -4.832 62 21.859 1 47.94 346 LYS B N 1
ATOM 5775 C CA . LYS B 1 346 ? -5.719 61.25 20.984 1 47.94 346 LYS B CA 1
ATOM 5776 C C . LYS B 1 346 ? -4.949 60.188 20.219 1 47.94 346 LYS B C 1
ATOM 5778 O O . LYS B 1 346 ? -5.395 59.719 19.156 1 47.94 346 LYS B O 1
ATOM 5783 N N . ILE B 1 347 ? -3.709 59.906 20.484 1 51.12 347 ILE B N 1
ATOM 5784 C CA . ILE B 1 347 ? -2.861 58.938 19.797 1 51.12 347 ILE B CA 1
ATOM 5785 C C . ILE B 1 347 ? -2.6 57.719 20.703 1 51.12 347 ILE B C 1
ATOM 5787 O O . ILE B 1 347 ? -2.598 56.594 20.234 1 51.12 347 ILE B O 1
ATOM 5791 N N . ASN B 1 348 ? -2.275 57.875 21.969 1 48.59 348 ASN B N 1
ATOM 5792 C CA . ASN B 1 348 ? -1.845 56.812 22.859 1 48.59 348 ASN B CA 1
ATOM 5793 C C . ASN B 1 348 ? -3.031 56.125 23.547 1 48.59 348 ASN B C 1
ATOM 5795 O O . ASN B 1 348 ? -4.023 56.781 23.859 1 48.59 348 ASN B O 1
ATOM 5799 N N . TYR B 1 349 ? -3.188 54.875 23.547 1 50.62 349 TYR B N 1
ATOM 5800 C CA . TYR B 1 349 ? -4.203 54.156 24.297 1 50.62 349 TYR B CA 1
ATOM 5801 C C . TYR B 1 349 ? -3.844 54.094 25.781 1 50.62 349 TYR B C 1
ATOM 5803 O O . TYR B 1 349 ? -2.703 53.812 26.141 1 50.62 349 TYR B O 1
ATOM 5811 N N . VAL B 1 350 ? -4.539 54.844 26.641 1 49.28 350 VAL B N 1
ATOM 5812 C CA . VAL B 1 350 ? -4.309 54.938 28.078 1 49.28 350 VAL B CA 1
ATOM 5813 C C . VAL B 1 350 ? -5.297 54.031 28.812 1 49.28 350 VAL B C 1
ATOM 5815 O O . VAL B 1 350 ? -6.422 53.812 28.344 1 49.28 350 VAL B O 1
ATOM 5818 N N . THR B 1 351 ? -4.832 53.188 29.672 1 47.19 351 THR B N 1
ATOM 5819 C CA . THR B 1 351 ? -5.688 52.5 30.625 1 47.19 351 THR B CA 1
ATOM 5820 C C . THR B 1 351 ? -6.262 53.469 31.656 1 47.19 351 THR B C 1
ATOM 5822 O O . THR B 1 351 ? -5.742 54.562 31.828 1 47.19 351 THR B O 1
ATOM 5825 N N . ASP B 1 352 ? -7.434 53.281 32.188 1 49.5 352 ASP B N 1
ATOM 5826 C CA . ASP B 1 352 ? -8.164 54.156 33.094 1 49.5 352 ASP B CA 1
ATOM 5827 C C . ASP B 1 352 ? -7.207 54.875 34.031 1 49.5 352 ASP B C 1
ATOM 5829 O O . ASP B 1 352 ? -7.48 55.969 34.5 1 49.5 352 ASP B O 1
ATOM 5833 N N . ASP B 1 353 ? -6.172 54.188 34.562 1 49.31 353 ASP B N 1
ATOM 5834 C CA . ASP B 1 353 ? -5.457 54.844 35.656 1 49.31 353 ASP B CA 1
ATOM 5835 C C . ASP B 1 353 ? -4.32 55.719 35.156 1 49.31 353 ASP B C 1
ATOM 5837 O O . ASP B 1 353 ? -3.688 56.438 35.906 1 49.31 353 ASP B O 1
ATOM 5841 N N . GLU B 1 354 ? -3.799 55.469 33.875 1 43.62 354 GLU B N 1
ATOM 5842 C CA . GLU B 1 354 ? -2.627 56.281 33.562 1 43.62 354 GLU B CA 1
ATOM 5843 C C . GLU B 1 354 ? -2.971 57.406 32.562 1 43.62 354 GLU B C 1
ATOM 5845 O O . GLU B 1 354 ? -3.516 57.125 31.5 1 43.62 354 GLU B O 1
ATOM 5850 N N . GLN B 1 355 ? -3.373 58.5 33.031 1 44.72 355 GLN B N 1
ATOM 5851 C CA . GLN B 1 355 ? -3.488 59.75 32.312 1 44.72 355 GLN B CA 1
ATOM 5852 C C . GLN B 1 355 ? -2.209 60.062 31.531 1 44.72 355 GLN B C 1
ATOM 5854 O O . GLN B 1 355 ? -1.106 59.938 32.062 1 44.72 355 GLN B O 1
ATOM 5859 N N . CYS B 1 356 ? -2.125 60.094 30.344 1 40.88 356 CYS B N 1
ATOM 5860 C CA . CYS B 1 356 ? -1.001 60.719 29.656 1 40.88 356 CYS B CA 1
ATOM 5861 C C . CYS B 1 356 ? -0.908 62.188 30.031 1 40.88 356 CYS B C 1
ATOM 5863 O O . CYS B 1 356 ? -1.929 62.875 30.172 1 40.88 356 CYS B O 1
#

Organism: Apis cerana cerana (NCBI:txid94128)

pLDDT: mean 70.65, std 27.7, range [18.78, 98.19]

Nearest PDB structures (foldseek):
  6h7w-assembly1_M  TM=4.531E-01  e=8.278E-01  Thermochaetoides thermophila DSM 1495
  7n6g-assembly1_3T  TM=2.976E-01  e=2.102E-01  Chlamydomonas reinhardtii
  3o1h-assembly1_A  TM=3.367E-01  e=6.293E-01  Vibrio parahaemolyticus
  7n6g-assembly1_3Q  TM=1.767E-01  e=3.084E-02  Chlamydomonas reinhardtii
  2efk-assembly1_A-2  TM=2.312E-01  e=1.833E-01  Homo sapiens

Foldseek 3Di:
DDDDPPCPPPPPVDDPPVPPPPPDPPDPDDPPVPPDCPVPVPPPPPPPPPPPPPPLPPCVLVVLVVVLVVLLVPDDVPDPVNVVVNVVSVVVNVQSVVLVVVLVLVVVLLVVLVVVVVVLVVVVVVLVVLLVVLLVLLVVLLVVLVVVLVVLVVVLVVLVVVLVVPDDDPDDPPCVVVNVVSVVVSVVSVVLSVVLNVLSVVLNVLSVVLSDDDPVLVVLVVQLVVLVVVLVVLSVVLVVVSSVSVDHPVRNVVSSVVNVVSSVSNVVSSVVNVVVSLVSSLVSLVSLLVSLVSVLVSCVVPVCVPPPVNVVSNVVSVVSNVVNVVVVPPPPPPCQPQQQQQPVPSRDRHRPPDRD/DDDDPDCPPDPPVDDPPPPPDPPDPPDPDDPPVPPPCPVPVPPPPPPPPPPPPPPLPPCVLVVLVVVLVVLLVPQDVPDPVSVVSNVVSVVVNVQSVVLVVVLVLVVVLLVVLVVVVVVLVVVVVVLVVLLVVLLVLLVVLLVVLVVVLVVLVVVLVVLVVVLVVPDDDPDDPPCVVVNVVSVVVSVVSVVLSVVLNVLSVVLNVLSVVLSDDDPVLVVLVVQLVVLVVVLVVLSVVLVVVSSVSVDHPVRNVVSVVVSVVSSVSNVVSSVVNVVCSLVSSLVSLVSLLVSLVSVLVSCVVPVCPPPPVNVVSNVVSVVSNVVNVVVVPPPPPPCQPQQQQQPVPSRDRHRPPDRD

Solvent-accessible surface area (backbone atoms only — not comparable to full-atom values): 40376 Å² total; per-residue (Å²): 143,79,81,85,82,80,76,78,76,75,78,76,81,75,73,85,66,74,80,68,87,69,76,72,77,76,75,76,70,83,74,71,74,76,72,76,75,78,61,84,67,74,71,75,74,64,67,70,67,78,72,66,80,67,72,76,51,81,53,50,65,50,38,47,48,48,48,43,48,53,52,51,71,67,45,61,75,83,42,73,67,41,46,52,51,44,53,49,45,51,50,51,49,50,49,49,50,53,49,48,50,53,46,52,52,50,50,52,49,51,52,53,50,51,51,53,50,50,54,52,46,52,56,50,49,51,50,49,50,50,38,51,45,43,33,50,27,29,50,32,42,27,50,24,33,50,28,49,48,52,27,55,52,28,48,50,50,24,52,55,47,48,49,60,67,56,48,69,62,95,76,67,74,82,62,51,64,67,50,51,56,52,50,52,54,51,52,50,51,51,54,52,46,52,56,46,44,50,50,34,49,51,38,32,54,57,31,56,66,57,54,56,77,56,69,69,57,52,50,52,53,51,50,33,51,54,32,46,53,52,35,53,51,45,50,54,49,52,55,53,52,68,71,42,83,86,61,50,69,71,54,51,50,52,51,49,52,52,46,50,52,43,45,50,54,28,51,51,39,46,52,54,48,64,62,47,48,61,55,56,38,44,54,38,43,50,48,45,33,54,44,42,52,46,51,41,54,59,45,61,73,40,88,59,83,75,43,65,66,55,52,47,42,49,54,51,32,54,49,46,57,48,53,56,65,51,62,66,60,55,72,75,67,65,82,63,71,67,45,48,50,28,88,84,74,64,70,51,67,26,53,95,83,50,76,126,138,84,75,83,80,78,77,79,77,76,81,74,81,75,71,86,69,73,83,70,86,72,76,73,77,74,75,79,68,84,74,67,78,71,72,74,76,75,60,82,65,72,71,73,72,66,67,69,65,78,73,65,82,67,72,73,55,79,55,51,66,52,37,49,48,49,48,43,50,52,52,49,69,67,46,62,74,83,43,72,66,40,44,52,51,42,53,50,44,50,52,50,47,52,50,50,49,52,48,46,50,52,46,53,51,49,50,50,50,51,52,52,49,52,52,54,50,51,54,53,47,52,53,51,49,52,52,51,48,50,38,51,46,43,32,50,26,28,49,33,43,27,51,23,32,51,28,48,47,51,26,53,53,28,48,51,50,24,50,52,47,48,49,61,68,56,48,69,61,95,76,66,74,83,63,52,65,67,48,50,55,52,50,51,52,51,52,51,49,51,54,51,48,54,54,46,45,50,51,34,51,50,39,30,55,56,31,55,65,57,54,56,76,57,68,70,57,52,50,52,53,50,51,33,51,53,34,46,53,50,34,54,52,45,50,54,51,51,54,51,51,68,72,44,83,85,59,50,69,70,55,51,51,52,53,49,52,53,45,49,52,44,44,51,53,28,51,50,40,47,52,54,48,64,62,47,48,61,54,58,38,44,54,37,42,51,47,46,33,54,44,41,51,47,52,41,54,58,45,60,75,40,88,56,84,76,41,65,66,55,52,48,41,49,55,51,31,55,49,46,57,50,53,56,64,52,63,66,59,53,70,73,67,64,81,64,70,68,44,48,49,28,89,84,74,63,70,52,66,26,53,95,84,51,76,125

Secondary structure (DSSP, 8-state):
------------------------------------------GGGG-----------TTHHHHHHHHHHHHHHHS-TTSHHHHHHHHHHHHHHHHHHHHHHHHHHHHHHHHHHHHHHHHHHHHHHHHHHHHHHHHHHHHHHHHHHHHHHHHHHHHHHHHHHHHHHHSPPTT--TTHHHHHHHHHHHHHHHHHHHHHHHHHHHHHHHHHHHHSPPHHHHHHHHHHHHHHHHHHHHHHHHHHHHH-TT--HHHHHHHHHHHHHHHHHHHHHHHHHHHHHHHHHHHHHHHHHHHHHHHHHHHHTSS-TT-HHHHHHHHHHHHHHHHHHHHT-----------EE-TTTSSSEE-TT---/------------------------------------------GGGG-----------THHHHHHHHHHHHHHHHS-TTSHHHHHHHHHHHHHHHHHHHHHHHHHHHHHHHHHHHHHHHHHHHHHHHHHHHHHHHHHHHHHHHHHHHHHHHHHHHHHHHHHHHHHHHSPPTT--TTHHHHHHHHHHHHHHHHHHHHHHHHHHHHHHHHHHHHSPPHHHHHHHHHHHHHHHHHHHHHHHHHHHHH-TT--HHHHHHHHHHHHHHHHHHHHHHHHHHHHHHHHHHHHHHHHHHHHHHHHHHHHTSS-TT-HHHHHHHHHHHHHHHHHHHHT-----------EE-TTTSSSEE-TT---

Sequence (712 aa):
MSRFQEKYKRWSDPNLYNSCFYCTPISEEEIVPSLYPSELSSQLFSTTQKCVSYKKTSSNYCLCRKHCNEKMKSYDLQNVKAIFYYIYYKLKCLKCQESEKIRENLELHLTGTQIEESLAEDRQAALLQHLNLSITALEALAQYGQSLQVSQLAACRVLNISHLLTLPQSYSVNSKSDSLHLTMHLQQLEAQKENKLIILQDLIEHCSKFITLPKHFNELMNNHYIKKKDFYRATKNFKNFLTNFTLSTSELEKLHQQYDDILNNYQQSRSILDLELPKVINIRLMALYDGFERIKKYYNNTDDNDDKIVILFKSIGEKLHKNDTNTVTVSHDEDLPKPKLCQKCKINYVTDDEQCMSRFQEKYKRWSDPNLYNSCFYCTPISEEEIVPSLYPSELSSQLFSTTQKCVSYKKTSSNYCLCRKHCNEKMKSYDLQNVKAIFYYIYYKLKCLKCQESEKIRENLELHLTGTQIEESLAEDRQAALLQHLNLSITALEALAQYGQSLQVSQLAACRVLNISHLLTLPQSYSVNSKSDSLHLTMHLQQLEAQKENKLIILQDLIEHCSKFITLPKHFNELMNNHYIKKKDFYRATKNFKNFLTNFTLSTSELEKLHQQYDDILNNYQQSRSILDLELPKVINIRLMALYDGFERIKKYYNNTDDNDDKIVILFKSIGEKLHKNDTNTVTVSHDEDLPKPKLCQKCKINYVTDDEQC